Protein 4QIK (pdb70)

GO terms:
  GO:0000956 nuclear-transcribed mRNA catabolic process (P, IDA)
  GO:0004842 ubiquitin-protein transferase activity (F, IDA)
  GO:0003725 double-stranded RNA binding (F, IDA)
  GO:0035613 RNA stem-loop binding (F, IDA)
  GO:0000209 protein polyubiquitination (P, IDA)
  GO:0061630 ubiquitin protein ligase activity (F, EXP)
  GO:0000932 P-body (C, IMP)
  GO:1900151 regulation of nuclear-transcribed mRNA catabolic process, deadenylation-dependent decay (P, IMP)
  GO:1905762 CCR4-NOT complex binding (F, IMP)
  GO:0005515 protein binding (F, IPI)
  GO:0061630 ubiquitin protein ligase activity (F, TAS)
  GO:0005829 cytosol (C, IDA)
  GO:0005886 plasma membrane (C, IDA)
  GO:0003723 RNA binding (F, HDA)

Nearest PDB structures (foldseek):
  4qik-assembly3_A  TM=1.003E+00  e=2.804E-40  Homo sapiens
  4qik-assembly3_B  TM=9.462E-01  e=1.501E-34  Homo sapiens
  4z31-assembly1_A  TM=9.286E-01  e=2.139E-30  Homo sapiens
  4txa-assembly1_A  TM=8.721E-01  e=2.218E-31  Mus musculus
  4z31-assembly1_B  TM=8.973E-01  e=9.989E-30  Homo sapiens

Foldseek 3Di:
DVCLVVLVVLLLVLLVLLVQLLPQQPLFLDPPDPVRSGHPDDPLNVLSVQLNPQDCVDLVSLLSVLSLLSLLLVLLVLLLVLLDDPVCLVVLLQVLLVVQLAGQPFQVLLLLLVQLLVVALVWDKAQLLVSLVSSCVPVCVVPVVDDSSRSSRNVVLLVVLVQDPVMHGDNQCSDSVRSVLSSLLSSVVSCLLLHDDALQVSCCGRHVDRPCSVCCVSVVVVDDLCSQLSSLVSSVNSCVVPPCPVPLVVLSVLSNLSSPDDSDPPDDRDRSVSSSSSSVSSSVSVVVSSVVSSVD/DVVVLVVLVVLLVVLLVLLVCCCPVVDDDPVVVLNVQLNPQDCVDLVSLLSVLSLLSLLLVLLVLLLVLLDDVVCLLVLLQVLLVVQLAGQPFQVLLLLVVQLLVQALVPDKAFLQVSLVSRQVVCCVPPVVRDSSHSSRNVVLLVVLVQDDWACDPPDGIMHGDNQQNDSVNSVLSSLLSSVVSCLLLHDDALQVSCCGRNVDRPCSVNCVSVVVVDDLCVQVSSLVSSVNSCVVPPPVLPLPVLSVLSNLSSPDDSDPPDDGDRSVSSSSSSVSSSVSVVSSVVSNVPD

Radius of gyration: 34.4 Å; Cα contacts (8 Å, |Δi|>4): 709; chains: 2; bounding box: 73×73×96 Å

B-factor: mean 26.51, std 13.62, range [6.14, 91.82]

Solvent-accessible surface area: 29597 Å² total

InterPro domains:
  IPR000571 Zinc finger, CCCH-type [PS50103] (413-441)
  IPR000571 Zinc finger, CCCH-type [SM00356] (413-440)
  IPR001841 Zinc finger, RING-type [PF14634] (14-54)
  IPR001841 Zinc finger, RING-type [PS50089] (14-54)
  IPR001841 Zinc finger, RING-type [SM00184] (14-53)
  IPR013083 Zinc finger, RING/FYVE/PHD-type [G3DSA:3.30.40.10] (3-82)
  IPR017907 Zinc finger, RING-type, conserved site [PS00518] (33-42)
  IPR036855 Zinc finger, CCCH-type superfamily [SSF90229] (411-444)
  IPR041523 Roquin II [PF18386] (271-326)
  IPR048575 Roquin 1/2-like, ROQ domain [PF21206] (182-268)
  IPR052249 Roquin domain-containing protein [PTHR13139] (1-1129)

Structure (mmCIF, N/CA/C/O backbone):
data_4QIK
#
_entry.id   4QIK
#
_cell.length_a   90.800
_cell.length_b   93.100
_cell.length_c   100.200
_cell.angle_alpha   90.00
_cell.angle_beta   90.00
_cell.angle_gamma   90.00
#
_symmetry.space_group_name_H-M   'P 21 21 21'
#
loop_
_entity.id
_entity.type
_entity.pdbx_description
1 polymer Roquin-1
2 polymer "5'-R(*AP*C*AP*UP*GP*UP*UP*UP*UP*CP*UP*GP*UP*GP*AP*AP*AP*AP*CP*GP*GP*AP*G)-3'"
3 non-polymer 'CHLORIDE ION'
4 non-polymer GLYCEROL
5 water water
#
loop_
_atom_site.group_PDB
_atom_site.id
_atom_site.type_symbol
_atom_site.label_atom_id
_atom_site.label_alt_id
_atom_site.label_comp_id
_atom_site.label_asym_id
_atom_site.label_entity_id
_atom_site.label_seq_id
_atom_site.pdbx_PDB_ins_code
_atom_site.Cartn_x
_atom_site.Cartn_y
_atom_site.Cartn_z
_atom_site.occupancy
_atom_site.B_iso_or_equiv
_atom_site.auth_seq_id
_atom_site.auth_comp_id
_atom_site.auth_asym_id
_atom_site.auth_atom_id
_atom_site.pdbx_PDB_model_num
ATOM 1 N N . GLY A 1 4 ? -10.793 -23.985 20.900 1.00 48.03 89 GLY A N 1
ATOM 2 C CA . GLY A 1 4 ? -9.804 -23.914 21.963 1.00 49.01 89 GLY A CA 1
ATOM 3 C C . GLY A 1 4 ? -10.130 -24.938 23.030 1.00 52.90 89 GLY A C 1
ATOM 4 O O . GLY A 1 4 ? -10.802 -25.931 22.754 1.00 61.76 89 GLY A O 1
ATOM 5 N N . VAL A 1 5 ? -9.648 -24.726 24.248 1.00 45.55 90 VAL A N 1
ATOM 6 C CA . VAL A 1 5 ? -10.154 -25.522 25.365 1.00 48.96 90 VAL A CA 1
ATOM 7 C C . VAL A 1 5 ? -10.645 -24.597 26.474 1.00 36.91 90 VAL A C 1
ATOM 8 O O . VAL A 1 5 ? -11.040 -25.054 27.548 1.00 44.14 90 VAL A O 1
ATOM 12 N N . GLU A 1 6 ? -10.591 -23.293 26.211 1.00 42.05 91 GLU A N 1
ATOM 13 C CA . GLU A 1 6 ? -11.139 -22.289 27.131 1.00 35.78 91 GLU A CA 1
ATOM 14 C C . GLU A 1 6 ? -12.583 -21.989 26.783 1.00 29.00 91 GLU A C 1
ATOM 15 O O . GLU A 1 6 ? -13.213 -21.142 27.419 1.00 31.47 91 GLU A O 1
ATOM 21 N N . ASP A 1 7 ? -13.102 -22.673 25.767 1.00 26.23 92 ASP A N 1
ATOM 22 C CA . ASP A 1 7 ? -14.432 -22.374 25.253 1.00 34.13 92 ASP A CA 1
ATOM 23 C C . ASP A 1 7 ? -15.481 -22.555 26.341 1.00 34.95 92 ASP A C 1
ATOM 24 O O . ASP A 1 7 ? -16.288 -21.659 26.599 1.00 28.04 92 ASP A O 1
ATOM 29 N N . THR A 1 8 ? -15.429 -23.700 27.012 1.00 25.48 93 THR A N 1
ATOM 30 C CA . THR A 1 8 ? -16.328 -23.957 28.132 1.00 28.01 93 THR A CA 1
ATOM 31 C C . THR A 1 8 ? -16.258 -22.920 29.269 1.00 31.76 93 THR A C 1
ATOM 32 O O . THR A 1 8 ? -17.296 -22.472 29.763 1.00 26.05 93 THR A O 1
ATOM 36 N N . LYS A 1 9 ? -15.047 -22.543 29.679 1.00 33.49 94 LYS A N 1
ATOM 37 C CA . LYS A 1 9 ? -14.834 -21.506 30.702 1.00 23.53 94 LYS A CA 1
ATOM 38 C C . LYS A 1 9 ? -15.457 -20.150 30.323 1.00 28.80 94 LYS A C 1
ATOM 39 O O . LYS A 1 9 ? -16.018 -19.432 31.170 1.00 29.17 94 LYS A O 1
ATOM 45 N N . HIS A 1 10 ? -15.330 -19.796 29.053 1.00 23.45 95 HIS A N 1
ATOM 46 C CA . HIS A 1 10 ? -15.925 -18.569 28.521 1.00 27.14 95 HIS A CA 1
ATOM 47 C C . HIS A 1 10 ? -17.429 -18.685 28.593 1.00 24.72 95 HIS A C 1
ATOM 48 O O . HIS A 1 10 ? -18.113 -17.744 29.027 1.00 23.48 95 HIS A O 1
ATOM 55 N N . TYR A 1 11 ? -17.937 -19.842 28.176 1.00 19.40 96 TYR A N 1
ATOM 56 C CA . TYR A 1 11 ? -19.358 -20.157 28.282 1.00 22.92 96 TYR A CA 1
ATOM 57 C C . TYR A 1 11 ? -19.866 -19.946 29.706 1.00 21.60 96 TYR A C 1
ATOM 58 O O . TYR A 1 11 ? -20.905 -19.296 29.918 1.00 20.64 96 TYR A O 1
ATOM 67 N N . GLU A 1 12 ? -19.147 -20.499 30.679 1.00 18.34 97 GLU A N 1
ATOM 68 C CA . GLU A 1 12 ? -19.566 -20.441 32.082 1.00 21.21 97 GLU A CA 1
ATOM 69 C C . GLU A 1 12 ? -19.624 -18.999 32.611 1.00 25.92 97 GLU A C 1
ATOM 70 O O . GLU A 1 12 ? -20.555 -18.615 33.328 1.00 19.18 97 GLU A O 1
ATOM 76 N N . GLU A 1 13 ? -18.638 -18.191 32.246 1.00 22.16 98 GLU A N 1
ATOM 77 C CA . GLU A 1 13 ? -18.682 -16.775 32.601 1.00 25.77 98 GLU A CA 1
ATOM 78 C C . GLU A 1 13 ? -19.820 -16.017 31.893 1.00 19.67 98 GLU A C 1
ATOM 79 O O . GLU A 1 13 ? -20.476 -15.140 32.481 1.00 16.56 98 GLU A O 1
ATOM 85 N N . ALA A 1 14 ? -20.060 -16.361 30.643 1.00 18.62 99 ALA A N 1
ATOM 86 C CA . ALA A 1 14 ? -21.105 -15.709 29.868 1.00 20.25 99 ALA A CA 1
ATOM 87 C C . ALA A 1 14 ? -22.490 -16.049 30.443 1.00 21.91 99 ALA A C 1
ATOM 88 O O . ALA A 1 14 ? -23.380 -15.197 30.553 1.00 18.16 99 ALA A O 1
ATOM 90 N N . LYS A 1 15 ? -22.654 -17.314 30.795 1.00 19.55 100 LYS A N 1
ATOM 91 C CA . LYS A 1 15 ? -23.870 -17.833 31.407 1.00 19.31 100 LYS A CA 1
ATOM 92 C C . LYS A 1 15 ? -24.135 -17.175 32.749 1.00 19.82 100 LYS A C 1
ATOM 93 O O . LYS A 1 15 ? -25.280 -16.878 33.094 1.00 20.25 100 LYS A O 1
ATOM 99 N N . LYS A 1 16 ? -23.072 -16.949 33.512 1.00 17.04 101 LYS A N 1
ATOM 100 C CA . LYS A 1 16 ? -23.174 -16.289 34.815 1.00 17.20 101 LYS A CA 1
ATOM 101 C C . LYS A 1 16 ? -23.625 -14.830 34.666 1.00 19.74 101 LYS A C 1
ATOM 102 O O . LYS A 1 16 ? -24.427 -14.352 35.458 1.00 17.53 101 LYS A O 1
ATOM 108 N N . CYS A 1 17 ? -23.095 -14.125 33.663 1.00 16.61 102 CYS A N 1
ATOM 109 C CA . CYS A 1 17 ? -23.552 -12.762 33.376 1.00 17.39 102 CYS A CA 1
ATOM 110 C C . CYS A 1 17 ? -25.029 -12.729 33.064 1.00 16.40 102 CYS A C 1
ATOM 111 O O . CYS A 1 17 ? -25.763 -11.876 33.565 1.00 15.40 102 CYS A O 1
ATOM 114 N N . VAL A 1 18 ? -25.463 -13.637 32.205 1.00 17.21 103 VAL A N 1
ATOM 115 C CA . VAL A 1 18 ? -26.855 -13.659 31.795 1.00 15.73 103 VAL A CA 1
ATOM 116 C C . VAL A 1 18 ? -27.749 -14.010 32.990 1.00 17.39 103 VAL A C 1
ATOM 117 O O . VAL A 1 18 ? -28.802 -13.412 33.159 1.00 17.85 103 VAL A O 1
ATOM 121 N N . GLU A 1 19 ? -27.310 -14.936 33.830 1.00 14.84 104 GLU A N 1
ATOM 122 C CA . GLU A 1 19 ? -28.047 -15.256 35.057 1.00 20.06 104 GLU A CA 1
ATOM 123 C C . GLU A 1 19 ? -28.278 -14.042 35.943 1.00 16.99 104 GLU A C 1
ATOM 124 O O . GLU A 1 19 ? -29.379 -13.833 36.449 1.00 18.02 104 GLU A O 1
ATOM 130 N N . GLU A 1 20 ? -27.239 -13.242 36.138 1.00 17.53 105 GLU A N 1
ATOM 131 C CA . GLU A 1 20 ? -27.362 -12.042 36.963 1.00 21.27 105 GLU A CA 1
ATOM 132 C C . GLU A 1 20 ? -28.301 -11.000 36.334 1.00 19.78 105 GLU A C 1
ATOM 133 O O . GLU A 1 20 ? -29.150 -10.391 37.025 1.00 14.89 105 GLU A O 1
ATOM 139 N N . LEU A 1 21 ? -28.194 -10.829 35.019 1.00 14.46 106 LEU A N 1
ATOM 140 C CA . LEU A 1 21 ? -29.098 -9.916 34.319 1.00 14.83 106 LEU A CA 1
ATOM 141 C C . LEU A 1 21 ? -30.547 -10.358 34.428 1.00 16.93 106 LEU A C 1
ATOM 142 O O . LEU A 1 21 ? -31.449 -9.522 34.614 1.00 14.77 106 LEU A O 1
ATOM 147 N N . ALA A 1 22 ? -30.774 -11.662 34.299 1.00 14.64 107 ALA A N 1
ATOM 148 C CA . ALA A 1 22 ? -32.128 -12.211 34.411 1.00 15.93 107 ALA A CA 1
ATOM 149 C C . ALA A 1 22 ? -32.779 -11.846 35.743 1.00 14.69 107 ALA A C 1
ATOM 150 O O . ALA A 1 22 ? -34.004 -11.767 35.830 1.00 16.47 107 ALA A O 1
ATOM 152 N N . LEU A 1 23 ? -31.971 -11.652 36.781 1.00 15.01 108 LEU A N 1
ATOM 153 C CA . LEU A 1 23 ? -32.525 -11.337 38.107 1.00 15.15 108 LEU A CA 1
ATOM 154 C C . LEU A 1 23 ? -33.230 -10.008 38.058 1.00 18.16 108 LEU A C 1
ATOM 155 O O . LEU A 1 23 ? -34.184 -9.801 38.794 1.00 14.23 108 LEU A O 1
ATOM 160 N N . TYR A 1 24 ? -32.761 -9.081 37.213 1.00 15.09 109 TYR A N 1
ATOM 161 C CA . TYR A 1 24 ? -33.480 -7.787 37.108 1.00 15.22 109 TYR A CA 1
ATOM 162 C C . TYR A 1 24 ? -34.898 -7.856 36.521 1.00 14.28 109 TYR A C 1
ATOM 163 O O . TYR A 1 24 ? -35.655 -6.897 36.644 1.00 23.35 109 TYR A O 1
ATOM 172 N N . LEU A 1 25 ? -35.262 -8.964 35.887 1.00 14.73 110 LEU A N 1
ATOM 173 C CA . LEU A 1 25 ? -36.609 -9.148 35.359 1.00 16.96 110 LEU A CA 1
ATOM 174 C C . LEU A 1 25 ? -37.608 -9.658 36.404 1.00 20.91 110 LEU A C 1
ATOM 175 O O . LEU A 1 25 ? -38.820 -9.571 36.183 1.00 17.62 110 LEU A O 1
ATOM 180 N N . LYS A 1 26 ? -37.101 -10.215 37.505 1.00 17.22 111 LYS A N 1
ATOM 181 C CA . LYS A 1 26 ? -37.964 -10.685 38.613 1.00 17.70 111 LYS A CA 1
ATOM 182 C C . LYS A 1 26 ? -38.723 -9.518 39.229 1.00 19.37 111 LYS A C 1
ATOM 183 O O . LYS A 1 26 ? -38.173 -8.414 39.354 1.00 22.09 111 LYS A O 1
ATOM 189 N N . PRO A 1 27 ? -39.976 -9.768 39.648 1.00 24.73 112 PRO A N 1
ATOM 190 C CA . PRO A 1 27 ? -40.947 -8.697 39.902 1.00 27.24 112 PRO A CA 1
ATOM 191 C C . PRO A 1 27 ? -40.469 -7.540 40.777 1.00 22.86 112 PRO A C 1
ATOM 192 O O . PRO A 1 27 ? -40.948 -6.451 40.510 1.00 29.08 112 PRO A O 1
ATOM 196 N N . LEU A 1 28 ? -39.569 -7.745 41.756 1.00 23.63 113 LEU A N 1
ATOM 197 C CA . LEU A 1 28 ? -39.149 -6.661 42.667 1.00 21.10 113 LEU A CA 1
ATOM 198 C C . LEU A 1 28 ? -37.673 -6.248 42.565 1.00 20.20 113 LEU A C 1
ATOM 199 O O . LEU A 1 28 ? -37.259 -5.249 43.142 1.00 21.60 113 LEU A O 1
ATOM 204 N N . SER A 1 29 ? -36.875 -7.009 41.821 1.00 16.87 114 SER A N 1
ATOM 205 C CA . SER A 1 29 ? -35.435 -6.797 41.843 1.00 16.72 114 SER A CA 1
ATOM 206 C C . SER A 1 29 ? -35.042 -5.406 41.373 1.00 18.70 114 SER A C 1
ATOM 207 O O . SER A 1 29 ? -33.987 -4.894 41.752 1.00 20.43 114 SER A O 1
ATOM 210 N N . SER A 1 30 ? -35.879 -4.809 40.529 1.00 15.52 115 SER A N 1
ATOM 211 C CA . SER A 1 30 ? -35.536 -3.528 39.922 1.00 15.97 115 SER A CA 1
ATOM 212 C C . SER A 1 30 ? -36.505 -2.445 40.391 1.00 16.20 115 SER A C 1
ATOM 213 O O . SER A 1 30 ? -36.711 -1.425 39.708 1.00 17.77 115 SER A O 1
ATOM 216 N N . ALA A 1 31 ? -37.099 -2.669 41.556 1.00 15.55 116 ALA A N 1
ATOM 217 C CA . ALA A 1 31 ? -38.104 -1.742 42.089 1.00 16.42 116 ALA A CA 1
ATOM 218 C C . ALA A 1 31 ? -37.537 -0.342 42.208 1.00 17.06 116 ALA A C 1
ATOM 219 O O . ALA A 1 31 ? -36.391 -0.173 42.631 1.00 15.84 116 ALA A O 1
ATOM 221 N N . ARG A 1 32 ? -38.346 0.657 41.856 1.00 15.26 117 ARG A N 1
ATOM 222 C CA . ARG A 1 32 ? -37.950 2.057 42.064 1.00 21.31 117 ARG A CA 1
ATOM 223 C C . ARG A 1 32 ? -37.640 2.375 43.533 1.00 22.98 117 ARG A C 1
ATOM 224 O O . ARG A 1 32 ? -36.598 2.963 43.854 1.00 23.49 117 ARG A O 1
ATOM 232 N N . GLY A 1 33 ? -38.530 1.958 44.435 1.00 26.19 118 GLY A N 1
ATOM 233 C CA . GLY A 1 33 ? -38.282 2.114 45.863 1.00 22.09 118 GLY A CA 1
ATOM 234 C C . GLY A 1 33 ? -39.104 1.119 46.672 1.00 25.96 118 GLY A C 1
ATOM 235 O O . GLY A 1 33 ? -40.266 0.860 46.338 1.00 27.04 118 GLY A O 1
ATOM 236 N N . VAL A 1 34 ? -38.528 0.575 47.741 1.00 21.91 119 VAL A N 1
ATOM 237 C CA . VAL A 1 34 ? -39.247 -0.428 48.536 1.00 23.65 119 VAL A CA 1
ATOM 238 C C . VAL A 1 34 ? -40.007 0.157 49.726 1.00 27.24 119 VAL A C 1
ATOM 239 O O . VAL A 1 34 ? -40.630 -0.582 50.489 1.00 36.08 119 VAL A O 1
ATOM 243 N N . GLY A 1 35 ? -39.943 1.472 49.898 1.00 28.64 120 GLY A N 1
ATOM 244 C CA . GLY A 1 35 ? -40.670 2.143 50.968 1.00 38.90 120 GLY A CA 1
ATOM 245 C C . GLY A 1 35 ? -42.157 1.809 51.048 1.00 32.42 120 GLY A C 1
ATOM 246 O O . GLY A 1 35 ? -42.694 1.610 52.145 1.00 34.43 120 GLY A O 1
ATOM 247 N N . LEU A 1 36 ? -42.805 1.735 49.881 1.00 29.49 121 LEU A N 1
ATOM 248 C CA . LEU A 1 36 ? -44.258 1.612 49.751 1.00 29.05 121 LEU A CA 1
ATOM 249 C C . LEU A 1 36 ? -44.604 0.700 48.578 1.00 29.88 121 LEU A C 1
ATOM 250 O O . LEU A 1 36 ? -43.946 0.762 47.526 1.00 27.85 121 LEU A O 1
ATOM 255 N N . ASN A 1 37 ? -45.634 -0.129 48.734 1.00 26.79 122 ASN A N 1
ATOM 256 C CA . ASN A 1 37 ? -46.102 -0.972 47.625 1.00 22.49 122 ASN A CA 1
ATOM 257 C C . ASN A 1 37 ? -46.327 -0.170 46.332 1.00 24.03 122 ASN A C 1
ATOM 258 O O . ASN A 1 37 ? -45.992 -0.622 45.233 1.00 23.56 122 ASN A O 1
ATOM 263 N N . SER A 1 38 ? -46.848 1.050 46.460 1.00 28.95 123 SER A N 1
ATOM 264 C CA . SER A 1 38 ? -47.185 1.842 45.266 1.00 32.87 123 SER A CA 1
ATOM 265 C C . SER A 1 38 ? -45.962 2.310 44.468 1.00 28.67 123 SER A C 1
ATOM 266 O O . SER A 1 38 ? -46.104 2.888 43.390 1.00 33.31 123 SER A O 1
ATOM 269 N N . THR A 1 39 ? -44.758 2.072 44.981 1.00 29.18 124 THR A N 1
ATOM 270 C CA . THR A 1 39 ? -43.550 2.500 44.256 1.00 26.33 124 THR A CA 1
ATOM 271 C C . THR A 1 39 ? -42.624 1.328 43.930 1.00 24.14 124 THR A C 1
ATOM 272 O O . THR A 1 39 ? -41.435 1.508 43.673 1.00 23.85 124 THR A O 1
ATOM 276 N N . THR A 1 40 ? -43.181 0.132 43.914 1.00 21.22 125 THR A N 1
ATOM 277 C CA . THR A 1 40 ? -42.386 -1.062 43.681 1.00 18.21 125 THR A CA 1
ATOM 278 C C . THR A 1 40 ? -42.364 -1.407 42.188 1.00 25.66 125 THR A C 1
ATOM 279 O O . THR A 1 40 ? -41.877 -2.479 41.800 1.00 21.27 125 THR A O 1
ATOM 283 N N . GLN A 1 41 ? -42.864 -0.497 41.342 1.00 18.99 126 GLN A N 1
ATOM 284 C CA . GLN A 1 41 ? -42.721 -0.689 39.896 1.00 24.84 126 GLN A CA 1
ATOM 285 C C . GLN A 1 41 ? -41.246 -0.739 39.462 1.00 17.96 126 GLN A C 1
ATOM 286 O O . GLN A 1 41 ? -40.392 -0.048 40.029 1.00 15.65 126 GLN A O 1
ATOM 292 N N . SER A 1 42 ? -40.976 -1.537 38.433 1.00 17.96 127 SER A N 1
ATOM 293 C CA . SER A 1 42 ? -39.609 -1.731 37.928 1.00 18.33 127 SER A CA 1
ATOM 294 C C . SER A 1 42 ? -39.083 -0.444 37.329 1.00 17.33 127 SER A C 1
ATOM 295 O O . SER A 1 42 ? -39.830 0.283 36.657 1.00 15.32 127 SER A O 1
ATOM 298 N N . VAL A 1 43 ? -37.806 -0.161 37.556 1.00 14.69 128 VAL A N 1
ATOM 299 C CA . VAL A 1 43 ? -37.174 0.971 36.893 1.00 18.11 128 VAL A CA 1
ATOM 300 C C . VAL A 1 43 ? -36.873 0.702 35.414 1.00 18.23 128 VAL A C 1
ATOM 301 O O . VAL A 1 43 ? -36.537 1.613 34.669 1.00 15.04 128 VAL A O 1
ATOM 305 N N . LEU A 1 44 ? -36.979 -0.548 34.995 1.00 14.30 129 LEU A N 1
ATOM 306 C CA . LEU A 1 44 ? -36.665 -0.907 33.623 1.00 11.22 129 LEU A CA 1
ATOM 307 C C . LEU A 1 44 ? -37.885 -0.671 32.754 1.00 16.27 129 LEU A C 1
ATOM 308 O O . LEU A 1 44 ? -38.965 -1.224 33.010 1.00 14.92 129 LEU A O 1
ATOM 313 N N . SER A 1 45 ? -37.697 0.144 31.723 1.00 15.42 130 SER A N 1
ATOM 314 C CA . SER A 1 45 ? -38.755 0.509 30.799 1.00 13.59 130 SER A CA 1
ATOM 315 C C . SER A 1 45 ? -39.184 -0.717 30.007 1.00 17.08 130 SER A C 1
ATOM 316 O O . SER A 1 45 ? -38.497 -1.745 30.001 1.00 11.61 130 SER A O 1
ATOM 319 N N . ARG A 1 46 ? -40.308 -0.627 29.303 1.00 14.54 131 ARG A N 1
ATOM 320 C CA . ARG A 1 46 ? -40.698 -1.765 28.486 1.00 15.29 131 ARG A CA 1
ATOM 321 C C . ARG A 1 46 ? -39.674 -2.198 27.423 1.00 13.80 131 ARG A C 1
ATOM 322 O O . ARG A 1 46 ? -39.505 -3.402 27.240 1.00 18.74 131 ARG A O 1
ATOM 330 N N . PRO A 1 47 ? -39.018 -1.235 26.713 1.00 15.69 132 PRO A N 1
ATOM 331 C CA . PRO A 1 47 ? -37.953 -1.643 25.783 1.00 18.66 132 PRO A CA 1
ATOM 332 C C . PRO A 1 47 ? -36.800 -2.371 26.483 1.00 19.32 132 PRO A C 1
ATOM 333 O O . PRO A 1 47 ? -36.351 -3.392 25.973 1.00 15.48 132 PRO A O 1
ATOM 345 N N . GLN A 1 49 ? -36.823 -4.159 29.296 1.00 12.17 134 GLN A N 1
ATOM 346 C CA . GLN A 1 49 ? -37.284 -5.489 29.677 1.00 13.37 134 GLN A CA 1
ATOM 347 C C . GLN A 1 49 ? -37.417 -6.432 28.484 1.00 17.47 134 GLN A C 1
ATOM 348 O O . GLN A 1 49 ? -36.988 -7.594 28.546 1.00 15.19 134 GLN A O 1
ATOM 354 N N . ARG A 1 50 ? -38.019 -5.957 27.395 1.00 14.19 135 ARG A N 1
ATOM 355 C CA . ARG A 1 50 ? -38.028 -6.745 26.162 1.00 14.08 135 ARG A CA 1
ATOM 356 C C . ARG A 1 50 ? -36.639 -7.192 25.732 1.00 15.56 135 ARG A C 1
ATOM 357 O O . ARG A 1 50 ? -36.435 -8.373 25.428 1.00 17.84 135 ARG A O 1
ATOM 365 N N . LYS A 1 51 ? -35.689 -6.259 25.689 1.00 16.44 136 LYS A N 1
ATOM 366 C CA . LYS A 1 51 ? -34.341 -6.580 25.204 1.00 14.46 136 LYS A CA 1
ATOM 367 C C . LYS A 1 51 ? -33.604 -7.527 26.158 1.00 14.83 136 LYS A C 1
ATOM 368 O O . LYS A 1 51 ? -32.779 -8.322 25.732 1.00 16.41 136 LYS A O 1
ATOM 374 N N . LEU A 1 52 ? -33.899 -7.436 27.450 1.00 15.06 137 LEU A N 1
ATOM 375 C CA . LEU A 1 52 ? -33.295 -8.359 28.426 1.00 15.71 137 LEU A CA 1
ATOM 376 C C . LEU A 1 52 ? -33.831 -9.767 28.260 1.00 18.44 137 LEU A C 1
ATOM 377 O O . LEU A 1 52 ? -33.088 -10.750 28.310 1.00 17.20 137 LEU A O 1
ATOM 382 N N . VAL A 1 53 ? -35.139 -9.876 28.065 1.00 15.69 138 VAL A N 1
ATOM 383 C CA . VAL A 1 53 ? -35.768 -11.177 27.846 1.00 17.20 138 VAL A CA 1
ATOM 384 C C . VAL A 1 53 ? -35.193 -11.845 26.599 1.00 20.89 138 VAL A C 1
ATOM 385 O O . VAL A 1 53 ? -34.880 -13.033 26.589 1.00 15.97 138 VAL A O 1
ATOM 389 N N . THR A 1 54 ? -35.038 -11.062 25.546 1.00 17.62 139 THR A N 1
ATOM 390 C CA . THR A 1 54 ? -34.413 -11.542 24.319 1.00 22.03 139 THR A CA 1
ATOM 391 C C . THR A 1 54 ? -32.996 -12.118 24.530 1.00 20.50 139 THR A C 1
ATOM 392 O O . THR A 1 54 ? -32.678 -13.194 24.018 1.00 21.72 139 THR A O 1
ATOM 396 N N . LEU A 1 55 ? -32.167 -11.422 25.301 1.00 16.29 140 LEU A N 1
ATOM 397 C CA . LEU A 1 55 ? -30.816 -11.893 25.629 1.00 15.55 140 LEU A CA 1
ATOM 398 C C . LEU A 1 55 ? -30.880 -13.152 26.500 1.00 18.45 140 LEU A C 1
ATOM 399 O O . LEU A 1 55 ? -30.173 -14.132 26.263 1.00 19.93 140 LEU A O 1
ATOM 404 N N . VAL A 1 56 ? -31.714 -13.123 27.531 1.00 16.81 141 VAL A N 1
ATOM 405 C CA . VAL A 1 56 ? -31.847 -14.261 28.420 1.00 20.18 141 VAL A CA 1
ATOM 406 C C . VAL A 1 56 ? -32.253 -15.541 27.673 1.00 22.26 141 VAL A C 1
ATOM 407 O O . VAL A 1 56 ? -31.811 -16.636 28.025 1.00 22.93 141 VAL A O 1
ATOM 411 N N . HIS A 1 57 ? -33.038 -15.388 26.605 1.00 20.00 142 HIS A N 1
ATOM 412 C CA A HIS A 1 57 ? -33.562 -16.516 25.827 0.48 23.97 142 HIS A CA 1
ATOM 413 C CA B HIS A 1 57 ? -33.543 -16.548 25.889 0.52 23.96 142 HIS A CA 1
ATOM 414 C C . HIS A 1 57 ? -32.498 -17.177 24.943 0.74 24.74 142 HIS A C 1
ATOM 415 O O . HIS A 1 57 ? -32.671 -18.312 24.487 1.00 24.47 142 HIS A O 1
ATOM 428 N N . CYS A 1 58 ? -31.397 -16.467 24.687 1.00 19.61 143 CYS A N 1
ATOM 429 C CA . CYS A 1 58 ? -30.345 -16.984 23.775 1.00 21.96 143 CYS A CA 1
ATOM 430 C C . CYS A 1 58 ? -29.661 -18.268 24.271 1.00 21.74 143 CYS A C 1
ATOM 431 O O . CYS A 1 58 ? -29.150 -18.326 25.400 1.00 20.42 143 CYS A O 1
ATOM 434 N N . GLN A 1 59 ? -29.668 -19.301 23.418 1.00 24.53 144 GLN A N 1
ATOM 435 C CA . GLN A 1 59 ? -28.988 -20.572 23.708 1.00 22.61 144 GLN A CA 1
ATOM 436 C C . GLN A 1 59 ? -27.492 -20.475 23.467 1.00 18.73 144 GLN A C 1
ATOM 437 O O . GLN A 1 59 ? -27.033 -20.645 22.330 1.00 22.23 144 GLN A O 1
ATOM 443 N N . LEU A 1 60 ? -26.714 -20.244 24.520 1.00 15.91 145 LEU A N 1
ATOM 444 C CA . LEU A 1 60 ? -25.279 -20.002 24.314 1.00 15.27 145 LEU A CA 1
ATOM 445 C C . LEU A 1 60 ? -24.483 -21.278 23.969 1.00 19.74 145 LEU A C 1
ATOM 446 O O . LEU A 1 60 ? -23.317 -21.199 23.550 1.00 18.82 145 LEU A O 1
ATOM 451 N N . VAL A 1 61 ? -25.120 -22.436 24.115 1.00 21.57 146 VAL A N 1
ATOM 452 C CA . VAL A 1 61 ? -24.507 -23.718 23.704 1.00 19.73 146 VAL A CA 1
ATOM 453 C C . VAL A 1 61 ? -24.615 -24.022 22.187 1.00 24.48 146 VAL A C 1
ATOM 454 O O . VAL A 1 61 ? -24.175 -25.088 21.725 1.00 26.67 146 VAL A O 1
ATOM 458 N N . GLU A 1 62 ? -25.225 -23.114 21.427 1.00 24.58 147 GLU A N 1
ATOM 459 C CA . GLU A 1 62 ? -25.388 -23.249 19.973 1.00 26.18 147 GLU A CA 1
ATOM 460 C C . GLU A 1 62 ? -24.850 -22.011 19.270 1.00 28.24 147 GLU A C 1
ATOM 461 O O . GLU A 1 62 ? -25.020 -20.891 19.771 1.00 24.35 147 GLU A O 1
ATOM 467 N N . GLU A 1 63 ? -24.234 -22.198 18.103 1.00 23.82 148 GLU A N 1
ATOM 468 C CA . GLU A 1 63 ? -23.608 -21.079 17.403 1.00 29.87 148 GLU A CA 1
ATOM 469 C C . GLU A 1 63 ? -24.630 -19.997 17.098 1.00 30.90 148 GLU A C 1
ATOM 470 O O . GLU A 1 63 ? -24.372 -18.809 17.319 1.00 26.61 148 GLU A O 1
ATOM 476 N N . GLU A 1 64 ? -25.796 -20.417 16.620 1.00 29.58 149 GLU A N 1
ATOM 477 C CA . GLU A 1 64 ? -26.864 -19.482 16.301 1.00 32.46 149 GLU A CA 1
ATOM 478 C C . GLU A 1 64 ? -27.318 -18.686 17.523 1.00 32.50 149 GLU A C 1
ATOM 479 O O . GLU A 1 64 ? -27.639 -17.505 17.407 1.00 29.23 149 GLU A O 1
ATOM 485 N N . GLY A 1 65 ? -27.346 -19.338 18.682 1.00 25.29 150 GLY A N 1
ATOM 486 C CA . GLY A 1 65 ? -27.697 -18.688 19.928 1.00 20.09 150 GLY A CA 1
ATOM 487 C C . GLY A 1 65 ? -26.655 -17.667 20.347 1.00 25.45 150 GLY A C 1
ATOM 488 O O . GLY A 1 65 ? -26.980 -16.600 20.882 1.00 20.80 150 GLY A O 1
ATOM 489 N N . ARG A 1 66 ? -25.391 -17.971 20.079 1.00 23.30 151 ARG A N 1
ATOM 490 C CA . ARG A 1 66 ? -24.310 -17.049 20.399 1.00 20.50 151 ARG A CA 1
ATOM 491 C C . ARG A 1 66 ? -24.304 -15.804 19.507 1.00 23.45 151 ARG A C 1
ATOM 492 O O . ARG A 1 66 ? -24.016 -14.695 19.969 1.00 20.24 151 ARG A O 1
ATOM 500 N N . ILE A 1 67 ? -24.640 -15.989 18.241 1.00 23.72 152 ILE A N 1
ATOM 501 C CA . ILE A 1 67 ? -24.799 -14.872 17.307 1.00 26.66 152 ILE A CA 1
ATOM 502 C C . ILE A 1 67 ? -25.963 -13.964 17.733 1.00 21.66 152 ILE A C 1
ATOM 503 O O . ILE A 1 67 ? -25.850 -12.724 17.742 1.00 21.47 152 ILE A O 1
ATOM 508 N N . ARG A 1 68 ? -27.070 -14.579 18.125 1.00 23.12 153 ARG A N 1
ATOM 509 C CA . ARG A 1 68 ? -28.212 -13.825 18.622 1.00 26.00 153 ARG A CA 1
ATOM 510 C C . ARG A 1 68 ? -27.917 -13.083 19.920 1.00 20.71 153 ARG A C 1
ATOM 511 O O . ARG A 1 68 ? -28.443 -11.986 20.134 1.00 20.16 153 ARG A O 1
ATOM 519 N N . ALA A 1 69 ? -27.091 -13.674 20.780 1.00 16.52 154 ALA A N 1
ATOM 520 C CA . ALA A 1 69 ? -26.770 -13.049 22.053 1.00 19.12 154 ALA A CA 1
ATOM 521 C C . ALA A 1 69 ? -25.956 -11.769 21.834 1.00 18.78 154 ALA A C 1
ATOM 522 O O . ALA A 1 69 ? -26.119 -10.778 22.560 1.00 15.52 154 ALA A O 1
ATOM 532 N N . ARG A 1 71 ? -26.040 -9.792 19.106 1.00 18.94 156 ARG A N 1
ATOM 533 C CA . ARG A 1 71 ? -26.992 -8.797 18.614 1.00 21.98 156 ARG A CA 1
ATOM 534 C C . ARG A 1 71 ? -27.845 -8.257 19.758 1.00 19.77 156 ARG A C 1
ATOM 535 O O . ARG A 1 71 ? -28.114 -7.045 19.843 1.00 15.76 156 ARG A O 1
ATOM 543 N N . ALA A 1 72 ? -28.264 -9.146 20.648 1.00 15.21 157 ALA A N 1
ATOM 544 C CA . ALA A 1 72 ? -29.093 -8.737 21.776 1.00 16.59 157 ALA A CA 1
ATOM 545 C C . ALA A 1 72 ? -28.314 -7.902 22.778 1.00 15.14 157 ALA A C 1
ATOM 546 O O . ALA A 1 72 ? -28.860 -6.952 23.349 1.00 15.86 157 ALA A O 1
ATOM 548 N N . ALA A 1 73 ? -27.050 -8.245 22.997 1.00 13.43 158 ALA A N 1
ATOM 549 C CA . ALA A 1 73 ? -26.181 -7.445 23.873 1.00 14.94 158 ALA A CA 1
ATOM 550 C C . ALA A 1 73 ? -26.016 -6.036 23.308 1.00 16.72 158 ALA A C 1
ATOM 551 O O . ALA A 1 73 ? -26.060 -5.035 24.047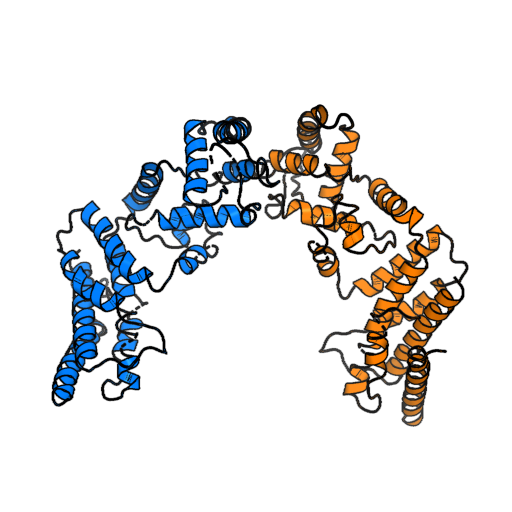 1.00 14.10 158 ALA A O 1
ATOM 553 N N . ARG A 1 74 ? -25.800 -5.958 22.003 1.00 14.83 159 ARG A N 1
ATOM 554 C CA . ARG A 1 74 ? -25.662 -4.629 21.367 1.00 14.26 159 ARG A CA 1
ATOM 555 C C . ARG A 1 74 ? -26.943 -3.815 21.524 1.00 13.91 159 ARG A C 1
ATOM 556 O O . ARG A 1 74 ? -26.891 -2.647 21.895 1.00 15.55 159 ARG A O 1
ATOM 564 N N . SER A 1 75 ? -28.093 -4.433 21.253 1.00 15.13 160 SER A N 1
ATOM 565 C CA . SER A 1 75 ? -29.374 -3.755 21.313 1.00 16.57 160 SER A CA 1
ATOM 566 C C . SER A 1 75 ? -29.661 -3.255 22.741 1.00 20.03 160 SER A C 1
ATOM 567 O O . SER A 1 75 ? -30.157 -2.154 22.936 1.00 14.42 160 SER A O 1
ATOM 570 N N . LEU A 1 76 ? -29.337 -4.081 23.730 1.00 17.24 161 LEU A N 1
ATOM 571 C CA A LEU A 1 76 ? -29.508 -3.727 25.134 0.51 14.60 161 LEU A CA 1
ATOM 572 C CA B LEU A 1 76 ? -29.520 -3.729 25.131 0.49 14.60 161 LEU A CA 1
ATOM 573 C C . LEU A 1 76 ? -28.629 -2.563 25.541 1.00 14.41 161 LEU A C 1
ATOM 574 O O . LEU A 1 76 ? -29.072 -1.646 26.243 1.00 15.84 161 LEU A O 1
ATOM 583 N N . GLY A 1 77 ? -27.371 -2.609 25.131 1.00 11.54 162 GLY A N 1
ATOM 584 C CA . GLY A 1 77 ? -26.454 -1.527 25.442 1.00 15.24 162 GLY A CA 1
ATOM 585 C C . GLY A 1 77 ? -26.863 -0.211 24.807 1.00 14.49 162 GLY A C 1
ATOM 586 O O . GLY A 1 77 ? -26.661 0.848 25.411 1.00 14.55 162 GLY A O 1
ATOM 587 N N . GLU A 1 78 ? -27.400 -0.252 23.585 1.00 13.99 163 GLU A N 1
ATOM 588 C CA . GLU A 1 78 ? -27.771 0.994 22.908 1.00 15.91 163 GLU A CA 1
ATOM 589 C C . GLU A 1 78 ? -28.972 1.664 23.603 1.00 19.90 163 GLU A C 1
ATOM 590 O O . GLU A 1 78 ? -29.005 2.896 23.805 1.00 16.65 163 GLU A O 1
ATOM 596 N N . ARG A 1 79 ? -29.943 0.846 23.990 1.00 10.30 164 ARG A N 1
ATOM 597 C CA . ARG A 1 79 ? -31.095 1.325 24.762 1.00 12.95 164 ARG A CA 1
ATOM 598 C C . ARG A 1 79 ? -30.671 1.851 26.139 1.00 14.68 164 ARG A C 1
ATOM 599 O O . ARG A 1 79 ? -31.222 2.855 26.645 1.00 12.21 164 ARG A O 1
ATOM 607 N N . THR A 1 80 ? -29.686 1.185 26.746 1.00 12.40 165 THR A N 1
ATOM 608 C CA . THR A 1 80 ? -29.144 1.628 28.028 1.00 15.85 165 THR A CA 1
ATOM 609 C C . THR A 1 80 ? -28.598 3.057 27.971 1.00 15.57 165 THR A C 1
ATOM 610 O O . THR A 1 80 ? -28.861 3.849 28.872 1.00 13.15 165 THR A O 1
ATOM 614 N N . VAL A 1 81 ? -27.890 3.416 26.902 1.00 12.97 166 VAL A N 1
ATOM 615 C CA . VAL A 1 81 ? -27.369 4.799 26.833 1.00 12.59 166 VAL A CA 1
ATOM 616 C C . VAL A 1 81 ? -28.549 5.792 26.839 1.00 10.80 166 VAL A C 1
ATOM 617 O O . VAL A 1 81 ? -28.541 6.829 27.542 1.00 12.02 166 VAL A O 1
ATOM 621 N N . THR A 1 82 ? -29.569 5.469 26.058 1.00 12.87 167 THR A N 1
ATOM 622 C CA . THR A 1 82 ? -30.762 6.322 25.978 1.00 16.08 167 THR A CA 1
ATOM 623 C C . THR A 1 82 ? -31.424 6.459 27.357 1.00 20.18 167 THR A C 1
ATOM 624 O O . THR A 1 82 ? -31.822 7.550 27.773 1.00 13.08 167 THR A O 1
ATOM 628 N N . GLU A 1 83 ? -31.530 5.350 28.081 1.00 11.54 168 GLU A N 1
ATOM 629 C CA . GLU A 1 83 ? -32.155 5.379 29.405 1.00 12.69 168 GLU A CA 1
ATOM 630 C C . GLU A 1 83 ? -31.346 6.191 30.388 1.00 10.90 168 GLU A C 1
ATOM 631 O O . GLU A 1 83 ? -31.934 6.936 31.183 1.00 13.43 168 GLU A O 1
ATOM 637 N N . LEU A 1 84 ? -30.018 6.059 30.338 1.00 9.89 169 LEU A N 1
ATOM 638 C CA . LEU A 1 84 ? -29.119 6.877 31.162 1.00 12.98 169 LEU A CA 1
ATOM 639 C C . LEU A 1 84 ? -29.288 8.379 30.886 1.00 16.88 169 LEU A C 1
ATOM 640 O O . LEU A 1 84 ? -29.412 9.181 31.815 1.00 14.12 169 LEU A O 1
ATOM 645 N N . ILE A 1 85 ? -29.254 8.751 29.611 1.00 14.14 170 ILE A N 1
ATOM 646 C CA . ILE A 1 85 ? -29.492 10.151 29.231 1.00 14.04 170 ILE A CA 1
ATOM 647 C C . ILE A 1 85 ? -30.852 10.630 29.745 1.00 14.57 170 ILE A C 1
ATOM 648 O O . ILE A 1 85 ? -30.932 11.678 30.403 1.00 15.75 170 ILE A O 1
ATOM 653 N N . LEU A 1 86 ? -31.908 9.838 29.514 1.00 13.21 171 LEU A N 1
ATOM 654 C CA . LEU A 1 86 ? -33.248 10.215 29.952 1.00 17.61 171 LEU A CA 1
ATOM 655 C C . LEU A 1 86 ? -33.421 10.367 31.457 1.00 19.34 171 LEU A C 1
ATOM 656 O O . LEU A 1 86 ? -34.160 11.252 31.904 1.00 19.34 171 LEU A O 1
ATOM 661 N N . GLN A 1 87 ? -32.767 9.520 32.242 1.00 17.92 172 GLN A N 1
ATOM 662 C CA . GLN A 1 87 ? -32.915 9.617 33.698 1.00 23.39 172 GLN A CA 1
ATOM 663 C C . GLN A 1 87 ? -32.174 10.844 34.241 1.00 24.21 172 GLN A C 1
ATOM 664 O O . GLN A 1 87 ? -32.638 11.532 35.169 1.00 24.48 172 GLN A O 1
ATOM 670 N N . HIS A 1 88 ? -31.009 11.101 33.662 1.00 19.96 173 HIS A N 1
ATOM 671 C CA . HIS A 1 88 ? -30.200 12.249 34.027 1.00 21.26 173 HIS A CA 1
ATOM 672 C C . HIS A 1 88 ? -30.826 13.585 33.589 1.00 25.87 173 HIS A C 1
ATOM 673 O O . HIS A 1 88 ? -30.635 14.612 34.242 1.00 22.23 173 HIS A O 1
ATOM 680 N N . GLN A 1 89 ? -31.559 13.558 32.486 1.00 17.14 174 GLN A N 1
ATOM 681 C CA . GLN A 1 89 ? -32.121 14.764 31.873 1.00 19.52 174 GLN A CA 1
ATOM 682 C C . GLN A 1 89 ? -33.141 15.539 32.715 1.00 26.06 174 GLN A C 1
ATOM 683 O O . GLN A 1 89 ? -34.108 14.981 33.226 1.00 22.96 174 GLN A O 1
ATOM 689 N N . ASN A 1 90 ? -32.923 16.840 32.824 1.00 23.73 175 ASN A N 1
ATOM 690 C CA . ASN A 1 90 ? -33.822 17.693 33.596 1.00 23.44 175 ASN A CA 1
ATOM 691 C C . ASN A 1 90 ? -34.883 18.268 32.682 1.00 25.37 175 ASN A C 1
ATOM 692 O O . ASN A 1 90 ? -34.588 19.140 31.857 1.00 22.95 175 ASN A O 1
ATOM 697 N N . PRO A 1 91 ? -36.132 17.795 32.827 1.00 24.72 176 PRO A N 1
ATOM 698 C CA . PRO A 1 91 ? -37.219 18.204 31.942 1.00 23.12 176 PRO A CA 1
ATOM 699 C C . PRO A 1 91 ? -37.488 19.700 32.015 1.00 26.59 176 PRO A C 1
ATOM 700 O O . PRO A 1 91 ? -37.970 20.253 31.029 1.00 23.43 176 PRO A O 1
ATOM 704 N N . GLN A 1 92 ? -37.192 20.340 33.144 1.00 25.83 177 GLN A N 1
ATOM 705 C CA . GLN A 1 92 ? -37.503 21.763 33.275 1.00 33.05 177 GLN A CA 1
ATOM 706 C C . GLN A 1 92 ? -36.492 22.628 32.533 1.00 24.68 177 GLN A C 1
ATOM 707 O O . GLN A 1 92 ? -36.769 23.779 32.212 1.00 29.50 177 GLN A O 1
ATOM 713 N N . GLN A 1 93 ? -35.310 22.083 32.279 1.00 24.52 178 GLN A N 1
ATOM 714 C CA . GLN A 1 93 ? -34.286 22.835 31.568 1.00 21.75 178 GLN A CA 1
ATOM 715 C C . GLN A 1 93 ? -34.157 22.420 30.109 1.00 21.40 178 GLN A C 1
ATOM 716 O O . GLN A 1 93 ? -33.330 22.957 29.387 1.00 17.27 178 GLN A O 1
ATOM 722 N N . LEU A 1 94 ? -34.965 21.465 29.686 1.00 18.14 179 LEU A N 1
ATOM 723 C CA . LEU A 1 94 ? -34.829 20.884 28.347 1.00 20.70 179 LEU A CA 1
ATOM 724 C C . LEU A 1 94 ? -34.956 21.905 27.209 1.00 19.25 179 LEU A C 1
ATOM 725 O O . LEU A 1 94 ? -34.065 22.023 26.376 1.00 16.82 179 LEU A O 1
ATOM 730 N N . SER A 1 95 ? -36.048 22.653 27.160 1.00 19.58 180 SER A N 1
ATOM 731 C CA . SER A 1 95 ? -36.162 23.661 26.109 1.00 22.92 180 SER A CA 1
ATOM 732 C C . SER A 1 95 ? -35.064 24.728 26.160 1.00 19.67 180 SER A C 1
ATOM 733 O O . SER A 1 95 ? -34.579 25.145 25.106 1.00 17.87 180 SER A O 1
ATOM 736 N N . SER A 1 96 ? -34.609 25.127 27.354 1.00 20.28 181 SER A N 1
ATOM 737 C CA . SER A 1 96 ? -33.510 26.094 27.459 1.00 18.41 181 SER A CA 1
ATOM 738 C C . SER A 1 96 ? -32.186 25.535 26.971 1.00 19.89 181 SER A C 1
ATOM 739 O O . SER A 1 96 ? -31.427 26.248 26.355 1.00 16.00 181 SER A O 1
ATOM 742 N N . ASN A 1 97 ? -31.912 24.265 27.252 1.00 13.47 182 ASN A N 1
ATOM 743 C CA . ASN A 1 97 ? -30.683 23.646 26.787 1.00 16.94 182 ASN A CA 1
ATOM 744 C C . ASN A 1 97 ? -30.721 23.469 25.283 1.00 11.52 182 ASN A C 1
ATOM 745 O O . ASN A 1 97 ? -29.692 23.598 24.600 1.00 11.44 182 ASN A O 1
ATOM 750 N N . LEU A 1 98 ? -31.906 23.200 24.765 1.00 12.03 183 LEU A N 1
ATOM 751 C CA . LEU A 1 98 ? -32.054 23.012 23.311 1.00 12.97 183 LEU A CA 1
ATOM 752 C C . LEU A 1 98 ? -31.763 24.320 22.547 1.00 12.19 183 LEU A C 1
ATOM 753 O O . LEU A 1 98 ? -30.945 24.351 21.615 1.00 9.30 183 LEU A O 1
ATOM 758 N N . TRP A 1 99 ? -32.443 25.395 22.926 1.00 10.14 184 TRP A N 1
ATOM 759 C CA . TRP A 1 99 ? -32.253 26.655 22.201 1.00 13.27 184 TRP A CA 1
ATOM 760 C C . TRP A 1 99 ? -30.887 27.251 22.439 1.00 11.16 184 TRP A C 1
ATOM 761 O O . TRP A 1 99 ? -30.310 27.867 21.544 1.00 12.01 184 TRP A O 1
ATOM 772 N N . ALA A 1 100 ? -30.326 27.044 23.626 1.00 11.89 185 ALA A N 1
ATOM 773 C CA . ALA A 1 100 ? -28.947 27.463 23.849 1.00 13.48 185 ALA A CA 1
ATOM 774 C C . ALA A 1 100 ? -27.963 26.751 22.925 1.00 12.01 185 ALA A C 1
ATOM 775 O O . ALA A 1 100 ? -27.052 27.367 22.376 1.00 10.42 185 ALA A O 1
ATOM 777 N N . ALA A 1 101 ? -28.164 25.462 22.701 1.00 11.77 186 ALA A N 1
ATOM 778 C CA . ALA A 1 101 ? -27.309 24.722 21.784 1.00 11.23 186 ALA A CA 1
ATOM 779 C C . ALA A 1 101 ? -27.445 25.223 20.351 1.00 11.32 186 ALA A C 1
ATOM 780 O O . ALA A 1 101 ? -26.442 25.335 19.625 1.00 11.39 186 ALA A O 1
ATOM 782 N N . VAL A 1 102 ? -28.679 25.526 19.939 1.00 9.05 187 VAL A N 1
ATOM 783 C CA . VAL A 1 102 ? -28.924 26.078 18.609 1.00 10.03 187 VAL A CA 1
ATOM 784 C C . VAL A 1 102 ? -28.244 27.459 18.443 1.00 9.30 187 VAL A C 1
ATOM 785 O O . VAL A 1 102 ? -27.519 27.707 17.478 1.00 9.34 187 VAL A O 1
ATOM 789 N N . ARG A 1 103 ? -28.497 28.346 19.382 1.00 9.36 188 ARG A N 1
ATOM 790 C CA . ARG A 1 103 ? -27.963 29.707 19.318 1.00 9.26 188 ARG A CA 1
ATOM 791 C C . ARG A 1 103 ? -26.438 29.746 19.427 1.00 13.90 188 ARG A C 1
ATOM 792 O O . ARG A 1 103 ? -25.797 30.606 18.806 1.00 13.94 188 ARG A O 1
ATOM 800 N N . ALA A 1 104 ? -25.856 28.816 20.186 1.00 9.65 189 ALA A N 1
ATOM 801 C CA . ALA A 1 104 ? -24.378 28.759 20.278 1.00 12.04 189 ALA A CA 1
ATOM 802 C C . ALA A 1 104 ? -23.699 28.464 18.956 1.00 12.85 189 ALA A C 1
ATOM 803 O O . ALA A 1 104 ? -22.518 28.753 18.792 1.00 19.16 189 ALA A O 1
ATOM 805 N N . ARG A 1 105 ? -24.437 27.898 18.007 1.00 14.57 190 ARG A N 1
ATOM 806 C CA . ARG A 1 105 ? -23.913 27.678 16.669 1.00 14.79 190 ARG A CA 1
ATOM 807 C C . ARG A 1 105 ? -24.282 28.798 15.675 1.00 13.92 190 ARG A C 1
ATOM 808 O O . ARG A 1 105 ? -24.117 28.637 14.464 1.00 19.89 190 ARG A O 1
ATOM 816 N N . GLY A 1 106 ? -24.744 29.923 16.194 1.00 13.08 191 GLY A N 1
ATOM 817 C CA . GLY A 1 106 ? -25.083 31.055 15.357 1.00 17.64 191 GLY A CA 1
ATOM 818 C C . GLY A 1 106 ? -26.355 30.790 14.558 1.00 20.95 191 GLY A C 1
ATOM 819 O O . GLY A 1 106 ? -26.613 31.467 13.557 1.00 15.87 191 GLY A O 1
ATOM 820 N N . CYS A 1 107 ? -27.160 29.828 15.014 1.00 13.35 192 CYS A N 1
ATOM 821 C CA . CYS A 1 107 ? -28.427 29.503 14.364 1.00 13.47 192 CYS A CA 1
ATOM 822 C C . CYS A 1 107 ? -29.571 29.961 15.272 1.00 11.94 192 CYS A C 1
ATOM 823 O O . CYS A 1 107 ? -29.344 30.360 16.408 1.00 12.05 192 CYS A O 1
ATOM 826 N N . GLN A 1 108 ? -30.810 29.935 14.778 1.00 10.88 193 GLN A N 1
ATOM 827 C CA . GLN A 1 108 ? -31.917 30.342 15.628 1.00 10.12 193 GLN A CA 1
ATOM 828 C C . GLN A 1 108 ? -33.199 29.737 15.097 1.00 9.38 193 GLN A C 1
ATOM 829 O O . GLN A 1 108 ? -33.348 29.554 13.887 1.00 12.74 193 GLN A O 1
ATOM 835 N N . PHE A 1 109 ? -34.086 29.400 16.014 1.00 8.80 194 PHE A N 1
ATOM 836 C CA . PHE A 1 109 ? -35.450 28.990 15.666 1.00 9.34 194 PHE A CA 1
ATOM 837 C C . PHE A 1 109 ? -36.340 30.070 16.249 1.00 11.19 194 PHE A C 1
ATOM 838 O O . PHE A 1 109 ? -36.418 30.253 17.459 1.00 12.25 194 PHE A O 1
ATOM 846 N N . LEU A 1 110 ? -37.025 30.802 15.371 1.00 11.72 195 LEU A N 1
ATOM 847 C CA . LEU A 1 110 ? -37.729 31.998 15.796 1.00 12.45 195 LEU A CA 1
ATOM 848 C C . LEU A 1 110 ? -39.049 31.681 16.485 1.00 16.07 195 LEU A C 1
ATOM 849 O O . LEU A 1 110 ? -39.633 32.559 17.098 1.00 22.20 195 LEU A O 1
ATOM 854 N N . GLY A 1 111 ? -39.524 30.446 16.364 1.00 14.15 196 GLY A N 1
ATOM 855 C CA . GLY A 1 111 ? -40.842 30.055 16.869 1.00 13.26 196 GLY A CA 1
ATOM 856 C C . GLY A 1 111 ? -41.608 29.398 15.724 1.00 10.56 196 GLY A C 1
ATOM 857 O O . GLY A 1 111 ? -41.257 29.617 14.579 1.00 11.70 196 GLY A O 1
ATOM 858 N N . PRO A 1 112 ? -42.627 28.563 16.018 1.00 11.21 197 PRO A N 1
ATOM 859 C CA . PRO A 1 112 ? -43.258 27.788 14.934 1.00 10.96 197 PRO A CA 1
ATOM 860 C C . PRO A 1 112 ? -43.837 28.642 13.793 1.00 12.14 197 PRO A C 1
ATOM 861 O O . PRO A 1 112 ? -43.599 28.342 12.629 1.00 10.85 197 PRO A O 1
ATOM 865 N N . ALA A 1 113 ? -44.598 29.677 14.104 1.00 10.83 198 ALA A N 1
ATOM 866 C CA . ALA A 1 113 ? -45.216 30.458 13.027 1.00 10.69 198 ALA A CA 1
ATOM 867 C C . ALA A 1 113 ? -44.159 31.330 12.314 1.00 11.46 198 ALA A C 1
ATOM 868 O O . ALA A 1 113 ? -44.161 31.460 11.094 1.00 9.37 198 ALA A O 1
ATOM 878 N N . GLN A 1 115 ? -40.887 30.876 12.138 1.00 8.30 200 GLN A N 1
ATOM 879 C CA . GLN A 1 115 ? -39.904 30.070 11.401 1.00 10.09 200 GLN A CA 1
ATOM 880 C C . GLN A 1 115 ? -40.517 29.549 10.091 1.00 10.59 200 GLN A C 1
ATOM 881 O O . GLN A 1 115 ? -39.866 29.544 9.047 1.00 8.79 200 GLN A O 1
ATOM 887 N N . GLU A 1 116 ? -41.785 29.145 10.141 1.00 9.07 201 GLU A N 1
ATOM 888 C CA . GLU A 1 116 ? -42.420 28.628 8.935 1.00 11.18 201 GLU A CA 1
ATOM 889 C C . GLU A 1 116 ? -42.438 29.740 7.887 1.00 10.97 201 GLU A C 1
ATOM 890 O O . GLU A 1 116 ? -42.110 29.551 6.712 1.00 11.16 201 GLU A O 1
ATOM 896 N N . GLU A 1 117 ? -42.828 30.917 8.322 1.00 8.72 202 GLU A N 1
ATOM 897 C CA . GLU A 1 117 ? -42.875 32.053 7.410 1.00 13.02 202 GLU A CA 1
ATOM 898 C C . GLU A 1 117 ? -41.513 32.450 6.852 1.00 11.85 202 GLU A C 1
ATOM 899 O O . GLU A 1 117 ? -41.374 32.692 5.645 1.00 10.50 202 GLU A O 1
ATOM 905 N N . ALA A 1 118 ? -40.504 32.473 7.710 1.00 11.62 203 ALA A N 1
ATOM 906 C CA . ALA A 1 118 ? -39.137 32.780 7.261 1.00 12.96 203 ALA A CA 1
ATOM 907 C C . ALA A 1 118 ? -38.726 31.793 6.165 1.00 11.61 203 ALA A C 1
ATOM 908 O O . ALA A 1 118 ? -38.210 32.185 5.108 1.00 10.22 203 ALA A O 1
ATOM 910 N N . LEU A 1 119 ? -38.977 30.510 6.395 1.00 8.28 204 LEU A N 1
ATOM 911 C CA . LEU A 1 119 ? -38.583 29.507 5.408 1.00 12.00 204 LEU A CA 1
ATOM 912 C C . LEU A 1 119 ? -39.371 29.648 4.091 1.00 13.30 204 LEU A C 1
ATOM 913 O O . LEU A 1 119 ? -38.833 29.429 3.011 1.00 10.03 204 LEU A O 1
ATOM 918 N N . LYS A 1 120 ? -40.670 29.931 4.175 1.00 8.77 205 LYS A N 1
ATOM 919 C CA . LYS A 1 120 ? -41.445 30.099 2.947 1.00 9.51 205 LYS A CA 1
ATOM 920 C C . LYS A 1 120 ? -41.001 31.336 2.159 1.00 10.32 205 LYS A C 1
ATOM 921 O O . LYS A 1 120 ? -41.105 31.372 0.944 1.00 11.57 205 LYS A O 1
ATOM 927 N N . LEU A 1 121 ? -40.457 32.321 2.855 1.00 9.38 206 LEU A N 1
ATOM 928 C CA . LEU A 1 121 ? -39.946 33.524 2.193 1.00 10.20 206 LEU A CA 1
ATOM 929 C C . LEU A 1 121 ? -38.616 33.251 1.537 1.00 13.99 206 LEU A C 1
ATOM 930 O O . LEU A 1 121 ? -38.318 33.772 0.443 1.00 10.82 206 LEU A O 1
ATOM 935 N N . VAL A 1 122 ? -37.799 32.438 2.196 1.00 10.50 207 VAL A N 1
ATOM 936 C CA . VAL A 1 122 ? -36.541 32.020 1.574 1.00 12.95 207 VAL A CA 1
ATOM 937 C C . VAL A 1 122 ? -36.849 31.287 0.265 1.00 13.26 207 VAL A C 1
ATOM 938 O O . VAL A 1 122 ? -36.176 31.489 -0.746 1.00 15.25 207 VAL A O 1
ATOM 942 N N . LEU A 1 123 ? -37.881 30.450 0.281 1.00 12.38 208 LEU A N 1
ATOM 943 C CA . LEU A 1 123 ? -38.293 29.744 -0.924 1.00 15.51 208 LEU A CA 1
ATOM 944 C C . LEU A 1 123 ? -38.851 30.690 -1.987 1.00 16.83 208 LEU A C 1
ATOM 945 O O . LEU A 1 123 ? -38.618 30.497 -3.180 1.00 14.65 208 LEU A O 1
ATOM 950 N N . LEU A 1 124 ? -39.629 31.686 -1.581 1.00 17.77 209 LEU A N 1
ATOM 951 C CA A LEU A 1 124 ? -40.128 32.663 -2.541 0.69 16.46 209 LEU A CA 1
ATOM 952 C CA B LEU A 1 124 ? -40.118 32.680 -2.532 0.31 16.48 209 LEU A CA 1
ATOM 953 C C . LEU A 1 124 ? -38.957 33.312 -3.310 1.00 15.43 209 LEU A C 1
ATOM 954 O O . LEU A 1 124 ? -39.052 33.523 -4.520 1.00 17.22 209 LEU A O 1
ATOM 963 N N . ALA A 1 125 ? -37.856 33.599 -2.608 1.00 12.45 210 ALA A N 1
ATOM 964 C CA . ALA A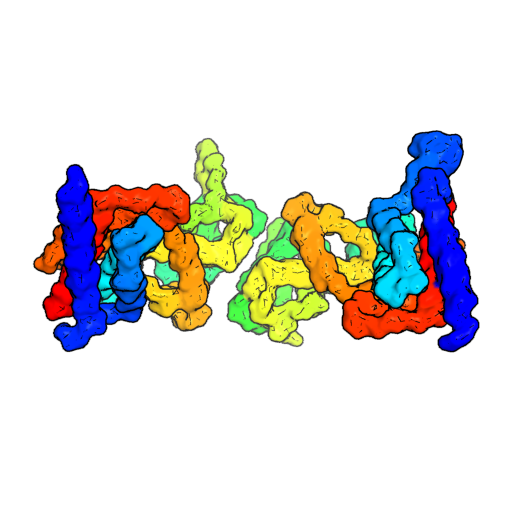 1 125 ? -36.662 34.175 -3.224 1.00 16.66 210 ALA A CA 1
ATOM 965 C C . ALA A 1 125 ? -35.854 33.194 -4.069 1.00 19.21 210 ALA A C 1
ATOM 966 O O . ALA A 1 125 ? -35.241 33.595 -5.080 1.00 18.03 210 ALA A O 1
ATOM 968 N N . LEU A 1 126 ? -35.792 31.941 -3.619 1.00 15.21 211 LEU A N 1
ATOM 969 C CA . LEU A 1 126 ? -34.789 30.986 -4.134 1.00 18.03 211 LEU A CA 1
ATOM 970 C C . LEU A 1 126 ? -35.298 29.728 -4.836 1.00 17.05 211 LEU A C 1
ATOM 971 O O . LEU A 1 126 ? -34.501 28.974 -5.390 1.00 18.30 211 LEU A O 1
ATOM 976 N N . GLU A 1 127 ? -36.600 29.471 -4.810 1.00 16.46 212 GLU A N 1
ATOM 977 C CA . GLU A 1 127 ? -37.115 28.204 -5.346 1.00 19.56 212 GLU A CA 1
ATOM 978 C C . GLU A 1 127 ? -36.966 28.088 -6.878 1.00 23.28 212 GLU A C 1
ATOM 979 O O . GLU A 1 127 ? -37.022 26.988 -7.435 1.00 20.37 212 GLU A O 1
ATOM 985 N N . ASP A 1 128 ? -36.749 29.222 -7.540 1.00 21.59 213 ASP A N 1
ATOM 986 C CA . ASP A 1 128 ? -36.519 29.224 -8.987 1.00 26.15 213 ASP A CA 1
ATOM 987 C C . ASP A 1 128 ? -35.042 28.993 -9.389 1.00 27.88 213 ASP A C 1
ATOM 988 O O . ASP A 1 128 ? -34.711 29.067 -10.563 1.00 26.95 213 ASP A O 1
ATOM 993 N N . GLY A 1 129 ? -34.161 28.740 -8.419 1.00 21.77 214 GLY A N 1
ATOM 994 C CA . GLY A 1 129 ? -32.749 28.514 -8.702 1.00 22.14 214 GLY A CA 1
ATOM 995 C C . GLY A 1 129 ? -31.867 29.752 -8.650 1.00 25.92 214 GLY A C 1
ATOM 996 O O . GLY A 1 129 ? -30.658 29.673 -8.893 1.00 24.41 214 GLY A O 1
ATOM 997 N N . SER A 1 130 ? -32.453 30.904 -8.328 1.00 21.82 215 SER A N 1
ATOM 998 C CA . SER A 1 130 ? -31.676 32.130 -8.207 1.00 21.88 215 SER A CA 1
ATOM 999 C C . SER A 1 130 ? -30.533 31.967 -7.224 1.00 28.12 215 SER A C 1
ATOM 1000 O O . SER A 1 130 ? -30.654 31.253 -6.213 1.00 23.12 215 SER A O 1
ATOM 1003 N N . ALA A 1 131 ? -29.416 32.623 -7.518 1.00 23.35 216 ALA A N 1
ATOM 1004 C CA . ALA A 1 131 ? -28.309 32.642 -6.574 1.00 27.05 216 ALA A CA 1
ATOM 1005 C C . ALA A 1 131 ? -28.162 34.062 -6.058 1.00 34.77 216 ALA A C 1
ATOM 1006 O O . ALA A 1 131 ? -27.874 34.981 -6.828 1.00 27.61 216 ALA A O 1
ATOM 1008 N N . LEU A 1 132 ? -28.376 34.243 -4.754 1.00 24.38 217 LEU A N 1
ATOM 1009 C CA . LEU A 1 132 ? -28.421 35.556 -4.165 1.00 20.78 217 LEU A CA 1
ATOM 1010 C C . LEU A 1 132 ? -27.377 35.696 -3.090 1.00 24.89 217 LEU A C 1
ATOM 1011 O O . LEU A 1 132 ? -27.075 34.746 -2.399 1.00 23.76 217 LEU A O 1
ATOM 1016 N N . SER A 1 133 ? -26.834 36.890 -2.925 1.00 25.26 218 SER A N 1
ATOM 1017 C CA . SER A 1 133 ? -25.944 37.102 -1.803 1.00 28.65 218 SER A CA 1
ATOM 1018 C C . SER A 1 133 ? -26.728 36.925 -0.498 1.00 31.70 218 SER A C 1
ATOM 1019 O O . SER A 1 133 ? -27.954 37.036 -0.461 1.00 24.27 218 SER A O 1
ATOM 1022 N N . ARG A 1 134 ? -26.007 36.631 0.567 1.00 26.06 219 ARG A N 1
ATOM 1023 C CA . ARG A 1 134 ? -26.619 36.445 1.856 1.00 29.59 219 ARG A CA 1
ATOM 1024 C C . ARG A 1 134 ? -27.331 37.715 2.320 1.00 25.44 219 ARG A C 1
ATOM 1025 O O . ARG A 1 134 ? -28.485 37.664 2.768 1.00 20.55 219 ARG A O 1
ATOM 1033 N N . LYS A 1 135 ? -26.662 38.861 2.208 1.00 22.91 220 LYS A N 1
ATOM 1034 C CA . LYS A 1 135 ? -27.274 40.128 2.602 1.00 24.50 220 LYS A CA 1
ATOM 1035 C C . LYS A 1 135 ? -28.602 40.398 1.876 1.00 21.43 220 LYS A C 1
ATOM 1036 O O . LYS A 1 135 ? -29.564 40.914 2.480 1.00 19.51 220 LYS A O 1
ATOM 1042 N N . VAL A 1 136 ? -28.633 40.081 0.587 1.00 17.07 221 VAL A N 1
ATOM 1043 C CA . VAL A 1 136 ? -29.794 40.322 -0.272 1.00 19.74 221 VAL A CA 1
ATOM 1044 C C . VAL A 1 136 ? -30.939 39.370 0.089 1.00 19.87 221 VAL A C 1
ATOM 1045 O O . VAL A 1 136 ? -32.109 39.774 0.149 1.00 16.73 221 VAL A O 1
ATOM 1049 N N . LEU A 1 137 ? -30.599 38.107 0.329 1.00 19.86 222 LEU A N 1
ATOM 1050 C CA . LEU A 1 137 ? -31.609 37.133 0.748 1.00 14.52 222 LEU A CA 1
ATOM 1051 C C . LEU A 1 137 ? -32.213 37.522 2.099 1.00 14.45 222 LEU A C 1
ATOM 1052 O O . LEU A 1 137 ? -33.436 37.472 2.283 1.00 14.12 222 LEU A O 1
ATOM 1057 N N . VAL A 1 138 ? -31.359 37.858 3.065 1.00 12.63 223 VAL A N 1
ATOM 1058 C CA . VAL A 1 138 ? -31.810 38.259 4.391 1.00 15.19 223 VAL A CA 1
ATOM 1059 C C . VAL A 1 138 ? -32.696 39.513 4.297 1.00 19.35 223 VAL A C 1
ATOM 1060 O O . VAL A 1 138 ? -33.745 39.580 4.913 1.00 17.84 223 VAL A O 1
ATOM 1064 N N . LEU A 1 139 ? -32.277 40.494 3.502 1.00 16.59 224 LEU A N 1
ATOM 1065 C CA . LEU A 1 139 ? -33.071 41.707 3.322 1.00 17.56 224 LEU A CA 1
ATOM 1066 C C . LEU A 1 139 ? -34.465 41.400 2.762 1.00 17.14 224 LEU A C 1
ATOM 1067 O O . LEU A 1 139 ? -35.462 41.942 3.252 1.00 17.37 224 LEU A O 1
ATOM 1072 N N . PHE A 1 140 ? -34.511 40.554 1.733 1.00 14.17 225 PHE A N 1
ATOM 1073 C CA . PHE A 1 140 ? -35.767 40.132 1.108 1.00 15.76 225 PHE A CA 1
ATOM 1074 C C . PHE A 1 140 ? -36.706 39.542 2.156 1.00 16.43 225 PHE A C 1
ATOM 1075 O O . PHE A 1 140 ? -37.917 39.858 2.197 1.00 13.97 225 PHE A O 1
ATOM 1083 N N . VAL A 1 141 ? -36.147 38.674 3.001 1.00 13.64 226 VAL A N 1
ATOM 1084 C CA . VAL A 1 141 ? -36.959 38.005 4.006 1.00 12.12 226 VAL A CA 1
ATOM 1085 C C . VAL A 1 141 ? -37.391 39.008 5.085 1.00 13.82 226 VAL A C 1
ATOM 1086 O O . VAL A 1 141 ? -38.575 39.072 5.461 1.00 13.73 226 VAL A O 1
ATOM 1090 N N . VAL A 1 142 ? -36.441 39.781 5.618 1.00 12.29 227 VAL A N 1
ATOM 1091 C CA . VAL A 1 142 ? -36.793 40.773 6.643 1.00 12.72 227 VAL A CA 1
ATOM 1092 C C . VAL A 1 142 ? -37.891 41.771 6.195 1.00 14.67 227 VAL A C 1
ATOM 1093 O O . VAL A 1 142 ? -38.776 42.110 6.978 1.00 15.29 227 VAL A O 1
ATOM 1097 N N . GLN A 1 143 ? -37.848 42.225 4.951 1.00 13.57 228 GLN A N 1
ATOM 1098 C CA . GLN A 1 143 ? -38.797 43.277 4.535 1.00 17.96 228 GLN A CA 1
ATOM 1099 C C . GLN A 1 143 ? -40.243 42.771 4.515 1.00 14.88 228 GLN A C 1
ATOM 1100 O O . GLN A 1 143 ? -41.217 43.530 4.697 1.00 13.48 228 GLN A O 1
ATOM 1106 N N . ARG A 1 144 ? -40.375 41.473 4.331 1.00 12.82 229 ARG A N 1
ATOM 1107 C CA . ARG A 1 144 ? -41.694 40.849 4.270 1.00 11.66 229 ARG A CA 1
ATOM 1108 C C . ARG A 1 144 ? -42.103 40.289 5.595 1.00 17.39 229 ARG A C 1
ATOM 1109 O O . ARG A 1 144 ? -43.283 40.305 5.933 1.00 15.00 229 ARG A O 1
ATOM 1117 N N . LEU A 1 145 ? -41.125 39.790 6.355 1.00 10.71 230 LEU A N 1
ATOM 1118 C CA . LEU A 1 145 ? -41.414 39.131 7.613 1.00 12.70 230 LEU A CA 1
ATOM 1119 C C . LEU A 1 145 ? -41.588 40.106 8.792 1.00 20.24 230 LEU A C 1
ATOM 1120 O O . LEU A 1 145 ? -42.487 39.938 9.623 1.00 13.84 230 LEU A O 1
ATOM 1125 N N . GLU A 1 146 ? -40.704 41.098 8.887 1.00 18.90 231 GLU A N 1
ATOM 1126 C CA . GLU A 1 146 ? -40.681 41.955 10.072 1.00 16.75 231 GLU A CA 1
ATOM 1127 C C . GLU A 1 146 ? -41.981 42.756 10.321 1.00 19.18 231 GLU A C 1
ATOM 1128 O O . GLU A 1 146 ? -42.380 42.924 11.466 1.00 20.82 231 GLU A O 1
ATOM 1134 N N . PRO A 1 147 ? -42.654 43.239 9.261 1.00 20.09 232 PRO A N 1
ATOM 1135 C CA . PRO A 1 147 ? -43.923 43.899 9.585 1.00 18.68 232 PRO A CA 1
ATOM 1136 C C . PRO A 1 147 ? -44.977 42.948 10.192 1.00 25.45 232 PRO A C 1
ATOM 1137 O O . PRO A 1 147 ? -45.785 43.384 11.033 1.00 21.45 232 PRO A O 1
ATOM 1141 N N . ARG A 1 148 ? -44.953 41.677 9.780 1.00 16.27 233 ARG A N 1
ATOM 1142 C CA . ARG A 1 148 ? -45.899 40.694 10.261 1.00 19.44 233 ARG A CA 1
ATOM 1143 C C . ARG A 1 148 ? -45.545 40.174 11.641 1.00 19.75 233 ARG A C 1
ATOM 1144 O O . ARG A 1 148 ? -46.437 39.779 12.379 1.00 17.99 233 ARG A O 1
ATOM 1152 N N . PHE A 1 149 ? -44.241 40.174 11.963 1.00 14.64 234 PHE A N 1
ATOM 1153 C CA . PHE A 1 149 ? -43.709 39.600 13.205 1.00 15.66 234 PHE A CA 1
ATOM 1154 C C . PHE A 1 149 ? -42.652 40.604 13.726 1.00 21.88 234 PHE A C 1
ATOM 1155 O O . PHE A 1 149 ? -41.463 40.477 13.427 1.00 20.84 234 PHE A O 1
ATOM 1163 N N . PRO A 1 150 ? -43.092 41.641 14.462 1.00 22.14 235 PRO A N 1
ATOM 1164 C CA . PRO A 1 150 ? -42.152 42.714 14.817 1.00 24.57 235 PRO A CA 1
ATOM 1165 C C . PRO A 1 150 ? -40.965 42.227 15.661 1.00 28.16 235 PRO A C 1
ATOM 1166 O O . PRO A 1 150 ? -39.910 42.860 15.633 1.00 33.24 235 PRO A O 1
ATOM 1170 N N . GLN A 1 151 ? -41.129 41.105 16.364 1.00 34.71 236 GLN A N 1
ATOM 1171 C CA . GLN A 1 151 ? -40.025 40.501 17.117 1.00 34.19 236 GLN A CA 1
ATOM 1172 C C . GLN A 1 151 ? -38.858 40.096 16.211 1.00 35.48 236 GLN A C 1
ATOM 1173 O O . GLN A 1 151 ? -37.713 40.032 16.652 1.00 41.44 236 GLN A O 1
ATOM 1179 N N . ALA A 1 152 ? -39.140 39.831 14.940 1.00 38.65 237 ALA A N 1
ATOM 1180 C CA . ALA A 1 152 ? -38.096 39.463 13.982 1.00 32.22 237 ALA A CA 1
ATOM 1181 C C . ALA A 1 152 ? -37.159 40.626 13.755 1.00 34.28 237 ALA A C 1
ATOM 1182 O O . ALA A 1 152 ? -37.567 41.772 13.896 1.00 34.62 237 ALA A O 1
ATOM 1184 N N . SER A 1 153 ? -35.910 40.326 13.390 1.00 33.20 238 SER A N 1
ATOM 1185 C CA . SER A 1 153 ? -34.929 41.351 13.021 1.00 35.93 238 SER A CA 1
ATOM 1186 C C . SER A 1 153 ? -33.970 40.851 11.948 1.00 25.93 238 SER A C 1
ATOM 1187 O O . SER A 1 153 ? -33.906 39.669 11.673 1.00 24.27 238 SER A O 1
ATOM 1190 N N . LYS A 1 154 ? -33.199 41.758 11.353 1.00 22.52 239 LYS A N 1
ATOM 1191 C CA . LYS A 1 154 ? -32.149 41.351 10.431 1.00 26.96 239 LYS A CA 1
ATOM 1192 C C . LYS A 1 154 ? -31.160 40.342 11.041 1.00 25.93 239 LYS A C 1
ATOM 1193 O O . LYS A 1 154 ? -30.715 39.405 10.380 1.00 23.16 239 LYS A O 1
ATOM 1199 N N . THR A 1 155 ? -30.797 40.567 12.292 1.00 21.40 240 THR A N 1
ATOM 1200 C CA . THR A 1 155 ? -29.888 39.652 12.964 1.00 24.64 240 THR A CA 1
ATOM 1201 C C . THR A 1 155 ? -30.494 38.246 13.092 1.00 18.67 240 THR A C 1
ATOM 1202 O O . THR A 1 155 ? -29.858 37.268 12.758 1.00 16.87 240 THR A O 1
ATOM 1206 N N . SER A 1 156 ? -31.707 38.154 13.613 1.00 20.28 241 SER A N 1
ATOM 1207 C CA . SER A 1 156 ? -32.317 36.834 13.802 1.00 20.85 241 SER A CA 1
ATOM 1208 C C . SER A 1 156 ? -32.628 36.073 12.489 1.00 16.65 241 SER A C 1
ATOM 1209 O O . SER A 1 156 ? -32.500 34.852 12.437 1.00 15.28 241 SER A O 1
ATOM 1212 N N . ILE A 1 157 ? -33.045 36.774 11.427 1.00 16.73 242 ILE A N 1
ATOM 1213 C CA . ILE A 1 157 ? -33.203 36.147 10.111 1.00 17.35 242 ILE A CA 1
ATOM 1214 C C . ILE A 1 157 ? -31.893 35.639 9.560 1.00 15.73 242 ILE A C 1
ATOM 1215 O O . ILE A 1 157 ? -31.840 34.579 8.947 1.00 13.39 242 ILE A O 1
ATOM 1220 N N . GLY A 1 158 ? -30.821 36.400 9.763 1.00 18.43 243 GLY A N 1
ATOM 1221 C CA . GLY A 1 158 ? -29.510 35.903 9.399 1.00 18.06 243 GLY A CA 1
ATOM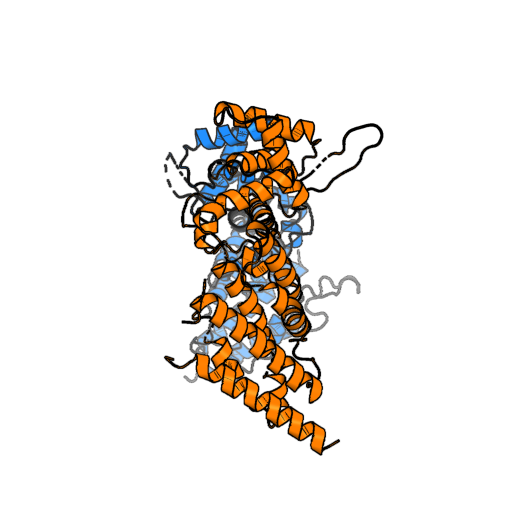 1222 C C . GLY A 1 158 ? -29.217 34.566 10.082 1.00 15.87 243 GLY A C 1
ATOM 1223 O O . GLY A 1 158 ? -28.615 33.703 9.482 1.00 13.27 243 GLY A O 1
ATOM 1224 N N . HIS A 1 159 ? -29.646 34.400 11.334 1.00 13.00 244 HIS A N 1
ATOM 1225 C CA . HIS A 1 159 ? -29.429 33.138 12.047 1.00 15.06 244 HIS A CA 1
ATOM 1226 C C . HIS A 1 159 ? -30.261 31.983 11.475 1.00 12.94 244 HIS A C 1
ATOM 1227 O O . HIS A 1 159 ? -29.840 30.841 11.481 1.00 10.16 244 HIS A O 1
ATOM 1234 N N . VAL A 1 160 ? -31.447 32.286 10.938 1.00 11.79 245 VAL A N 1
ATOM 1235 C CA . VAL A 1 160 ? -32.265 31.242 10.321 1.00 12.06 245 VAL A CA 1
ATOM 1236 C C . VAL A 1 160 ? -31.583 30.803 9.030 1.00 12.20 245 VAL A C 1
ATOM 1237 O O . VAL A 1 160 ? -31.522 29.605 8.686 1.00 11.17 245 VAL A O 1
ATOM 1241 N N . VAL A 1 161 ? -31.044 31.780 8.315 1.00 13.57 246 VAL A N 1
ATOM 1242 C CA . VAL A 1 161 ? -30.324 31.472 7.087 1.00 12.74 246 VAL A CA 1
ATOM 1243 C C . VAL A 1 161 ? -29.078 30.632 7.435 1.00 12.14 246 VAL A C 1
ATOM 1244 O O . VAL A 1 161 ? -28.788 29.670 6.751 1.00 14.25 246 VAL A O 1
ATOM 1248 N N . GLN A 1 162 ? -28.377 30.984 8.507 1.00 17.56 247 GLN A N 1
ATOM 1249 C CA . GLN A 1 162 ? -27.203 30.167 8.928 1.00 15.66 247 GLN A CA 1
ATOM 1250 C C . GLN A 1 162 ? -27.574 28.720 9.280 1.00 15.24 247 GLN A C 1
ATOM 1251 O O . GLN A 1 162 ? -26.802 27.784 9.068 1.00 14.13 247 GLN A O 1
ATOM 1257 N N . LEU A 1 163 ? -28.772 28.522 9.826 1.00 15.17 248 LEU A N 1
ATOM 1258 C CA . LEU A 1 163 ? -29.236 27.191 10.141 1.00 11.91 248 LEU A CA 1
ATOM 1259 C C . LEU A 1 163 ? -29.449 26.396 8.858 1.00 13.60 248 LEU A C 1
ATOM 1260 O O . LEU A 1 163 ? -29.077 25.221 8.783 1.00 13.46 248 LEU A O 1
ATOM 1265 N N . LEU A 1 164 ? -30.055 27.004 7.827 1.00 10.16 249 LEU A N 1
ATOM 1266 C CA . LEU A 1 164 ? -30.186 26.290 6.552 1.00 11.22 249 LEU A CA 1
ATOM 1267 C C . LEU A 1 164 ? -28.802 26.015 5.951 1.00 12.48 249 LEU A C 1
ATOM 1268 O O . LEU A 1 164 ? -28.589 24.960 5.345 1.00 15.00 249 LEU A O 1
ATOM 1273 N N . TYR A 1 165 ? -27.895 26.964 6.121 1.00 14.79 250 TYR A N 1
ATOM 1274 C CA . TYR A 1 165 ? -26.507 26.789 5.641 1.00 17.81 250 TYR A CA 1
ATOM 1275 C C . TYR A 1 165 ? -25.829 25.600 6.340 1.00 20.03 250 TYR A C 1
ATOM 1276 O O . TYR A 1 165 ? -25.295 24.679 5.692 1.00 21.54 250 TYR A O 1
ATOM 1285 N N . ARG A 1 166 ? -25.897 25.600 7.664 1.00 17.55 251 ARG A N 1
ATOM 1286 C CA . ARG A 1 166 ? -25.292 24.516 8.445 1.00 22.03 251 ARG A CA 1
ATOM 1287 C C . ARG A 1 166 ? -26.001 23.202 8.149 1.00 23.47 251 ARG A C 1
ATOM 1288 O O . ARG A 1 166 ? -25.419 22.138 8.273 1.00 23.41 251 ARG A O 1
ATOM 1296 N N . ALA A 1 167 ? -27.258 23.275 7.726 1.00 19.86 252 ALA A N 1
ATOM 1297 C CA . ALA A 1 167 ? -28.001 22.089 7.324 1.00 17.06 252 ALA A CA 1
ATOM 1298 C C . ALA A 1 167 ? -27.647 21.585 5.912 1.00 22.45 252 ALA A C 1
ATOM 1299 O O . ALA A 1 167 ? -28.238 20.613 5.445 1.00 20.80 252 ALA A O 1
ATOM 1301 N N . SER A 1 168 ? -26.715 22.274 5.248 1.00 20.31 253 SER A N 1
ATOM 1302 C CA A SER A 1 168 ? -26.261 21.906 3.896 0.38 21.47 253 SER A CA 1
ATOM 1303 C CA B SER A 1 168 ? -26.256 21.923 3.901 0.62 21.48 253 SER A CA 1
ATOM 1304 C C . SER A 1 168 ? -27.357 22.010 2.835 1.00 18.67 253 SER A C 1
ATOM 1305 O O . SER A 1 168 ? -27.398 21.215 1.892 1.00 18.66 253 SER A O 1
ATOM 1310 N N . CYS A 1 169 ? -28.249 23.003 2.987 1.00 14.93 254 CYS A N 1
ATOM 1311 C CA . CYS A 1 169 ? -29.322 23.219 2.014 1.00 15.11 254 CYS A CA 1
ATOM 1312 C C . CYS A 1 169 ? -28.869 24.010 0.772 1.00 17.80 254 CYS A C 1
ATOM 1313 O O . CYS A 1 169 ? -29.555 24.006 -0.259 1.00 18.91 254 CYS A O 1
ATOM 1316 N N . PHE A 1 170 ? -27.755 24.725 0.889 1.00 16.42 255 PHE A N 1
ATOM 1317 C CA . PHE A 1 170 ? -27.314 25.583 -0.214 1.00 20.88 255 PHE A CA 1
ATOM 1318 C C . PHE A 1 170 ? -26.178 24.999 -1.035 1.00 27.66 255 PHE A C 1
ATOM 1319 O O . PHE A 1 170 ? -25.387 24.206 -0.541 1.00 19.03 255 PHE A O 1
ATOM 1327 N N . LYS A 1 171 ? -26.148 25.438 -2.285 1.00 18.21 256 LYS A N 1
ATOM 1328 C CA . LYS A 1 171 ? -25.026 25.361 -3.248 1.00 32.13 256 LYS A CA 1
ATOM 1329 C C . LYS A 1 171 ? -25.083 24.162 -4.169 1.00 39.43 256 LYS A C 1
ATOM 1330 O O . LYS A 1 171 ? -25.882 24.155 -5.106 1.00 41.39 256 LYS A O 1
ATOM 1336 N N . SER A 1 180 ? -20.341 33.598 -0.606 1.00 55.43 265 SER A N 1
ATOM 1337 C CA . SER A 1 180 ? -20.966 34.865 -0.976 1.00 53.12 265 SER A CA 1
ATOM 1338 C C . SER A 1 180 ? -22.394 34.648 -1.515 1.00 40.50 265 SER A C 1
ATOM 1339 O O . SER A 1 180 ? -23.347 35.184 -0.945 1.00 44.49 265 SER A O 1
ATOM 1342 N N . LEU A 1 181 ? -22.536 33.865 -2.589 1.00 37.30 266 LEU A N 1
ATOM 1343 C CA . LEU A 1 181 ? -23.854 33.584 -3.174 1.00 34.24 266 LEU A CA 1
ATOM 1344 C C . LEU A 1 181 ? -24.551 32.341 -2.604 1.00 37.27 266 LEU A C 1
ATOM 1345 O O . LEU A 1 181 ? -23.958 31.260 -2.499 1.00 34.47 266 LEU A O 1
ATOM 1358 N N . GLN A 1 183 ? -27.538 29.612 -3.182 1.00 22.44 268 GLN A N 1
ATOM 1359 C CA . GLN A 1 183 ? -28.488 28.990 -4.082 1.00 20.20 268 GLN A CA 1
ATOM 1360 C C . GLN A 1 183 ? -28.990 27.736 -3.399 1.00 24.50 268 GLN A C 1
ATOM 1361 O O . GLN A 1 183 ? -28.183 26.961 -2.872 1.00 20.71 268 GLN A O 1
ATOM 1367 N N . LEU A 1 184 ? -30.301 27.516 -3.396 1.00 16.88 269 LEU A N 1
ATOM 1368 C CA . LEU A 1 184 ? -30.822 26.271 -2.828 1.00 17.44 269 LEU A CA 1
ATOM 1369 C C . LEU A 1 184 ? -30.430 25.090 -3.714 1.00 25.54 269 LEU A C 1
ATOM 1370 O O . LEU A 1 184 ? -30.602 25.170 -4.938 1.00 22.95 269 LEU A O 1
ATOM 1375 N N . LYS A 1 185 ? -29.918 24.001 -3.121 1.00 18.78 270 LYS A N 1
ATOM 1376 C CA . LYS A 1 185 ? -29.807 22.743 -3.869 1.00 24.89 270 LYS A CA 1
ATOM 1377 C C . LYS A 1 185 ? -31.135 22.395 -4.486 1.00 23.80 270 LYS A C 1
ATOM 1378 O O . LYS A 1 185 ? -32.184 22.728 -3.938 1.00 20.95 270 LYS A O 1
ATOM 1384 N N . GLU A 1 186 ? -31.102 21.712 -5.631 1.00 23.17 271 GLU A N 1
ATOM 1385 C CA . GLU A 1 186 ? -32.325 21.396 -6.357 1.00 25.37 271 GLU A CA 1
ATOM 1386 C C . GLU A 1 186 ? -33.294 20.582 -5.520 1.00 24.04 271 GLU A C 1
ATOM 1387 O O . GLU A 1 186 ? -34.510 20.787 -5.582 1.00 22.32 271 GLU A O 1
ATOM 1393 N N . GLU A 1 187 ? -32.744 19.679 -4.710 1.00 19.77 272 GLU A N 1
ATOM 1394 C CA . GLU A 1 187 ? -33.548 18.816 -3.856 1.00 19.03 272 GLU A CA 1
ATOM 1395 C C . GLU A 1 187 ? -34.309 19.553 -2.751 1.00 17.26 272 GLU A C 1
ATOM 1396 O O . GLU A 1 187 ? -35.230 18.985 -2.177 1.00 21.81 272 GLU A O 1
ATOM 1402 N N . PHE A 1 188 ? -33.915 20.787 -2.439 1.00 17.65 273 PHE A N 1
ATOM 1403 C CA . PHE A 1 188 ? -34.555 21.526 -1.331 1.00 16.04 273 PHE A CA 1
ATOM 1404 C C . PHE A 1 188 ? -35.338 22.756 -1.814 1.00 18.69 273 PHE A C 1
ATOM 1405 O O . PHE A 1 188 ? -35.536 23.714 -1.047 1.00 15.32 273 PHE A O 1
ATOM 1413 N N . ARG A 1 189 ? -35.780 22.727 -3.071 1.00 14.44 274 ARG A N 1
ATOM 1414 C CA . ARG A 1 189 ? -36.529 23.862 -3.637 1.00 17.63 274 ARG A CA 1
ATOM 1415 C C . ARG A 1 189 ? -38.048 23.732 -3.493 1.00 20.40 274 ARG A C 1
ATOM 1416 O O . ARG A 1 189 ? -38.801 24.349 -4.252 1.00 21.95 274 ARG A O 1
ATOM 1424 N N . THR A 1 190 ? -38.487 22.937 -2.518 1.00 13.84 275 THR A N 1
ATOM 1425 C CA . THR A 1 190 ? -39.868 22.834 -2.110 1.00 17.63 275 THR A CA 1
ATOM 1426 C C . THR A 1 190 ? -39.899 22.952 -0.592 1.00 17.32 275 THR A C 1
ATOM 1427 O O . THR A 1 190 ? -38.914 22.612 0.100 1.00 12.49 275 THR A O 1
ATOM 1431 N N . TYR A 1 191 ? -41.005 23.474 -0.081 1.00 13.44 276 TYR A N 1
ATOM 1432 C CA . TYR A 1 191 ? -41.146 23.650 1.368 1.00 14.64 276 TYR A CA 1
ATOM 1433 C C . TYR A 1 191 ? -41.022 22.328 2.152 1.00 15.80 276 TYR A C 1
ATOM 1434 O O . TYR A 1 191 ? -40.293 22.260 3.138 1.00 12.72 276 TYR A O 1
ATOM 1443 N N . GLU A 1 192 ? -41.697 21.271 1.702 1.00 14.99 277 GLU A N 1
ATOM 1444 C CA . GLU A 1 192 ? -41.654 20.020 2.458 1.00 18.02 277 GLU A CA 1
ATOM 1445 C C . GLU A 1 192 ? -40.220 19.516 2.627 1.00 17.07 277 GLU A C 1
ATOM 1446 O O . GLU A 1 192 ? -39.813 19.093 3.720 1.00 16.32 277 GLU A O 1
ATOM 1452 N N . ALA A 1 193 ? -39.465 19.546 1.536 1.00 14.15 278 ALA A N 1
ATOM 1453 C CA . ALA A 1 193 ? -38.073 19.105 1.540 1.00 16.24 278 ALA A CA 1
ATOM 1454 C C . ALA A 1 193 ? -37.157 20.006 2.370 1.00 15.31 278 ALA A C 1
ATOM 1455 O O . ALA A 1 193 ? -36.351 19.513 3.175 1.00 13.50 278 ALA A O 1
ATOM 1457 N N . LEU A 1 194 ? -37.285 21.321 2.179 1.00 13.62 279 LEU A N 1
ATOM 1458 C CA . LEU A 1 194 ? -36.501 22.287 2.938 1.00 12.99 279 LEU A CA 1
ATOM 1459 C C . LEU A 1 194 ? -36.797 22.181 4.428 1.00 12.99 279 LEU A C 1
ATOM 1460 O O . LEU A 1 194 ? -35.867 22.202 5.248 1.00 11.01 279 LEU A O 1
ATOM 1465 N N . ARG A 1 195 ? -38.082 22.128 4.780 1.00 12.36 280 ARG A N 1
ATOM 1466 C CA . ARG A 1 195 ? -38.471 22.101 6.208 1.00 12.39 280 ARG A CA 1
ATOM 1467 C C . ARG A 1 195 ? -37.967 20.819 6.868 1.00 13.08 280 ARG A C 1
ATOM 1468 O O . ARG A 1 195 ? -37.560 20.808 8.046 1.00 9.70 280 ARG A O 1
ATOM 1476 N N . ARG A 1 196 ? -38.028 19.719 6.125 1.00 14.41 281 ARG A N 1
ATOM 1477 C CA . ARG A 1 196 ? -37.552 18.443 6.677 1.00 16.08 281 ARG A CA 1
ATOM 1478 C C . ARG A 1 196 ? -36.065 18.529 7.043 1.00 12.13 281 ARG A C 1
ATOM 1479 O O . ARG A 1 196 ? -35.610 18.067 8.134 1.00 12.02 281 ARG A O 1
ATOM 1487 N N . GLU A 1 197 ? -35.298 19.130 6.146 1.00 11.87 282 GLU A N 1
ATOM 1488 C CA . GLU A 1 197 ? -33.852 19.179 6.322 1.00 15.76 282 GLU A CA 1
ATOM 1489 C C . GLU A 1 197 ? -33.524 20.131 7.487 1.00 15.17 282 GLU A C 1
ATOM 1490 O O . GLU A 1 197 ? -32.622 19.882 8.293 1.00 12.55 282 GLU A O 1
ATOM 1496 N N . HIS A 1 198 ? -34.286 21.219 7.571 1.00 10.48 283 HIS A N 1
ATOM 1497 C CA . HIS A 1 198 ? -34.184 22.171 8.663 1.00 11.39 283 HIS A CA 1
ATOM 1498 C C . HIS A 1 198 ? -34.468 21.471 9.998 1.00 9.59 283 HIS A C 1
ATOM 1499 O O . HIS A 1 198 ? -33.735 21.630 10.977 1.00 9.24 283 HIS A O 1
ATOM 1506 N N . ASP A 1 199 ? -35.569 20.737 10.048 1.00 8.90 284 ASP A N 1
ATOM 1507 C CA . ASP A 1 199 ? -35.981 20.066 11.286 1.00 8.41 284 ASP A CA 1
ATOM 1508 C C . ASP A 1 199 ? -34.934 19.033 11.719 1.00 9.82 284 ASP A C 1
ATOM 1509 O O . ASP A 1 199 ? -34.586 18.911 12.895 1.00 8.84 284 ASP A O 1
ATOM 1514 N N . SER A 1 200 ? -34.417 18.313 10.745 1.00 10.76 285 SER A N 1
ATOM 1515 C CA . SER A 1 200 ? -33.408 17.302 10.990 1.00 11.17 285 SER A CA 1
ATOM 1516 C C . SER A 1 200 ? -32.136 17.919 11.545 1.00 12.08 285 SER A C 1
ATOM 1517 O O . SER A 1 200 ? -31.476 17.328 12.405 1.00 12.01 285 SER A O 1
ATOM 1520 N N . GLN A 1 201 ? -31.765 19.096 11.054 1.00 11.64 286 GLN A N 1
ATOM 1521 C CA . GLN A 1 201 ? -30.586 19.772 11.580 1.00 11.67 286 GLN A CA 1
ATOM 1522 C C . GLN A 1 201 ? -30.750 20.157 13.059 1.00 10.27 286 GLN A C 1
ATOM 1523 O O . GLN A 1 201 ? -29.820 20.036 13.860 1.00 9.03 286 GLN A O 1
ATOM 1529 N N . ILE A 1 202 ? -31.927 20.635 13.427 1.00 7.93 287 ILE A N 1
ATOM 1530 C CA . ILE A 1 202 ? -32.172 20.946 14.836 1.00 8.54 287 ILE A CA 1
ATOM 1531 C C . ILE A 1 202 ? -32.106 19.690 15.708 1.00 7.85 287 ILE A C 1
ATOM 1532 O O . ILE A 1 202 ? -31.541 19.706 16.803 1.00 7.90 287 ILE A O 1
ATOM 1537 N N . VAL A 1 203 ? -32.704 18.608 15.236 1.00 8.81 288 VAL A N 1
ATOM 1538 C CA . VAL A 1 203 ? -32.627 17.351 15.972 1.00 10.33 288 VAL A CA 1
ATOM 1539 C C . VAL A 1 203 ? -31.169 16.922 16.185 1.00 10.32 288 VAL A C 1
ATOM 1540 O O . VAL A 1 203 ? -30.791 16.481 17.272 1.00 10.40 288 VAL A O 1
ATOM 1544 N N . GLN A 1 204 ? -30.345 17.064 15.149 1.00 9.57 289 GLN A N 1
ATOM 1545 C CA . GLN A 1 204 ? -28.916 16.724 15.251 1.00 11.23 289 GLN A CA 1
ATOM 1546 C C . GLN A 1 204 ? -28.174 17.605 16.231 1.00 10.09 289 GLN A C 1
ATOM 1547 O O . GLN A 1 204 ? -27.333 17.126 17.008 1.00 10.81 289 GLN A O 1
ATOM 1553 N N . ILE A 1 205 ? -28.489 18.895 16.227 1.00 8.50 290 ILE A N 1
ATOM 1554 C CA . ILE A 1 205 ? -27.920 19.806 17.234 1.00 7.44 290 ILE A CA 1
ATOM 1555 C C . ILE A 1 205 ? -28.298 19.341 18.641 1.00 11.23 290 ILE A C 1
ATOM 1556 O O . ILE A 1 205 ? -27.445 19.319 19.541 1.00 9.56 290 ILE A O 1
ATOM 1561 N N . ALA A 1 206 ? -29.574 18.989 18.837 1.00 9.24 291 ALA A N 1
ATOM 1562 C CA . ALA A 1 206 ? -30.048 18.570 20.152 1.00 12.87 291 ALA A CA 1
ATOM 1563 C C . ALA A 1 206 ? -29.304 17.294 20.586 1.00 11.24 291 ALA A C 1
ATOM 1564 O O . ALA A 1 206 ? -28.900 17.162 21.730 1.00 11.18 291 ALA A O 1
ATOM 1574 N N . GLU A 1 208 ? -26.332 16.173 19.618 1.00 11.79 293 GLU A N 1
ATOM 1575 C CA . GLU A 1 208 ? -24.947 16.496 19.911 1.00 13.82 293 GLU A CA 1
ATOM 1576 C C . GLU A 1 208 ? -24.782 17.256 21.237 1.00 13.07 293 GLU A C 1
ATOM 1577 O O . GLU A 1 208 ? -23.695 17.243 21.828 1.00 14.59 293 GLU A O 1
ATOM 1583 N N . ALA A 1 209 ? -25.829 17.954 21.672 1.00 9.41 294 ALA A N 1
ATOM 1584 C CA . ALA A 1 209 ? -25.877 18.570 23.006 1.00 12.48 294 ALA A CA 1
ATOM 1585 C C . ALA A 1 209 ? -26.253 17.553 24.108 1.00 13.53 294 ALA A C 1
ATOM 1586 O O . ALA A 1 209 ? -26.450 17.913 25.263 1.00 16.17 294 ALA A O 1
ATOM 1588 N N . GLY A 1 210 ? -26.348 16.291 23.758 1.00 12.00 295 GLY A N 1
ATOM 1589 C CA . GLY A 1 210 ? -26.700 15.282 24.749 1.00 15.47 295 GLY A CA 1
ATOM 1590 C C . GLY A 1 210 ? -28.150 15.277 25.187 1.00 16.37 295 GLY A C 1
ATOM 1591 O O . GLY A 1 210 ? -28.469 14.819 26.293 1.00 17.36 295 GLY A O 1
ATOM 1592 N N . LEU A 1 211 ? -29.044 15.793 24.338 1.00 12.47 296 LEU A N 1
ATOM 1593 C CA . LEU A 1 211 ? -30.460 15.815 24.679 1.00 10.92 296 LEU A CA 1
ATOM 1594 C C . LEU A 1 211 ? -31.215 14.696 23.970 1.00 14.34 296 LEU A C 1
ATOM 1595 O O . LEU A 1 211 ? -30.880 14.313 22.851 1.00 14.64 296 LEU A O 1
ATOM 1600 N N . ARG A 1 212 ? -32.215 14.164 24.651 1.00 13.11 297 ARG A N 1
ATOM 1601 C CA . ARG A 1 212 ? -33.094 13.150 24.073 1.00 16.00 297 ARG A CA 1
ATOM 1602 C C . ARG A 1 212 ? -34.546 13.589 24.221 1.00 16.29 297 ARG A C 1
ATOM 1603 O O . ARG A 1 212 ? -35.105 13.657 25.348 1.00 14.92 297 ARG A O 1
ATOM 1611 N N . ILE A 1 213 ? -35.132 13.935 23.075 1.00 14.82 298 ILE A N 1
ATOM 1612 C CA . ILE A 1 213 ? -36.468 14.531 23.002 1.00 14.55 298 ILE A CA 1
ATOM 1613 C C . ILE A 1 213 ? -37.376 13.632 22.170 1.00 15.45 298 ILE A C 1
ATOM 1614 O O . ILE A 1 213 ? -37.004 13.198 21.070 1.00 13.10 298 ILE A O 1
ATOM 1619 N N . ALA A 1 214 ? -38.550 13.315 22.708 1.00 17.71 299 ALA A N 1
ATOM 1620 C CA . ALA A 1 214 ? -39.474 12.404 22.018 1.00 17.01 299 ALA A CA 1
ATOM 1621 C C . ALA A 1 214 ? -40.265 13.119 20.918 1.00 13.60 299 ALA A C 1
ATOM 1622 O O . ALA A 1 214 ? -40.427 14.338 20.970 1.00 14.10 299 ALA A O 1
ATOM 1624 N N . PRO A 1 215 ? -40.741 12.367 19.902 1.00 15.99 300 PRO A N 1
ATOM 1625 C CA . PRO A 1 215 ? -41.528 12.950 18.805 1.00 14.11 300 PRO A CA 1
ATOM 1626 C C . PRO A 1 215 ? -42.663 13.858 19.256 1.00 15.92 300 PRO A C 1
ATOM 1627 O O . PRO A 1 215 ? -42.846 14.875 18.588 1.00 16.60 300 PRO A O 1
ATOM 1631 N N . ASP A 1 216 ? -43.390 13.528 20.336 1.00 16.59 301 ASP A N 1
ATOM 1632 C CA . ASP A 1 216 ? -44.466 14.403 20.814 1.00 18.33 301 ASP A CA 1
ATOM 1633 C C . ASP A 1 216 ? -43.938 15.768 21.261 1.00 17.64 301 ASP A C 1
ATOM 1634 O O . ASP A 1 216 ? -44.470 16.811 20.880 1.00 14.89 301 ASP A O 1
ATOM 1639 N N . GLN A 1 217 ? -42.890 15.767 22.070 1.00 17.36 302 GLN A N 1
ATOM 1640 C CA . GLN A 1 217 ? -42.302 17.036 22.466 1.00 16.15 302 GLN A CA 1
ATOM 1641 C C . GLN A 1 217 ? -41.640 17.803 21.301 1.00 13.30 302 GLN A C 1
ATOM 1642 O O . GLN A 1 217 ? -41.658 19.042 21.277 1.00 12.47 302 GLN A O 1
ATOM 1648 N N . TRP A 1 218 ? -41.045 17.090 20.354 1.00 13.72 303 TRP A N 1
ATOM 1649 C CA . TRP A 1 218 ? -40.483 17.752 19.162 1.00 12.32 303 TRP A CA 1
ATOM 1650 C C . TRP A 1 218 ? -41.592 18.466 18.385 1.00 14.92 303 TRP A C 1
ATOM 1651 O O . TRP A 1 218 ? -41.434 19.604 17.907 1.00 12.68 303 TRP A O 1
ATOM 1662 N N . SER A 1 219 ? -42.733 17.797 18.249 1.00 11.43 304 SER A N 1
ATOM 1663 C CA . SER A 1 219 ? -43.858 18.402 17.561 1.00 11.68 304 SER A CA 1
ATOM 1664 C C . SER A 1 219 ? -44.306 19.688 18.268 1.00 11.16 304 SER A C 1
ATOM 1665 O O . SER A 1 219 ? -44.568 20.687 17.623 1.00 14.82 304 SER A O 1
ATOM 1668 N N . SER A 1 220 ? -44.353 19.684 19.598 1.00 13.54 305 SER A N 1
ATOM 1669 C CA A SER A 1 220 ? -44.653 20.900 20.347 0.50 16.16 305 SER A CA 1
ATOM 1670 C CA B SER A 1 220 ? -44.650 20.903 20.364 0.50 16.17 305 SER A CA 1
ATOM 1671 C C . SER A 1 220 ? -43.619 22.010 20.159 1.00 17.07 305 SER A C 1
ATOM 1672 O O . SER A 1 220 ? -43.977 23.162 19.914 1.00 15.04 305 SER A O 1
ATOM 1677 N N . LEU A 1 221 ? -42.347 21.659 20.290 1.00 13.08 306 LEU A N 1
ATOM 1678 C CA . LEU A 1 221 ? -41.268 22.637 20.144 1.00 14.89 306 LEU A CA 1
ATOM 1679 C C . LEU A 1 221 ? -41.204 23.269 18.765 1.00 12.44 306 LEU A C 1
ATOM 1680 O O . LEU A 1 221 ? -41.062 24.488 18.650 1.00 12.42 306 LEU A O 1
ATOM 1685 N N . LEU A 1 222 ? -41.293 22.453 17.719 1.00 9.70 307 LEU A N 1
ATOM 1686 C CA . LEU A 1 222 ? -41.072 22.952 16.363 1.00 9.69 307 LEU A CA 1
ATOM 1687 C C . LEU A 1 222 ? -42.338 23.398 15.616 1.00 12.02 307 LEU A C 1
ATOM 1688 O O . LEU A 1 222 ? -42.243 24.160 14.671 1.00 11.09 307 LEU A O 1
ATOM 1693 N N . TYR A 1 223 ? -43.504 22.957 16.078 1.00 11.47 308 TYR A N 1
ATOM 1694 C CA . TYR A 1 223 ? -44.752 23.192 15.370 1.00 12.52 308 TYR A CA 1
ATOM 1695 C C . TYR A 1 223 ? -45.830 23.773 16.278 1.00 15.16 308 TYR A C 1
ATOM 1696 O O . TYR A 1 223 ? -46.775 24.366 15.787 1.00 13.23 308 TYR A O 1
ATOM 1705 N N . GLY A 1 224 ? -45.658 23.634 17.586 1.00 12.46 309 GLY A N 1
ATOM 1706 C CA . GLY A 1 224 ? -46.619 24.196 18.526 1.00 19.10 309 GLY A CA 1
ATOM 1707 C C . GLY A 1 224 ? -47.934 23.433 18.577 1.00 22.74 309 GLY A C 1
ATOM 1708 O O . GLY A 1 224 ? -48.951 23.985 19.001 1.00 19.71 309 GLY A O 1
ATOM 1709 N N . ASP A 1 225 ? -47.916 22.181 18.121 1.00 17.53 310 ASP A N 1
ATOM 1710 C CA . ASP A 1 225 ? -49.106 21.314 18.149 1.00 21.47 310 ASP A CA 1
ATOM 1711 C C . ASP A 1 225 ? -48.673 19.851 18.231 1.00 21.93 310 ASP A C 1
ATOM 1712 O O . ASP A 1 225 ? -47.477 19.549 18.346 1.00 18.93 310 ASP A O 1
ATOM 1717 N N . GLN A 1 226 ? -49.633 18.937 18.143 1.00 22.62 311 GLN A N 1
ATOM 1718 C CA . GLN A 1 226 ? -49.308 17.517 18.256 1.00 19.63 311 GLN A CA 1
ATOM 1719 C C . GLN A 1 226 ? -49.514 16.772 16.950 1.00 24.19 311 GLN A C 1
ATOM 1720 O O . GLN A 1 226 ? -49.618 15.543 16.927 1.00 31.74 311 GLN A O 1
ATOM 1726 N N . SER A 1 227 ? -49.573 17.510 15.861 1.00 21.80 312 SER A N 1
ATOM 1727 C CA . SER A 1 227 ? -49.971 16.919 14.595 1.00 21.34 312 SER A CA 1
ATOM 1728 C C . SER A 1 227 ? -48.780 16.679 13.695 1.00 21.03 312 SER A C 1
ATOM 1729 O O . SER A 1 227 ? -48.926 16.324 12.533 1.00 22.93 312 SER A O 1
ATOM 1732 N N . HIS A 1 228 ? -47.581 16.855 14.245 1.00 21.34 313 HIS A N 1
ATOM 1733 C CA . HIS A 1 228 ? -46.368 16.603 13.491 1.00 12.68 313 HIS A CA 1
ATOM 1734 C C . HIS A 1 228 ? -45.507 15.525 14.178 1.00 15.06 313 HIS A C 1
ATOM 1735 O O . HIS A 1 228 ? -44.324 15.411 13.894 1.00 15.81 313 HIS A O 1
ATOM 1742 N N . LYS A 1 229 ? -46.116 14.701 15.035 1.00 15.84 314 LYS A N 1
ATOM 1743 C CA . LYS A 1 229 ? -45.377 13.630 15.691 1.00 19.17 314 LYS A CA 1
ATOM 1744 C C . LYS A 1 229 ? -44.775 12.613 14.720 1.00 18.35 314 LYS A C 1
ATOM 1745 O O . LYS A 1 229 ? -43.619 12.238 14.848 1.00 16.59 314 LYS A O 1
ATOM 1751 N N . SER A 1 230 ? -45.563 12.146 13.758 1.00 16.66 315 SER A N 1
ATOM 1752 C CA . SER A 1 230 ? -45.061 11.114 12.866 1.00 17.81 315 SER A CA 1
ATOM 1753 C C . SER A 1 230 ? -43.943 11.669 11.996 1.00 16.43 315 SER A C 1
ATOM 1754 O O . SER A 1 230 ? -43.007 10.964 11.633 1.00 16.17 315 SER A O 1
ATOM 1757 N N . HIS A 1 231 ? -44.077 12.939 11.632 1.00 14.35 316 HIS A N 1
ATOM 1758 C CA . HIS A 1 231 ? -43.046 13.638 10.874 1.00 17.87 3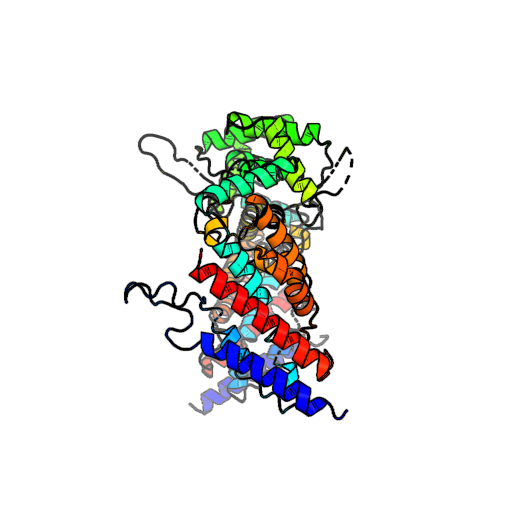16 HIS A CA 1
ATOM 1759 C C . HIS A 1 231 ? -41.742 13.674 11.678 1.00 11.69 316 HIS A C 1
ATOM 1760 O O . HIS A 1 231 ? -40.680 13.398 11.137 1.00 13.91 316 HIS A O 1
ATOM 1775 N N . GLN A 1 233 ? -40.880 11.699 14.268 1.00 13.68 318 GLN A N 1
ATOM 1776 C CA . GLN A 1 233 ? -40.452 10.304 14.365 1.00 14.34 318 GLN A CA 1
ATOM 1777 C C . GLN A 1 233 ? -39.674 9.821 13.130 1.00 15.83 318 GLN A C 1
ATOM 1778 O O . GLN A 1 233 ? -38.602 9.194 13.244 1.00 14.62 318 GLN A O 1
ATOM 1784 N N . SER A 1 234 ? -40.206 10.141 11.949 1.00 14.39 319 SER A N 1
ATOM 1785 C CA . SER A 1 234 ? -39.533 9.896 10.664 1.00 16.13 319 SER A CA 1
ATOM 1786 C C . SER A 1 234 ? -38.124 10.490 10.609 1.00 17.25 319 SER A C 1
ATOM 1787 O O . SER A 1 234 ? -37.149 9.822 10.238 1.00 17.83 319 SER A O 1
ATOM 1790 N N . ILE A 1 235 ? -38.013 11.759 10.969 1.00 15.95 320 ILE A N 1
ATOM 1791 C CA . ILE A 1 235 ? -36.720 12.434 11.001 1.00 14.59 320 ILE A CA 1
ATOM 1792 C C . ILE A 1 235 ? -35.712 11.761 11.933 1.00 16.27 320 ILE A C 1
ATOM 1793 O O . ILE A 1 235 ? -34.552 11.555 11.563 1.00 18.16 320 ILE A O 1
ATOM 1798 N N . ILE A 1 236 ? -36.157 11.443 13.145 1.00 13.76 321 ILE A N 1
ATOM 1799 C CA . ILE A 1 236 ? -35.304 10.799 14.122 1.00 13.47 321 ILE A CA 1
ATOM 1800 C C . ILE A 1 236 ? -34.801 9.455 13.574 1.00 17.52 321 ILE A C 1
ATOM 1801 O O . ILE A 1 236 ? -33.605 9.194 13.570 1.00 17.79 321 ILE A O 1
ATOM 1806 N N . ASP A 1 237 ? -35.712 8.656 13.033 1.00 19.36 322 ASP A N 1
ATOM 1807 C CA . ASP A 1 237 ? -35.360 7.334 12.496 1.00 17.73 322 ASP A CA 1
ATOM 1808 C C . ASP A 1 237 ? -34.408 7.368 11.301 1.00 21.80 322 ASP A C 1
ATOM 1809 O O . ASP A 1 237 ? -33.577 6.481 11.163 1.00 23.32 322 ASP A O 1
ATOM 1814 N N . LYS A 1 238 ? -34.496 8.394 10.460 1.00 18.61 323 LYS A N 1
ATOM 1815 C CA . LYS A 1 238 ? -33.570 8.514 9.344 1.00 21.19 323 LYS A CA 1
ATOM 1816 C C . LYS A 1 238 ? -32.176 8.925 9.770 1.00 25.62 323 LYS A C 1
ATOM 1817 O O . LYS A 1 238 ? -31.249 8.866 8.981 1.00 25.47 323 LYS A O 1
ATOM 1823 N N . LEU A 1 239 ? -32.036 9.363 11.015 1.00 21.42 324 LEU A N 1
ATOM 1824 C CA . LEU A 1 239 ? -30.729 9.714 11.553 1.00 21.15 324 LEU A CA 1
ATOM 1825 C C . LEU A 1 239 ? -30.059 8.489 12.186 1.00 24.43 324 LEU A C 1
ATOM 1826 O O . LEU A 1 239 ? -28.867 8.502 12.456 1.00 27.03 324 LEU A O 1
ATOM 1831 N N . GLN A 1 240 ? -30.832 7.437 12.422 1.00 22.03 325 GLN A N 1
ATOM 1832 C CA . GLN A 1 240 ? -30.321 6.221 13.077 1.00 26.17 325 GLN A CA 1
ATOM 1833 C C . GLN A 1 240 ? -29.436 5.417 12.118 1.00 34.30 325 GLN A C 1
ATOM 1834 O O . GLN A 1 240 ? -29.867 5.043 11.028 1.00 31.71 325 GLN A O 1
ATOM 1840 N N . THR A 1 241 ? -28.181 5.198 12.511 1.00 28.34 326 THR A N 1
ATOM 1841 C CA . THR A 1 241 ? -27.232 4.421 11.706 1.00 30.71 326 THR A CA 1
ATOM 1842 C C . THR A 1 241 ? -26.454 3.472 12.614 1.00 28.39 326 THR A C 1
ATOM 1843 O O . THR A 1 241 ? -26.644 3.494 13.838 1.00 24.66 326 THR A O 1
ATOM 1847 N N . PRO A 1 242 ? -25.619 2.596 12.023 1.00 30.97 327 PRO A N 1
ATOM 1848 C CA . PRO A 1 242 ? -24.742 1.772 12.863 1.00 28.89 327 PRO A CA 1
ATOM 1849 C C . PRO A 1 242 ? -23.802 2.581 13.761 1.00 25.34 327 PRO A C 1
ATOM 1850 O O . PRO A 1 242 ? -23.466 2.090 14.842 1.00 27.32 327 PRO A O 1
ATOM 1854 N N . ALA A 1 243 ? -23.419 3.792 13.350 1.00 23.99 328 ALA A N 1
ATOM 1855 C CA . ALA A 1 243 ? -22.580 4.672 14.165 1.00 22.34 328 ALA A CA 1
ATOM 1856 C C . ALA A 1 243 ? -23.336 5.379 15.302 1.00 19.08 328 ALA A C 1
ATOM 1857 O O . ALA A 1 243 ? -22.721 6.027 16.168 1.00 17.92 328 ALA A O 1
ATOM 1859 N N . SER A 1 244 ? -24.662 5.261 15.303 1.00 18.77 329 SER A N 1
ATOM 1860 C CA . SER A 1 244 ? -25.490 5.981 16.284 1.00 24.73 329 SER A CA 1
ATOM 1861 C C . SER A 1 244 ? -25.169 5.626 17.729 1.00 21.32 329 SER A C 1
ATOM 1862 O O . SER A 1 244 ? -25.136 6.497 18.579 1.00 17.97 329 SER A O 1
ATOM 1865 N N . PHE A 1 245 ? -24.977 4.335 18.001 1.00 17.92 330 PHE A N 1
ATOM 1866 C CA . PHE A 1 245 ? -24.697 3.869 19.367 1.00 17.73 330 PHE A CA 1
ATOM 1867 C C . PHE A 1 245 ? -23.390 4.512 19.877 1.00 16.90 330 PHE A C 1
ATOM 1868 O O . PHE A 1 245 ? -23.387 5.126 20.941 1.00 17.86 330 PHE A O 1
ATOM 1876 N N . ALA A 1 246 ? -22.298 4.423 19.113 1.00 13.93 331 ALA A N 1
ATOM 1877 C CA . ALA A 1 246 ? -21.030 5.005 19.547 1.00 18.14 331 ALA A CA 1
ATOM 1878 C C . ALA A 1 246 ? -21.138 6.516 19.765 1.00 16.40 331 ALA A C 1
ATOM 1879 O O . ALA A 1 246 ? -20.654 7.032 20.770 1.00 17.30 331 ALA A O 1
ATOM 1881 N N . GLN A 1 247 ? -21.797 7.222 18.851 1.00 15.03 332 GLN A N 1
ATOM 1882 C CA . GLN A 1 247 ? -21.926 8.665 19.055 1.00 15.58 332 GLN A CA 1
ATOM 1883 C C . GLN A 1 247 ? -22.790 8.965 20.273 1.00 14.90 332 GLN A C 1
ATOM 1884 O O . GLN A 1 247 ? -22.518 9.914 20.982 1.00 15.34 332 GLN A O 1
ATOM 1890 N N . SER A 1 248 ? -23.845 8.172 20.509 1.00 13.19 333 SER A N 1
ATOM 1891 C CA . SER A 1 248 ? -24.679 8.418 21.682 1.00 14.23 333 SER A CA 1
ATOM 1892 C C . SER A 1 248 ? -23.883 8.305 22.990 1.00 11.20 333 SER A C 1
ATOM 1893 O O . SER A 1 248 ? -24.181 9.017 23.952 1.00 11.30 333 SER A O 1
ATOM 1896 N N . VAL A 1 249 ? -22.870 7.440 23.033 1.00 11.21 334 VAL A N 1
ATOM 1897 C CA . VAL A 1 249 ? -21.998 7.379 24.213 1.00 14.56 334 VAL A CA 1
ATOM 1898 C C . VAL A 1 249 ? -21.299 8.711 24.436 1.00 15.59 334 VAL A C 1
ATOM 1899 O O . VAL A 1 249 ? -21.097 9.133 25.563 1.00 14.48 334 VAL A O 1
ATOM 1903 N N . GLN A 1 250 ? -20.920 9.389 23.350 1.00 13.29 335 GLN A N 1
ATOM 1904 C CA . GLN A 1 250 ? -20.169 10.633 23.511 1.00 15.63 335 GLN A CA 1
ATOM 1905 C C . GLN A 1 250 ? -21.138 11.731 23.928 1.00 12.26 335 GLN A C 1
ATOM 1906 O O . GLN A 1 250 ? -20.775 12.668 24.654 1.00 13.46 335 GLN A O 1
ATOM 1912 N N . GLU A 1 251 ? -22.372 11.623 23.449 1.00 10.37 336 GLU A N 1
ATOM 1913 C CA . GLU A 1 251 ? -23.404 12.566 23.818 1.00 10.87 336 GLU A CA 1
ATOM 1914 C C . GLU A 1 251 ? -23.843 12.461 25.277 1.00 12.44 336 GLU A C 1
ATOM 1915 O O . GLU A 1 251 ? -24.124 13.480 25.913 1.00 13.26 336 GLU A O 1
ATOM 1921 N N . LEU A 1 252 ? -23.848 11.247 25.835 1.00 12.70 337 LEU A N 1
ATOM 1922 C CA . LEU A 1 252 ? -24.117 11.091 27.272 1.00 12.00 337 LEU A CA 1
ATOM 1923 C C . LEU A 1 252 ? -23.067 11.838 28.087 1.00 11.19 337 LEU A C 1
ATOM 1924 O O . LEU A 1 252 ? -23.364 12.482 29.090 1.00 15.02 337 LEU A O 1
ATOM 1929 N N . THR A 1 253 ? -21.828 11.767 27.626 1.00 13.59 338 THR A N 1
ATOM 1930 C CA . THR A 1 253 ? -20.742 12.491 28.260 1.00 14.78 338 THR A CA 1
ATOM 1931 C C . THR A 1 253 ? -21.025 13.978 28.368 1.00 16.50 338 THR A C 1
ATOM 1932 O O . THR A 1 253 ? -20.815 14.571 29.427 1.00 15.45 338 THR A O 1
ATOM 1936 N N . ILE A 1 254 ? -21.521 14.572 27.284 1.00 15.98 339 ILE A N 1
ATOM 1937 C CA . ILE A 1 254 ? -21.941 15.975 27.302 1.00 12.89 339 ILE A CA 1
ATOM 1938 C C . ILE A 1 254 ? -23.036 16.247 28.288 1.00 15.79 339 ILE A C 1
ATOM 1939 O O . ILE A 1 254 ? -23.033 17.278 28.992 1.00 19.99 339 ILE A O 1
ATOM 1944 N N . ALA A 1 255 ? -24.028 15.373 28.300 1.00 13.35 340 ALA A N 1
ATOM 1945 C CA . ALA A 1 255 ? -25.133 15.563 29.222 1.00 17.28 340 ALA A CA 1
ATOM 1946 C C . ALA A 1 255 ? -24.606 15.545 30.662 1.00 25.03 340 ALA A C 1
ATOM 1947 O O . ALA A 1 255 ? -24.952 16.419 31.474 1.00 26.33 340 ALA A O 1
ATOM 1949 N N . LEU A 1 256 ? -23.731 14.587 30.967 1.00 19.16 341 LEU A N 1
ATOM 1950 C CA . LEU A 1 256 ? -23.200 14.479 32.344 1.00 24.28 341 LEU A CA 1
ATOM 1951 C C . LEU A 1 256 ? -22.349 15.665 32.782 1.00 31.91 341 LEU A C 1
ATOM 1952 O O . LEU A 1 256 ? -22.279 15.983 33.978 1.00 30.72 341 LEU A O 1
ATOM 1957 N N . GLN A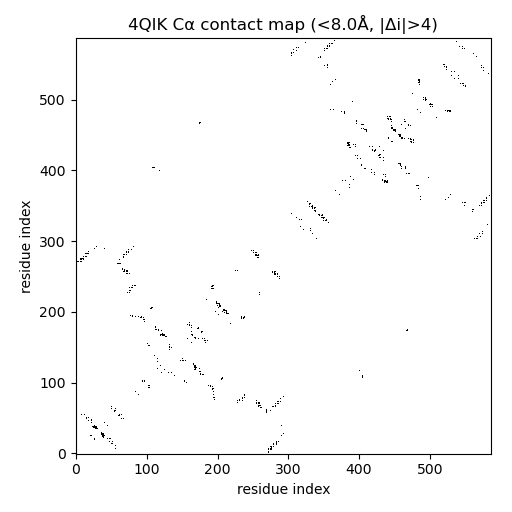 1 257 ? -21.697 16.327 31.830 1.00 25.88 342 GLN A N 1
ATOM 1958 C CA . GLN A 1 257 ? -20.741 17.369 32.182 1.00 32.42 342 GLN A CA 1
ATOM 1959 C C . GLN A 1 257 ? -21.501 18.646 32.429 1.00 40.36 342 GLN A C 1
ATOM 1960 O O . GLN A 1 257 ? -20.945 19.635 32.899 1.00 42.64 342 GLN A O 1
ATOM 1966 N N . ARG A 1 258 ? -22.795 18.599 32.129 1.00 40.07 343 ARG A N 1
ATOM 1967 C CA . ARG A 1 258 ? -23.689 19.731 32.294 1.00 41.08 343 ARG A CA 1
ATOM 1968 C C . ARG A 1 258 ? -23.988 19.855 33.778 1.00 46.65 343 ARG A C 1
ATOM 1969 O O . ARG A 1 258 ? -24.419 20.907 34.247 1.00 54.22 343 ARG A O 1
ATOM 1977 N N . THR A 1 259 ? -23.730 18.780 34.523 1.00 47.70 344 THR A N 1
ATOM 1978 C CA . THR A 1 259 ? -24.004 18.747 35.961 1.00 41.70 344 THR A CA 1
ATOM 1979 C C . THR A 1 259 ? -22.937 18.058 36.825 1.00 41.47 344 THR A C 1
ATOM 1980 O O . THR A 1 259 ? -23.136 17.884 38.029 1.00 40.86 344 THR A O 1
ATOM 1984 N N . GLY A 1 260 ? -21.831 17.627 36.220 1.00 38.23 345 GLY A N 1
ATOM 1985 C CA . GLY A 1 260 ? -20.702 17.108 36.982 1.00 40.26 345 GLY A CA 1
ATOM 1986 C C . GLY A 1 260 ? -20.568 15.610 37.240 1.00 40.58 345 GLY A C 1
ATOM 1987 O O . GLY A 1 260 ? -19.532 15.161 37.749 1.00 40.75 345 GLY A O 1
ATOM 1988 N N . ASP A 1 261 ? -21.600 14.837 36.920 1.00 33.47 346 ASP A N 1
ATOM 1989 C CA . ASP A 1 261 ? -21.538 13.362 37.043 1.00 34.76 346 ASP A CA 1
ATOM 1990 C C . ASP A 1 261 ? -21.137 12.806 38.410 1.00 32.74 346 ASP A C 1
ATOM 1991 O O . ASP A 1 261 ? -20.118 12.109 38.527 1.00 31.49 346 ASP A O 1
ATOM 1996 N N . PRO A 1 262 ? -21.959 13.069 39.443 1.00 39.81 347 PRO A N 1
ATOM 1997 C CA . PRO A 1 262 ? -21.654 12.542 40.781 1.00 39.42 347 PRO A CA 1
ATOM 1998 C C . PRO A 1 262 ? -21.709 11.014 40.858 1.00 37.15 347 PRO A C 1
ATOM 1999 O O . PRO A 1 262 ? -21.011 10.422 41.673 1.00 36.38 347 PRO A O 1
ATOM 2003 N N . ALA A 1 263 ? -22.517 10.375 40.022 1.00 35.57 348 ALA A N 1
ATOM 2004 C CA . ALA A 1 263 ? -22.610 8.923 40.074 1.00 30.73 348 ALA A CA 1
ATOM 2005 C C . ALA A 1 263 ? -21.503 8.234 39.296 1.00 32.16 348 ALA A C 1
ATOM 2006 O O . ALA A 1 263 ? -21.469 7.003 39.237 1.00 30.93 348 ALA A O 1
ATOM 2008 N N . ASN A 1 264 ? -20.602 9.019 38.703 1.00 24.63 349 ASN A N 1
ATOM 2009 C CA . ASN A 1 264 ? -19.547 8.474 37.871 1.00 25.89 349 ASN A CA 1
ATOM 2010 C C . ASN A 1 264 ? -20.083 7.500 36.814 1.00 22.90 349 ASN A C 1
ATOM 2011 O O . ASN A 1 264 ? -19.560 6.397 36.661 1.00 24.41 349 ASN A O 1
ATOM 2016 N N . LEU A 1 265 ? -21.125 7.909 36.091 1.00 23.65 350 LEU A N 1
ATOM 2017 C CA . LEU A 1 265 ? -21.625 7.134 34.949 1.00 19.11 350 LEU A CA 1
ATOM 2018 C C . LEU A 1 265 ? -20.586 7.018 33.842 1.00 20.50 350 LEU A C 1
ATOM 2019 O O . LEU A 1 265 ? -20.601 6.069 33.044 1.00 19.12 350 LEU A O 1
ATOM 2024 N N . ASN A 1 266 ? -19.671 7.983 33.798 1.00 19.55 351 ASN A N 1
ATOM 2025 C CA . ASN A 1 266 ? -18.602 7.946 32.823 1.00 23.59 351 ASN A CA 1
ATOM 2026 C C . ASN A 1 266 ? -17.718 6.693 32.911 1.00 21.73 351 ASN A C 1
ATOM 2027 O O . ASN A 1 266 ? -17.055 6.323 31.950 1.00 17.83 351 ASN A O 1
ATOM 2032 N N . ARG A 1 267 ? -17.737 6.021 34.051 1.00 23.69 352 ARG A N 1
ATOM 2033 C CA . ARG A 1 267 ? -17.016 4.761 34.180 1.00 23.21 352 ARG A CA 1
ATOM 2034 C C . ARG A 1 267 ? -17.526 3.699 33.197 1.00 21.19 352 ARG A C 1
ATOM 2035 O O . ARG A 1 267 ? -16.787 2.758 32.841 1.00 23.70 352 ARG A O 1
ATOM 2043 N N . LEU A 1 268 ? -18.779 3.832 32.760 1.00 19.83 353 LEU A N 1
ATOM 2044 C CA . LEU A 1 268 ? -19.391 2.828 31.885 1.00 19.57 353 LEU A CA 1
ATOM 2045 C C . LEU A 1 268 ? -18.885 2.926 30.436 1.00 22.38 353 LEU A C 1
ATOM 2046 O O . LEU A 1 268 ? -19.134 2.033 29.624 1.00 18.63 353 LEU A O 1
ATOM 2051 N N . ARG A 1 269 ? -18.189 4.020 30.124 1.00 22.40 354 ARG A N 1
ATOM 2052 C CA . ARG A 1 269 ? -17.780 4.335 28.751 1.00 20.81 354 ARG A CA 1
ATOM 2053 C C . ARG A 1 269 ? -17.111 3.198 27.972 1.00 17.60 354 ARG A C 1
ATOM 2054 O O . ARG A 1 269 ? -17.577 2.876 26.890 1.00 19.97 354 ARG A O 1
ATOM 2062 N N . PRO A 1 270 ? -16.042 2.583 28.520 1.00 21.37 355 PRO A N 1
ATOM 2063 C CA . PRO A 1 270 ? -15.363 1.495 27.805 1.00 26.32 355 PRO A CA 1
ATOM 2064 C C . PRO A 1 270 ? -16.290 0.304 27.530 1.00 20.04 355 PRO A C 1
ATOM 2065 O O . PRO A 1 270 ? -16.176 -0.327 26.484 1.00 22.33 355 PRO A O 1
ATOM 2069 N N . HIS A 1 271 ? -17.182 0.011 28.468 1.00 20.39 356 HIS A N 1
ATOM 2070 C CA . HIS A 1 271 ? -18.089 -1.107 28.294 1.00 19.92 356 HIS A CA 1
ATOM 2071 C C . HIS A 1 271 ? -19.095 -0.786 27.206 1.00 19.41 356 HIS A C 1
ATOM 2072 O O . HIS A 1 271 ? -19.358 -1.591 26.326 1.00 16.98 356 HIS A O 1
ATOM 2079 N N . LEU A 1 272 ? -19.636 0.422 27.256 1.00 15.52 357 LEU A N 1
ATOM 2080 C CA . LEU A 1 272 ? -20.559 0.847 26.223 1.00 18.77 357 LEU A CA 1
ATOM 2081 C C . LEU A 1 272 ? -19.896 0.900 24.846 1.00 17.48 357 LEU A C 1
ATOM 2082 O O . LEU A 1 272 ? -20.519 0.572 23.840 1.00 13.12 357 LEU A O 1
ATOM 2087 N N . GLU A 1 273 ? -18.640 1.337 24.803 1.00 17.60 358 GLU A N 1
ATOM 2088 C CA . GLU A 1 273 ? -17.951 1.459 23.528 1.00 19.46 358 GLU A CA 1
ATOM 2089 C C . GLU A 1 273 ? -17.644 0.088 22.940 1.00 19.38 358 GLU A C 1
ATOM 2090 O O . GLU A 1 273 ? -17.719 -0.097 21.719 1.00 17.23 358 GLU A O 1
ATOM 2096 N N . LEU A 1 274 ? -17.361 -0.876 23.811 1.00 18.55 359 LEU A N 1
ATOM 2097 C CA . LEU A 1 274 ? -17.187 -2.256 23.364 1.00 21.16 359 LEU A CA 1
ATOM 2098 C C . LEU A 1 274 ? -18.480 -2.759 22.725 1.00 16.56 359 LEU A C 1
ATOM 2099 O O . LEU A 1 274 ? -18.458 -3.366 21.662 1.00 18.24 359 LEU A O 1
ATOM 2104 N N . LEU A 1 275 ? -19.611 -2.523 23.386 1.00 17.01 360 LEU A N 1
ATOM 2105 C CA . LEU A 1 275 ? -20.884 -2.991 22.867 1.00 15.13 360 LEU A CA 1
ATOM 2106 C C . LEU A 1 275 ? -21.199 -2.345 21.528 1.00 16.63 360 LEU A C 1
ATOM 2107 O O . LEU A 1 275 ? -21.741 -2.989 20.626 1.00 17.25 360 LEU A O 1
ATOM 2112 N N . ALA A 1 276 ? -20.902 -1.055 21.415 1.00 17.79 361 ALA A N 1
ATOM 2113 C CA . ALA A 1 276 ? -21.200 -0.322 20.182 1.00 15.64 361 ALA A CA 1
ATOM 2114 C C . ALA A 1 276 ? -20.372 -0.866 19.014 1.00 20.12 361 ALA A C 1
ATOM 2115 O O . ALA A 1 276 ? -20.751 -0.748 17.852 1.00 24.61 361 ALA A O 1
ATOM 2117 N N . ASN A 1 277 ? -19.231 -1.448 19.329 1.00 20.26 362 ASN A N 1
ATOM 2118 C CA . ASN A 1 277 ? -18.347 -1.975 18.296 1.00 25.34 362 ASN A CA 1
ATOM 2119 C C . ASN A 1 277 ? -18.820 -3.344 17.780 1.00 33.23 362 ASN A C 1
ATOM 2120 O O . ASN A 1 277 ? -18.300 -3.867 16.785 1.00 27.85 362 ASN A O 1
ATOM 2125 N N . ILE A 1 278 ? -19.828 -3.919 18.442 1.00 19.82 363 ILE A N 1
ATOM 2126 C CA . ILE A 1 278 ? -20.382 -5.198 17.990 1.00 24.99 363 ILE A CA 1
ATOM 2127 C C . ILE A 1 278 ? -21.007 -5.039 16.619 1.00 26.87 363 ILE A C 1
ATOM 2128 O O . ILE A 1 278 ? -21.751 -4.102 16.359 1.00 23.75 363 ILE A O 1
ATOM 2133 N N . ASP A 1 279 ? -20.689 -5.966 15.725 1.00 28.50 364 ASP A N 1
ATOM 2134 C CA . ASP A 1 279 ? -21.251 -5.930 14.389 1.00 27.69 364 ASP A CA 1
ATOM 2135 C C . ASP A 1 279 ? -22.606 -6.616 14.429 1.00 38.11 364 ASP A C 1
ATOM 2136 O O . ASP A 1 279 ? -22.695 -7.817 14.693 1.00 44.98 364 ASP A O 1
ATOM 2141 N N . PRO A 1 280 ? -23.669 -5.852 14.162 1.00 39.61 365 PRO A N 1
ATOM 2142 C CA . PRO A 1 280 ? -25.053 -6.314 14.282 1.00 44.11 365 PRO A CA 1
ATOM 2143 C C . PRO A 1 280 ? -25.608 -6.980 13.013 1.00 51.98 365 PRO A C 1
ATOM 2144 O O . PRO A 1 280 ? -26.651 -7.635 13.085 1.00 58.84 365 PRO A O 1
ATOM 2148 N N . SER A 1 281 ? -24.926 -6.822 11.879 1.00 55.04 366 SER A N 1
ATOM 2149 C CA . SER A 1 281 ? -25.377 -7.405 10.611 1.00 50.47 366 SER A CA 1
ATOM 2150 C C . SER A 1 281 ? -25.427 -8.933 10.669 1.00 58.40 366 SER A C 1
ATOM 2151 O O . SER A 1 281 ? -24.705 -9.548 11.456 1.00 57.69 366 SER A O 1
ATOM 2154 N N . PRO A 1 282 ? -26.288 -9.554 9.839 1.00 65.56 367 PRO A N 1
ATOM 2155 C CA . PRO A 1 282 ? -26.390 -11.022 9.803 1.00 60.24 367 PRO A CA 1
ATOM 2156 C C . PRO A 1 282 ? -25.197 -11.671 9.098 1.00 56.57 367 PRO A C 1
ATOM 2157 O O . PRO A 1 282 ? -24.919 -12.848 9.309 1.00 58.78 367 PRO A O 1
ATOM 2161 N N . ASP A 1 283 ? -24.496 -10.908 8.268 1.00 58.97 368 ASP A N 1
ATOM 2162 C CA . ASP A 1 283 ? -23.313 -11.424 7.587 1.00 65.40 368 ASP A CA 1
ATOM 2163 C C . ASP A 1 283 ? -22.076 -11.364 8.493 1.00 61.50 368 ASP A C 1
ATOM 2164 O O . ASP A 1 283 ? -20.958 -11.645 8.059 1.00 59.15 368 ASP A O 1
ATOM 2169 N N . ALA A 1 284 ? -22.289 -10.998 9.754 1.00 63.02 369 ALA A N 1
ATOM 2170 C CA . ALA A 1 284 ? -21.218 -10.960 10.742 1.00 54.92 369 ALA A CA 1
ATOM 2171 C C . ALA A 1 284 ? -20.803 -12.370 11.135 1.00 49.04 369 ALA A C 1
ATOM 2172 O O . ALA A 1 284 ? -21.653 -13.222 11.382 1.00 52.13 369 ALA A O 1
ATOM 2174 N N . PRO A 1 285 ? -19.487 -12.616 11.201 1.00 50.02 370 PRO A N 1
ATOM 2175 C CA . PRO A 1 285 ? -18.991 -13.913 11.673 1.00 46.48 370 PRO A CA 1
ATOM 2176 C C . PRO A 1 285 ? -19.410 -14.140 13.120 1.00 47.29 370 PRO A C 1
ATOM 2177 O O . PRO A 1 285 ? -19.475 -13.171 13.887 1.00 44.91 370 PRO A O 1
ATOM 2181 N N . PRO A 1 286 ? -19.703 -15.398 13.490 1.00 46.20 371 PRO A N 1
ATOM 2182 C CA . PRO A 1 286 ? -20.065 -15.696 14.879 1.00 36.76 371 PRO A CA 1
ATOM 2183 C C . PRO A 1 286 ? -18.976 -15.209 15.813 1.00 34.08 371 PRO A C 1
ATOM 2184 O O . PRO A 1 286 ? -17.817 -15.123 15.420 1.00 34.98 371 PRO A O 1
ATOM 2188 N N . PRO A 1 287 ? -19.343 -14.853 17.042 1.00 27.89 372 PRO A N 1
ATOM 2189 C CA . PRO A 1 287 ? -18.332 -14.370 17.974 1.00 25.16 372 PRO A CA 1
ATOM 2190 C C . PRO A 1 287 ? -17.420 -15.505 18.414 1.00 30.04 372 PRO A C 1
ATOM 2191 O O . PRO A 1 287 ? -17.862 -16.644 18.478 1.00 28.61 372 PRO A O 1
ATOM 2195 N N . THR A 1 288 ? -16.166 -15.209 18.706 1.00 28.41 373 THR A N 1
ATOM 2196 C CA . THR A 1 288 ? -15.363 -16.164 19.446 1.00 31.93 373 THR A CA 1
ATOM 2197 C C . THR A 1 288 ? -15.913 -16.248 20.861 1.00 33.95 373 THR A C 1
ATOM 2198 O O . THR A 1 288 ? -16.759 -15.435 21.260 1.00 24.73 373 THR A O 1
ATOM 2202 N N . TRP A 1 289 ? -15.440 -17.240 21.608 1.00 26.24 374 TRP A N 1
ATOM 2203 C CA . TRP A 1 289 ? -15.828 -17.421 22.993 1.00 28.21 374 TRP A CA 1
ATOM 2204 C C . TRP A 1 289 ? -15.358 -16.252 23.840 1.00 30.39 374 TRP A C 1
ATOM 2205 O O . TRP A 1 289 ? -16.055 -15.801 24.754 1.00 25.78 374 TRP A O 1
ATOM 2216 N N . GLU A 1 290 ? -14.171 -15.751 23.527 1.00 25.57 375 GLU A N 1
ATOM 2217 C CA . GLU A 1 290 ? -13.671 -14.568 24.187 1.00 27.51 375 GLU A CA 1
ATOM 2218 C C . GLU A 1 290 ? -14.570 -13.342 23.935 1.00 25.35 375 GLU A C 1
ATOM 2219 O O . GLU A 1 290 ? -14.816 -12.551 24.848 1.00 25.03 375 GLU A O 1
ATOM 2225 N N . GLN A 1 291 ? -15.039 -13.188 22.705 1.00 25.59 376 GLN A N 1
ATOM 2226 C CA . GLN A 1 291 ? -15.853 -12.033 22.371 1.00 26.79 376 GLN A CA 1
ATOM 2227 C C . GLN A 1 291 ? -17.202 -12.143 23.063 1.00 28.48 376 GLN A C 1
ATOM 2228 O O . GLN A 1 291 ? -17.741 -11.144 23.532 1.00 22.14 376 GLN A O 1
ATOM 2234 N N . LEU A 1 292 ? -17.722 -13.371 23.135 1.00 23.27 377 LEU A N 1
ATOM 2235 C CA . LEU A 1 292 ? -18.974 -13.653 23.818 1.00 21.88 377 LEU A CA 1
ATOM 2236 C C . LEU A 1 292 ? -18.912 -13.288 25.291 1.00 18.26 377 LEU A C 1
ATOM 2237 O O . LEU A 1 292 ? -19.827 -12.627 25.810 1.00 18.08 377 LEU A O 1
ATOM 2242 N N . GLU A 1 293 ? -17.846 -13.703 25.971 1.00 19.69 378 GLU A N 1
ATOM 2243 C CA . GLU A 1 293 ? -17.672 -13.370 27.387 1.00 19.20 378 GLU A CA 1
ATOM 2244 C C . GLU A 1 293 ? -17.552 -11.869 27.597 1.00 20.19 378 GLU A C 1
ATOM 2245 O O . GLU A 1 293 ? -18.235 -11.292 28.442 1.00 16.90 378 GLU A O 1
ATOM 2251 N N . ASN A 1 294 ? -16.660 -11.244 26.837 1.00 25.41 379 ASN A N 1
ATOM 2252 C CA . ASN A 1 294 ? -16.422 -9.806 26.981 1.00 21.86 379 ASN A CA 1
ATOM 2253 C C . ASN A 1 294 ? -17.685 -8.979 26.739 1.00 16.94 379 ASN A C 1
ATOM 2254 O O . ASN A 1 294 ? -17.945 -7.987 27.449 1.00 16.91 379 ASN A O 1
ATOM 2259 N N . GLY A 1 295 ? -18.465 -9.406 25.761 1.00 15.30 380 GLY A N 1
ATOM 2260 C CA . GLY A 1 295 ? -19.680 -8.703 25.383 1.00 17.51 380 GLY A CA 1
ATOM 2261 C C . GLY A 1 295 ? -20.730 -8.803 26.476 1.00 22.30 380 GLY A C 1
ATOM 2262 O O . GLY A 1 295 ? -21.412 -7.826 26.806 1.00 15.41 380 GLY A O 1
ATOM 2263 N N . LEU A 1 296 ? -20.862 -9.997 27.047 1.00 16.52 381 LEU A N 1
ATOM 2264 C CA . LEU A 1 296 ? -21.835 -10.218 28.103 1.00 15.53 381 LEU A CA 1
ATOM 2265 C C . LEU A 1 296 ? -21.436 -9.608 29.440 1.00 14.02 381 LEU A C 1
ATOM 2266 O O . LEU A 1 296 ? -22.301 -9.147 30.198 1.00 13.84 381 LEU A O 1
ATOM 2271 N N . VAL A 1 297 ? -20.142 -9.597 29.758 1.00 14.43 382 VAL A N 1
ATOM 2272 C CA . VAL A 1 297 ? -19.670 -8.855 30.921 1.00 14.36 382 VAL A CA 1
ATOM 2273 C C . VAL A 1 297 ? -19.982 -7.356 30.792 1.00 17.45 382 VAL A C 1
ATOM 2274 O O . VAL A 1 297 ? -20.413 -6.702 31.749 1.00 13.07 382 VAL A O 1
ATOM 2278 N N . ALA A 1 298 ? -19.760 -6.840 29.596 1.00 12.85 383 ALA A N 1
ATOM 2279 C CA . ALA A 1 298 ? -19.976 -5.429 29.326 1.00 16.65 383 ALA A CA 1
ATOM 2280 C C . ALA A 1 298 ? -21.447 -5.108 29.507 1.00 14.59 383 ALA A C 1
ATOM 2281 O O . ALA A 1 298 ? -21.778 -4.117 30.144 1.00 15.23 383 ALA A O 1
ATOM 2283 N N . VAL A 1 299 ? -22.341 -5.946 28.964 1.00 12.19 384 VAL A N 1
ATOM 2284 C CA . VAL A 1 299 ? -23.759 -5.611 29.063 1.00 12.66 384 VAL A CA 1
ATOM 2285 C C . VAL A 1 299 ? -24.303 -5.804 30.485 1.00 15.97 384 VAL A C 1
ATOM 2286 O O . VAL A 1 299 ? -25.091 -4.997 30.945 1.00 12.44 384 VAL A O 1
ATOM 2290 N N . ARG A 1 300 ? -23.809 -6.802 31.224 1.00 11.58 385 ARG A N 1
ATOM 2291 C CA . ARG A 1 300 ? -24.143 -6.894 32.631 1.00 14.80 385 ARG A CA 1
ATOM 2292 C C . ARG A 1 300 ? -23.694 -5.627 33.393 1.00 15.32 385 ARG A C 1
ATOM 2293 O O . ARG A 1 300 ? -24.439 -5.085 34.214 1.00 16.00 385 ARG A O 1
ATOM 2301 N N . THR A 1 301 ? -22.491 -5.146 33.110 1.00 13.18 386 THR A N 1
ATOM 2302 C CA . THR A 1 301 ? -21.967 -3.999 33.847 1.00 16.62 386 THR A CA 1
ATOM 2303 C C . THR A 1 301 ? -22.837 -2.743 33.626 1.00 14.17 386 THR A C 1
ATOM 2304 O O . THR A 1 301 ? -23.082 -1.959 34.558 1.00 13.54 386 THR A O 1
ATOM 2308 N N . VAL A 1 302 ? -23.298 -2.566 32.396 1.00 13.85 387 VAL A N 1
ATOM 2309 C CA . VAL A 1 302 ? -24.039 -1.331 32.062 1.00 13.75 387 VAL A CA 1
ATOM 2310 C C . VAL A 1 302 ? -25.473 -1.382 32.525 1.00 13.09 387 VAL A C 1
ATOM 2311 O O . VAL A 1 302 ? -26.008 -0.367 32.987 1.00 16.42 387 VAL A O 1
ATOM 2315 N N . VAL A 1 303 ? -26.119 -2.544 32.427 1.00 10.47 388 VAL A N 1
ATOM 2316 C CA . VAL A 1 303 ? -27.480 -2.669 32.959 1.00 14.22 388 VAL A CA 1
ATOM 2317 C C . VAL A 1 303 ? -27.473 -2.530 34.477 1.00 15.65 388 VAL A C 1
ATOM 2318 O O . VAL A 1 303 ? -28.315 -1.832 35.070 1.00 14.75 388 VAL A O 1
ATOM 2322 N N . HIS A 1 304 ? -26.485 -3.156 35.110 1.00 17.45 389 HIS A N 1
ATOM 2323 C CA . HIS A 1 304 ? -26.297 -2.983 36.547 1.00 20.73 389 HIS A CA 1
ATOM 2324 C C . HIS A 1 304 ? -26.139 -1.486 36.853 1.00 18.41 389 HIS A C 1
ATOM 2325 O O . HIS A 1 304 ? -26.751 -0.961 37.787 1.00 16.83 389 HIS A O 1
ATOM 2332 N N . GLY A 1 305 ? -25.348 -0.801 36.031 1.00 17.88 390 GLY A N 1
ATOM 2333 C CA . GLY A 1 305 ? -25.137 0.633 36.181 1.00 15.47 390 GLY A CA 1
ATOM 2334 C C . GLY A 1 305 ? -26.409 1.458 36.080 1.00 11.48 390 GLY A C 1
ATOM 2335 O O . GLY A 1 305 ? -26.636 2.345 36.890 1.00 16.15 390 GLY A O 1
ATOM 2336 N N . LEU A 1 306 ? -27.237 1.173 35.079 1.00 13.35 391 LEU A N 1
ATOM 2337 C CA . LEU A 1 306 ? -28.498 1.859 34.883 1.00 12.66 391 LEU A CA 1
ATOM 2338 C C . LEU A 1 306 ? -29.440 1.621 36.063 1.00 22.65 391 LEU A C 1
ATOM 2339 O O . LEU A 1 306 ? -30.013 2.575 36.617 1.00 13.99 391 LEU A O 1
ATOM 2344 N N . VAL A 1 307 ? -29.601 0.353 36.463 1.00 12.86 392 VAL A N 1
ATOM 2345 C CA . VAL A 1 307 ? -30.557 0.075 37.542 1.00 13.76 392 VAL A CA 1
ATOM 2346 C C . VAL A 1 307 ? -30.139 0.801 38.807 1.00 15.14 392 VAL A C 1
ATOM 2347 O O . VAL A 1 307 ? -30.965 1.419 39.479 1.00 17.44 392 VAL A O 1
ATOM 2351 N N . ASP A 1 308 ? -28.854 0.747 39.116 1.00 14.18 393 ASP A N 1
ATOM 2352 C CA . ASP A 1 308 ? -28.310 1.393 40.301 1.00 19.66 393 ASP A CA 1
ATOM 2353 C C . ASP A 1 308 ? -28.488 2.913 40.241 1.00 27.08 393 ASP A C 1
ATOM 2354 O O . ASP A 1 308 ? -28.783 3.601 41.238 1.00 23.52 393 ASP A O 1
ATOM 2359 N N . TYR A 1 309 ? -28.256 3.453 39.054 1.00 18.32 394 TYR A N 1
ATOM 2360 C CA . TYR A 1 309 ? -28.414 4.888 38.879 1.00 18.83 394 TYR A CA 1
ATOM 2361 C C . TYR A 1 309 ? -29.851 5.319 39.150 1.00 19.09 394 TYR A C 1
ATOM 2362 O O . TYR A 1 309 ? -30.083 6.298 39.854 1.00 24.50 394 TYR A O 1
ATOM 2371 N N . ILE A 1 310 ? -30.824 4.621 38.572 1.00 17.58 395 ILE A N 1
ATOM 2372 C CA . ILE A 1 310 ? -32.204 5.013 38.751 1.00 21.08 395 ILE A CA 1
ATOM 2373 C C . ILE A 1 310 ? -32.651 4.793 40.206 1.00 27.22 395 ILE A C 1
ATOM 2374 O O . ILE A 1 310 ? -33.307 5.644 40.790 1.00 30.35 395 ILE A O 1
ATOM 2379 N N . GLN A 1 311 ? -32.271 3.672 40.808 1.00 23.81 396 GLN A N 1
ATOM 2380 C CA . GLN A 1 311 ? -32.734 3.405 42.168 1.00 28.25 396 GLN A CA 1
ATOM 2381 C C . GLN A 1 311 ? -32.189 4.413 43.182 1.00 34.40 396 GLN A C 1
ATOM 2382 O O . GLN A 1 311 ? -32.781 4.611 44.234 1.00 39.46 396 GLN A O 1
ATOM 2388 N N . ASN A 1 312 ? -31.079 5.066 42.851 1.00 35.59 397 ASN A N 1
ATOM 2389 C CA . ASN A 1 312 ? -30.456 6.035 43.757 1.00 37.12 397 ASN A CA 1
ATOM 2390 C C . ASN A 1 312 ? -30.708 7.514 43.457 1.00 41.02 397 ASN A C 1
ATOM 2391 O O . ASN A 1 312 ? -30.481 8.360 44.315 1.00 50.46 397 ASN A O 1
ATOM 2396 N N . HIS A 1 313 ? -31.155 7.835 42.247 1.00 38.25 398 HIS A N 1
ATOM 2397 C CA . HIS A 1 313 ? -31.192 9.228 41.815 1.00 37.44 398 HIS A CA 1
ATOM 2398 C C . HIS A 1 313 ? -32.565 9.657 41.318 1.00 38.08 398 HIS A C 1
ATOM 2399 O O . HIS A 1 313 ? -33.471 8.837 41.202 1.00 46.86 398 HIS A O 1
ATOM 2406 N N . SER B 1 3 ? -83.008 -19.379 -23.813 1.00 47.26 88 SER B N 1
ATOM 2407 C CA . SER B 1 3 ? -82.807 -20.813 -24.009 1.00 45.20 88 SER B CA 1
ATOM 2408 C C . SER B 1 3 ? -81.339 -21.151 -24.222 1.00 45.32 88 SER B C 1
ATOM 2409 O O . SER B 1 3 ? -80.490 -20.257 -24.360 1.00 47.93 88 SER B O 1
ATOM 2412 N N . GLY B 1 4 ? -81.038 -22.446 -24.249 1.00 44.67 89 GLY B N 1
ATOM 2413 C CA . GLY B 1 4 ? -79.705 -22.893 -24.602 1.00 39.17 89 GLY B CA 1
ATOM 2414 C C . GLY B 1 4 ? -79.371 -22.432 -26.011 1.00 42.59 89 GLY B C 1
ATOM 2415 O O . GLY B 1 4 ? -78.274 -21.954 -26.298 1.00 41.19 89 GLY B O 1
ATOM 2416 N N . VAL B 1 5 ? -80.335 -22.566 -26.905 1.00 38.89 90 VAL B N 1
ATOM 2417 C CA . VAL B 1 5 ? -80.108 -22.202 -28.284 1.00 38.95 90 VAL B CA 1
ATOM 2418 C C . VAL B 1 5 ? -79.772 -20.706 -28.385 1.00 41.52 90 VAL B C 1
ATOM 2419 O O . VAL B 1 5 ? -78.893 -20.309 -29.157 1.00 36.35 90 VAL B O 1
ATOM 2423 N N . GLU B 1 6 ? -80.443 -19.896 -27.570 1.00 34.96 91 GLU B N 1
ATOM 2424 C CA . GLU B 1 6 ? -80.204 -18.460 -27.568 1.00 34.64 91 GLU B CA 1
ATOM 2425 C C . GLU B 1 6 ? -78.808 -18.112 -27.042 1.00 36.68 91 GLU B C 1
ATOM 2426 O O . GLU B 1 6 ? -78.192 -17.159 -27.514 1.00 33.97 91 GLU B O 1
ATOM 2432 N N . ASP B 1 7 ? -78.314 -18.898 -26.088 1.00 32.74 92 ASP B N 1
ATOM 2433 C CA . ASP B 1 7 ? -77.029 -18.639 -25.461 1.00 32.69 92 ASP B CA 1
ATOM 2434 C C . ASP B 1 7 ? -75.882 -18.871 -26.437 1.00 35.98 92 ASP B C 1
ATOM 2435 O O . ASP B 1 7 ? -74.922 -18.090 -26.491 1.00 26.72 92 ASP B O 1
ATOM 2440 N N . THR B 1 8 ? -75.986 -19.946 -27.213 1.00 29.09 93 THR B N 1
ATOM 2441 C CA . THR B 1 8 ? -74.954 -20.292 -28.180 1.00 27.03 93 THR B CA 1
ATOM 2442 C C . THR B 1 8 ? -74.999 -19.299 -29.307 1.00 28.80 93 THR B C 1
ATOM 2443 O O . THR B 1 8 ? -73.950 -18.938 -29.857 1.00 25.32 93 THR B O 1
ATOM 2447 N N . LYS B 1 9 ? -76.203 -18.825 -29.632 1.00 22.44 94 LYS B N 1
ATOM 2448 C CA . LYS B 1 9 ? -76.334 -17.764 -30.610 1.00 25.35 94 LYS B CA 1
ATOM 2449 C C . LYS B 1 9 ? -75.564 -16.526 -30.137 1.00 21.93 94 LYS B C 1
ATOM 2450 O O . LYS B 1 9 ? -74.930 -15.834 -30.941 1.00 25.87 94 LYS B O 1
ATOM 2456 N N . HIS B 1 10 ? -75.634 -16.247 -28.838 1.00 21.82 95 HIS B N 1
ATOM 2457 C CA . HIS B 1 10 ? -74.934 -15.068 -28.276 1.00 22.40 95 HIS B CA 1
ATOM 2458 C C . HIS B 1 10 ? -73.426 -15.269 -28.378 1.00 25.76 95 HIS B C 1
ATOM 2459 O O . HIS B 1 10 ? -72.701 -14.358 -28.792 1.00 20.62 95 HIS B O 1
ATOM 2466 N N . TYR B 1 11 ? -72.959 -16.452 -27.968 1.00 17.48 96 TYR B N 1
ATOM 2467 C CA . TYR B 1 11 ? -71.556 -16.830 -28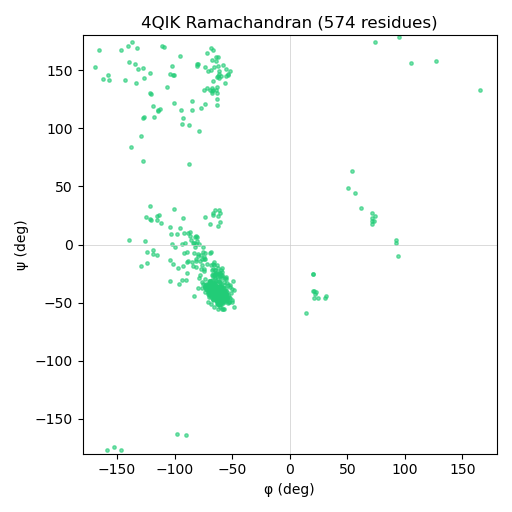.120 1.00 18.80 96 TYR B CA 1
ATOM 2468 C C . TYR B 1 11 ? -71.078 -16.600 -29.556 1.00 20.63 96 TYR B C 1
ATOM 2469 O O . TYR B 1 11 ? -70.014 -16.003 -29.791 1.00 16.43 96 TYR B O 1
ATOM 2478 N N . GLU B 1 12 ? -71.867 -17.063 -30.518 1.00 15.79 97 GLU B N 1
ATOM 2479 C CA . GLU B 1 12 ? -71.458 -17.024 -31.902 1.00 18.02 97 GLU B CA 1
ATOM 2480 C C . GLU B 1 12 ? -71.374 -15.597 -32.431 1.00 20.33 97 GLU B C 1
ATOM 2481 O O . GLU B 1 12 ? -70.515 -15.281 -33.258 1.00 20.09 97 GLU B O 1
ATOM 2487 N N . GLU B 1 13 ? -72.298 -14.751 -31.995 1.00 19.12 98 GLU B N 1
ATOM 2488 C CA . GLU B 1 13 ? -72.276 -13.359 -32.410 1.00 22.94 98 GLU B CA 1
ATOM 2489 C C . GLU B 1 13 ? -71.084 -12.632 -31.772 1.00 15.78 98 GLU B C 1
ATOM 2490 O O . GLU B 1 13 ? -70.427 -11.815 -32.423 1.00 15.60 98 GLU B O 1
ATOM 2496 N N . ALA B 1 14 ? -70.831 -12.938 -30.510 1.00 14.48 99 ALA B N 1
ATOM 2497 C CA . ALA B 1 14 ? -69.713 -12.330 -29.784 1.00 17.65 99 ALA B CA 1
ATOM 2498 C C . ALA B 1 14 ? -68.398 -12.725 -30.431 1.00 19.31 99 ALA B C 1
ATOM 2499 O O . ALA B 1 14 ? -67.502 -11.895 -30.631 1.00 15.74 99 ALA B O 1
ATOM 2501 N N . LYS B 1 15 ? -68.292 -14.003 -30.779 1.00 14.56 100 LYS B N 1
ATOM 2502 C CA . LYS B 1 15 ? -67.135 -14.520 -31.495 1.00 18.33 100 LYS B CA 1
ATOM 2503 C C . LYS B 1 15 ? -66.868 -13.820 -32.832 1.00 17.59 100 LYS B C 1
ATOM 2504 O O . LYS B 1 15 ? -65.712 -13.501 -33.174 1.00 16.41 100 LYS B O 1
ATOM 2510 N N . LYS B 1 16 ? -67.920 -13.645 -33.614 1.00 14.99 101 LYS B N 1
ATOM 2511 C CA . LYS B 1 16 ? -67.823 -12.926 -34.871 1.00 18.88 101 LYS B CA 1
ATOM 2512 C C . LYS B 1 16 ? -67.303 -11.492 -34.681 1.00 15.95 101 LYS B C 1
ATOM 2513 O O . LYS B 1 16 ? -66.449 -11.014 -35.442 1.00 15.05 101 LYS B O 1
ATOM 2519 N N . CYS B 1 17 ? -67.811 -10.808 -33.667 1.00 14.29 102 CYS B N 1
ATOM 2520 C CA . CYS B 1 17 ? -67.341 -9.446 -33.365 1.00 16.02 102 CYS B CA 1
ATOM 2521 C C . CYS B 1 17 ? -65.834 -9.388 -33.141 1.00 15.36 102 CYS B C 1
ATOM 2522 O O . CYS B 1 17 ? -65.158 -8.505 -33.671 1.00 14.72 102 CYS B O 1
ATOM 2525 N N . VAL B 1 18 ? -65.313 -10.338 -32.381 1.00 13.89 103 VAL B N 1
ATOM 2526 C CA . VAL B 1 18 ? -63.886 -10.371 -32.095 1.00 13.13 103 VAL B CA 1
ATOM 2527 C C . VAL B 1 18 ? -63.101 -10.669 -33.382 1.00 21.14 103 VAL B C 1
ATOM 2528 O O . VAL B 1 18 ? -62.097 -10.024 -33.648 1.00 15.44 103 VAL B O 1
ATOM 2532 N N . GLU B 1 19 ? -63.583 -11.619 -34.189 1.00 18.26 104 GLU B N 1
ATOM 2533 C CA . GLU B 1 19 ? -62.972 -11.880 -35.498 1.00 17.51 104 GLU B CA 1
ATOM 2534 C C . GLU B 1 19 ? -62.893 -10.625 -36.354 1.00 15.90 104 GLU B C 1
ATOM 2535 O O . GLU B 1 19 ? -61.849 -10.331 -36.947 1.00 16.68 104 GLU B O 1
ATOM 2541 N N . GLU B 1 20 ? -63.981 -9.868 -36.403 1.00 15.78 105 GLU B N 1
ATOM 2542 C CA . GLU B 1 20 ? -64.027 -8.643 -37.186 1.00 15.72 105 GLU B CA 1
ATOM 2543 C C . GLU B 1 20 ? -63.024 -7.614 -36.630 1.00 16.00 105 GLU B C 1
ATOM 2544 O O . GLU B 1 20 ? -62.296 -6.967 -37.377 1.00 16.96 105 GLU B O 1
ATOM 2550 N N . LEU B 1 21 ? -62.960 -7.503 -35.313 1.00 16.66 106 LEU B N 1
ATOM 2551 C CA . LEU B 1 21 ? -62.012 -6.579 -34.682 1.00 17.30 106 LEU B CA 1
ATOM 2552 C C . LEU B 1 21 ? -60.566 -7.024 -34.950 1.00 15.78 106 LEU B C 1
ATOM 2553 O O . LEU B 1 21 ? -59.674 -6.204 -35.142 1.00 16.38 106 LEU B O 1
ATOM 2558 N N . ALA B 1 22 ? -60.331 -8.329 -34.957 1.00 16.08 107 ALA B N 1
ATOM 2559 C CA . ALA B 1 22 ? -58.993 -8.828 -35.217 1.00 18.86 107 ALA B CA 1
ATOM 2560 C C . ALA B 1 22 ? -58.429 -8.408 -36.572 1.00 17.27 107 ALA B C 1
ATOM 2561 O O . ALA B 1 22 ? -57.210 -8.256 -36.706 1.00 18.14 107 ALA B O 1
ATOM 2563 N N . LEU B 1 23 ? -59.291 -8.160 -37.553 1.00 14.23 108 LEU B N 1
ATOM 2564 C CA . LEU B 1 23 ? -58.816 -7.748 -38.862 1.00 18.11 108 LEU B CA 1
ATOM 2565 C C . LEU B 1 23 ? -58.117 -6.401 -38.850 1.00 25.01 108 LEU B C 1
ATOM 2566 O O . LEU B 1 23 ? -57.324 -6.099 -39.745 1.00 22.69 108 LEU B O 1
ATOM 2571 N N . TYR B 1 24 ? -58.410 -5.591 -37.839 1.00 21.82 109 TYR B N 1
ATOM 2572 C CA . TYR B 1 24 ? -57.785 -4.277 -37.722 1.00 23.74 109 TYR B CA 1
ATOM 2573 C C . TYR B 1 24 ? -56.340 -4.350 -37.250 1.00 23.93 109 TYR B C 1
ATOM 2574 O O . TYR B 1 24 ? -55.677 -3.321 -37.108 1.00 31.05 109 TYR B O 1
ATOM 2583 N N . LEU B 1 25 ? -55.864 -5.553 -36.969 1.00 22.50 110 LEU B N 1
ATOM 2584 C CA . LEU B 1 25 ? -54.457 -5.761 -36.666 1.00 21.55 110 LEU B CA 1
ATOM 2585 C C . LEU B 1 25 ? -53.674 -6.113 -37.942 1.00 32.91 110 LEU B C 1
ATOM 2586 O O . LEU B 1 25 ? -52.446 -6.189 -37.917 1.00 36.89 110 LEU B O 1
ATOM 2591 N N . LYS B 1 26 ? -54.386 -6.325 -39.047 1.00 32.83 111 LYS B N 1
ATOM 2592 C CA . LYS B 1 26 ? -53.769 -6.721 -40.321 1.00 30.32 111 LYS B CA 1
ATOM 2593 C C . LYS B 1 26 ? -53.523 -5.507 -41.208 1.00 35.91 111 LYS B C 1
ATOM 2594 O O . LYS B 1 26 ? -54.108 -4.446 -40.980 1.00 37.51 111 LYS B O 1
ATOM 2600 N N . PRO B 1 27 ? -52.641 -5.649 -42.223 1.00 41.53 112 PRO B N 1
ATOM 2601 C CA . PRO B 1 27 ? -52.402 -4.506 -43.118 1.00 40.05 112 PRO B CA 1
ATOM 2602 C C . PRO B 1 27 ? -53.388 -4.439 -44.289 1.00 43.94 112 PRO B C 1
ATOM 2603 O O . PRO B 1 27 ? -53.010 -4.650 -45.445 1.00 48.56 112 PRO B O 1
ATOM 2607 N N . LEU B 1 28 ? -54.644 -4.133 -44.004 1.00 41.25 113 LEU B N 1
ATOM 2608 C CA . LEU B 1 28 ? -55.658 -4.138 -45.057 1.00 43.56 113 LEU B CA 1
ATOM 2609 C C . LEU B 1 28 ? -56.012 -2.715 -45.493 1.00 49.35 113 LEU B C 1
ATOM 2610 O O . LEU B 1 28 ? -56.233 -1.834 -44.657 1.00 54.62 113 LEU B O 1
ATOM 2615 N N . VAL B 1 43 ? -52.746 3.702 -39.625 1.00 50.00 128 VAL B N 1
ATOM 2616 C CA . VAL B 1 43 ? -53.416 2.594 -38.964 1.00 43.95 128 VAL B CA 1
ATOM 2617 C C . VAL B 1 43 ? -53.844 3.055 -37.579 1.00 40.86 128 VAL B C 1
ATOM 2618 O O . VAL B 1 43 ? -53.665 4.216 -37.233 1.00 47.83 128 VAL B O 1
ATOM 2622 N N . LEU B 1 44 ? -54.421 2.149 -36.799 1.00 34.42 129 LEU B N 1
ATOM 2623 C CA . LEU B 1 44 ? -54.740 2.420 -35.402 1.00 26.24 129 LEU B CA 1
ATOM 2624 C C . LEU B 1 44 ? -53.498 2.736 -34.581 1.00 26.58 129 LEU B C 1
ATOM 2625 O O . LEU B 1 44 ? -52.425 2.191 -34.825 1.00 21.01 129 LEU B O 1
ATOM 2630 N N . SER B 1 45 ? -53.672 3.572 -33.567 1.00 21.12 130 SER B N 1
ATOM 2631 C CA . SER B 1 45 ? -52.591 3.940 -32.657 1.00 23.88 130 SER B CA 1
ATOM 2632 C C . SER B 1 45 ? -52.055 2.740 -31.883 1.00 22.57 130 SER B C 1
ATOM 2633 O O . SER B 1 45 ? -52.707 1.689 -31.795 1.00 19.13 130 SER B O 1
ATOM 2636 N N . ARG B 1 46 ? -50.848 2.888 -31.331 1.00 18.35 131 ARG B N 1
ATOM 2637 C CA . ARG B 1 46 ? -50.274 1.847 -30.481 1.00 18.63 131 ARG B CA 1
ATOM 2638 C C . ARG B 1 46 ? -51.170 1.416 -29.293 1.00 18.79 131 ARG B C 1
ATOM 2639 O O . ARG B 1 46 ? -51.326 0.231 -29.048 1.00 18.37 131 ARG B O 1
ATOM 2647 N N . PRO B 1 47 ? -51.753 2.371 -28.545 1.00 20.48 132 PRO B N 1
ATOM 2648 C CA . PRO B 1 47 ? -52.665 1.922 -27.478 1.00 19.12 132 PRO B CA 1
ATOM 2649 C C . PRO B 1 47 ? -53.884 1.135 -27.999 1.00 17.78 132 PRO B C 1
ATOM 2650 O O . PRO B 1 47 ? -54.302 0.160 -27.371 1.00 17.04 132 PRO B O 1
ATOM 2662 N N . GLN B 1 49 ? -54.048 -0.719 -30.682 1.00 16.05 134 GLN B N 1
ATOM 2663 C CA . GLN B 1 49 ? -53.569 -2.046 -31.048 1.00 14.94 134 GLN B CA 1
ATOM 2664 C C . GLN B 1 49 ? -53.357 -2.953 -29.852 1.00 14.42 134 GLN B C 1
ATOM 2665 O O . GLN B 1 49 ? -53.745 -4.120 -29.876 1.00 16.59 134 GLN B O 1
ATOM 2671 N N . ARG B 1 50 ? -52.719 -2.447 -28.801 1.00 15.68 135 ARG B N 1
ATOM 2672 C CA . ARG B 1 50 ? -52.557 -3.246 -27.579 1.00 16.80 135 ARG B CA 1
ATOM 2673 C C . ARG B 1 50 ? -53.892 -3.713 -27.005 1.00 15.65 135 ARG B C 1
ATOM 2674 O O . ARG B 1 50 ? -54.046 -4.860 -26.601 1.00 13.78 135 ARG B O 1
ATOM 2682 N N . LYS B 1 51 ? -54.841 -2.800 -26.929 1.00 16.09 136 LYS B N 1
ATOM 2683 C CA . LYS B 1 51 ? -56.151 -3.132 -26.381 1.00 14.93 136 LYS B CA 1
ATOM 2684 C C . LYS B 1 51 ? -56.923 -4.115 -27.247 1.00 13.99 136 LYS B C 1
ATOM 2685 O O . LYS B 1 51 ? -57.669 -4.944 -26.733 1.00 15.39 136 LYS B O 1
ATOM 2691 N N . LEU B 1 52 ? -56.763 -4.009 -28.561 1.00 15.61 137 LEU B N 1
ATOM 2692 C CA . LEU B 1 52 ? -57.355 -5.001 -29.476 1.00 17.53 137 LEU B CA 1
ATOM 2693 C C . LEU B 1 52 ? -56.780 -6.395 -29.282 1.00 14.60 137 LEU B C 1
ATOM 2694 O O . LEU B 1 52 ? -57.512 -7.385 -29.244 1.00 15.61 137 LEU B O 1
ATOM 2699 N N . VAL B 1 53 ? -55.456 -6.472 -29.151 1.00 17.20 138 VAL B N 1
ATOM 2700 C CA . VAL B 1 53 ? -54.783 -7.743 -28.919 1.00 18.02 138 VAL B CA 1
ATOM 2701 C C . VAL B 1 53 ? -55.283 -8.391 -27.635 1.00 17.22 138 VAL B C 1
ATOM 2702 O O . VAL B 1 53 ? -55.583 -9.584 -27.602 1.00 15.68 138 VAL B O 1
ATOM 2706 N N . THR B 1 54 ? -55.429 -7.585 -26.590 1.00 16.36 139 THR B N 1
ATOM 2707 C CA . THR B 1 54 ? -55.952 -8.068 -25.308 1.00 15.67 139 THR B CA 1
ATOM 2708 C C . THR B 1 54 ? -57.344 -8.666 -25.450 1.00 13.89 139 THR B C 1
ATOM 2709 O O . THR B 1 54 ? -57.599 -9.750 -24.935 1.00 17.20 139 THR B O 1
ATOM 2713 N N . LEU B 1 55 ? -58.237 -7.982 -26.168 1.00 12.89 140 LEU B N 1
ATOM 2714 C CA . LEU B 1 55 ? -59.584 -8.507 -26.366 1.00 14.43 140 LEU B CA 1
ATOM 2715 C C . LEU B 1 55 ? -59.513 -9.802 -27.173 1.00 15.82 140 LEU B C 1
ATOM 2716 O O . LEU B 1 55 ? -60.137 -10.811 -26.818 1.00 16.78 140 LEU B O 1
ATOM 2721 N N . VAL B 1 56 ? -58.762 -9.778 -28.274 1.00 18.81 141 VAL B N 1
ATOM 2722 C CA . VAL B 1 56 ? -58.670 -10.955 -29.154 1.00 19.64 141 VAL B CA 1
ATOM 2723 C C . VAL B 1 56 ? -58.246 -12.236 -28.417 1.00 21.80 141 VAL B C 1
ATOM 2724 O O . VAL B 1 56 ? -58.728 -13.341 -28.721 1.00 21.70 141 VAL B O 1
ATOM 2728 N N . HIS B 1 57 ? -57.408 -12.077 -27.400 1.00 20.18 142 HIS B N 1
ATOM 2729 C CA A HIS B 1 57 ? -56.853 -13.193 -26.632 0.53 20.30 142 HIS B CA 1
ATOM 2730 C CA B HIS B 1 57 ? -56.878 -13.217 -26.675 0.47 20.30 142 HIS B CA 1
ATOM 2731 C C . HIS B 1 57 ? -57.873 -13.815 -25.663 0.91 24.50 142 HIS B C 1
ATOM 2732 O O . HIS B 1 57 ? -57.671 -14.909 -25.175 0.87 20.84 142 HIS B O 1
ATOM 2745 N N . CYS B 1 58 ? -58.977 -13.122 -25.375 1.00 19.38 143 CYS B N 1
ATOM 2746 C CA . CYS B 1 58 ? -59.972 -13.674 -24.430 1.00 16.45 143 CYS B CA 1
ATOM 2747 C C . CYS B 1 58 ? -60.717 -14.922 -24.944 1.00 20.15 143 CYS B C 1
ATOM 2748 O O . CYS B 1 58 ? -61.227 -14.935 -26.058 1.00 21.77 143 CYS B O 1
ATOM 2751 N N . GLN B 1 59 ? -60.763 -15.970 -24.122 1.00 21.26 144 GLN B N 1
ATOM 2752 C CA . GLN B 1 59 ? -61.467 -17.210 -24.475 1.00 19.04 144 GLN B CA 1
ATOM 2753 C C . GLN B 1 59 ? -62.928 -17.144 -24.083 1.00 15.51 144 GLN B C 1
ATOM 2754 O O . GLN B 1 59 ? -63.268 -17.333 -22.920 1.00 20.07 144 GLN B O 1
ATOM 2760 N N . LEU B 1 60 ? -63.813 -16.921 -25.043 1.00 14.54 145 LEU B N 1
ATOM 2761 C CA . LEU B 1 60 ? -65.199 -16.689 -24.656 1.00 16.10 145 LEU B CA 1
ATOM 2762 C C . LEU B 1 60 ? -65.956 -17.961 -24.224 1.00 15.46 145 LEU B C 1
ATOM 2763 O O . LEU B 1 60 ? -67.108 -17.888 -23.792 1.00 18.54 145 LEU B O 1
ATOM 2768 N N . VAL B 1 61 ? -65.311 -19.117 -24.372 1.00 16.84 146 VAL B N 1
ATOM 2769 C CA . VAL B 1 61 ? -65.977 -20.390 -24.072 1.00 17.23 146 VAL B CA 1
ATOM 2770 C C . VAL B 1 61 ? -65.960 -20.729 -22.582 1.00 22.66 146 VAL B C 1
ATOM 2771 O O . VAL B 1 61 ? -66.524 -21.746 -22.152 1.00 25.32 146 VAL B O 1
ATOM 2775 N N . GLU B 1 62 ? -65.325 -19.883 -21.775 1.00 22.75 147 GLU B N 1
ATOM 2776 C CA . GLU B 1 62 ? -65.381 -20.083 -20.330 1.00 23.31 147 GLU B CA 1
ATOM 2777 C C . GLU B 1 62 ? -65.536 -18.762 -19.602 1.00 27.63 147 GLU B C 1
ATOM 2778 O O . GLU B 1 62 ? -65.184 -17.696 -20.127 1.00 17.19 147 GLU B O 1
ATOM 2784 N N . GLU B 1 63 ? -66.061 -18.856 -18.384 1.00 22.84 148 GLU B N 1
ATOM 2785 C CA . GLU B 1 63 ? -66.492 -17.686 -17.641 1.00 26.61 148 GLU B CA 1
ATOM 2786 C C . GLU B 1 63 ? -65.365 -16.690 -17.439 1.00 23.53 148 GLU B C 1
ATOM 2787 O O . GLU B 1 63 ? -65.566 -15.499 -17.578 1.00 22.52 148 GLU B O 1
ATOM 2793 N N . GLU B 1 64 ? -64.187 -17.190 -17.099 1.00 18.61 149 GLU B N 1
ATOM 2794 C CA . GLU B 1 64 ? -63.057 -16.327 -16.793 1.00 27.65 149 GLU B CA 1
ATOM 2795 C C . GLU B 1 64 ? -62.641 -15.485 -18.000 1.00 28.71 149 GLU B C 1
ATOM 2796 O O . GLU B 1 64 ? -62.242 -14.326 -17.849 1.00 24.57 149 GLU B O 1
ATOM 2802 N N . GLY B 1 65 ? -62.742 -16.070 -19.192 1.00 23.59 150 GLY B N 1
ATOM 2803 C CA . GLY B 1 65 ? -62.474 -15.357 -20.434 1.00 15.73 150 GLY B CA 1
ATOM 2804 C C . GLY B 1 65 ? -63.560 -14.349 -20.772 1.00 16.53 150 GLY B C 1
ATOM 2805 O O . GLY B 1 65 ? -63.268 -13.304 -21.352 1.00 18.37 150 GLY B O 1
ATOM 2806 N N . ARG B 1 66 ? -64.813 -14.658 -20.445 1.00 18.32 151 ARG B N 1
ATOM 2807 C CA . ARG B 1 66 ? -65.924 -13.753 -20.709 1.00 17.84 151 ARG B CA 1
ATOM 2808 C C . ARG B 1 66 ? -65.823 -12.503 -19.796 1.00 17.66 151 ARG B C 1
ATOM 2809 O O . ARG B 1 66 ? -66.102 -11.376 -20.220 1.00 18.29 151 ARG B O 1
ATOM 2817 N N . ILE B 1 67 ? -65.410 -12.736 -18.559 1.00 18.23 152 ILE B N 1
ATOM 2818 C CA . ILE B 1 67 ? -65.122 -11.675 -17.587 1.00 18.00 152 ILE B CA 1
ATOM 2819 C C . ILE B 1 67 ? -64.006 -10.778 -18.119 1.00 21.02 152 ILE B C 1
ATOM 2820 O O . ILE B 1 67 ? -64.159 -9.549 -18.194 1.00 18.26 152 ILE B O 1
ATOM 2825 N N . ARG B 1 68 ? -62.907 -11.399 -18.544 1.00 15.95 153 ARG B N 1
ATOM 2826 C CA . ARG B 1 68 ? -61.792 -10.675 -19.145 1.00 15.75 153 ARG B CA 1
ATOM 2827 C C . ARG B 1 68 ? -62.179 -9.906 -20.404 1.00 16.74 153 ARG B C 1
ATOM 2828 O O . ARG B 1 68 ? -61.731 -8.761 -20.620 1.00 17.69 153 ARG B O 1
ATOM 2836 N N . ALA B 1 69 ? -63.039 -10.504 -21.225 1.00 14.43 154 ALA B N 1
ATOM 2837 C CA . ALA B 1 69 ? -63.490 -9.832 -22.439 1.00 15.77 154 ALA B CA 1
ATOM 2838 C C . ALA B 1 69 ? -64.308 -8.560 -22.191 1.00 16.00 154 ALA B C 1
ATOM 2839 O O . ALA B 1 69 ? -64.176 -7.589 -22.937 1.00 14.22 154 ALA B O 1
ATOM 2849 N N . ARG B 1 71 ? -64.009 -6.549 -19.601 1.00 18.11 156 ARG B N 1
ATOM 2850 C CA . ARG B 1 71 ? -63.049 -5.517 -19.174 1.00 18.84 156 ARG B CA 1
ATOM 2851 C C . ARG B 1 71 ? -62.254 -4.982 -20.350 1.00 19.10 156 ARG B C 1
ATOM 2852 O O . ARG B 1 71 ? -61.960 -3.772 -20.444 1.00 15.43 156 ARG B O 1
ATOM 2860 N N . ALA B 1 72 ? -61.874 -5.887 -21.247 1.00 14.98 157 ALA B N 1
ATOM 2861 C CA . ALA B 1 72 ? -61.107 -5.508 -22.425 1.00 12.07 157 ALA B CA 1
ATOM 2862 C C . ALA B 1 72 ? -61.964 -4.686 -23.383 1.00 13.68 157 ALA B C 1
ATOM 2863 O O . ALA B 1 72 ? -61.448 -3.747 -23.979 1.00 12.98 157 ALA B O 1
ATOM 2865 N N . ALA B 1 73 ? -63.256 -5.013 -23.514 1.00 10.42 158 ALA B N 1
ATOM 2866 C CA . ALA B 1 73 ? -64.148 -4.228 -24.362 1.00 10.68 158 ALA B CA 1
ATOM 2867 C C . ALA B 1 73 ? -64.294 -2.825 -23.797 1.00 13.36 158 ALA B C 1
ATOM 2868 O O . ALA B 1 73 ? -64.349 -1.841 -24.550 1.00 12.45 158 ALA B O 1
ATOM 2870 N N . ARG B 1 74 ? -64.448 -2.736 -22.474 1.00 13.53 159 ARG B N 1
ATOM 2871 C CA . ARG B 1 74 ? -64.566 -1.383 -21.842 1.00 11.93 159 ARG B CA 1
ATOM 2872 C C . ARG B 1 74 ? -63.306 -0.580 -22.067 1.00 13.43 159 ARG B C 1
ATOM 2873 O O . ARG B 1 74 ? -63.365 0.596 -22.364 1.00 13.98 159 ARG B O 1
ATOM 2881 N N . SER B 1 75 ? -62.157 -1.225 -21.964 1.00 14.02 160 SER B N 1
ATOM 2882 C CA . SER B 1 75 ? -60.902 -0.507 -22.073 1.00 14.74 160 SER B CA 1
ATOM 2883 C C . SER B 1 75 ? -60.687 -0.030 -23.512 1.00 16.43 160 SER B C 1
ATOM 2884 O O . SER B 1 75 ? -60.225 1.091 -23.765 1.00 12.54 160 SER B O 1
ATOM 2887 N N . LEU B 1 76 ? -61.059 -0.877 -24.467 1.00 11.69 161 LEU B N 1
ATOM 2888 C CA . LEU B 1 76 ? -60.978 -0.537 -25.867 1.00 11.36 161 LEU B CA 1
ATOM 2889 C C . LEU B 1 76 ? -61.976 0.572 -26.197 1.00 15.67 161 LEU B C 1
ATOM 2890 O O . LEU B 1 76 ? -61.671 1.496 -26.943 1.00 15.39 161 LEU B O 1
ATOM 2895 N N . GLY B 1 77 ? -63.177 0.501 -25.627 1.00 10.76 162 GLY B N 1
ATOM 2896 C CA . GLY B 1 77 ? -64.131 1.567 -25.850 1.00 9.64 162 GLY B CA 1
ATOM 2897 C C . GLY B 1 77 ? -63.662 2.907 -25.298 1.00 10.01 162 GLY B C 1
ATOM 2898 O O . GLY B 1 77 ? -63.871 3.930 -25.920 1.00 9.32 162 GLY B O 1
ATOM 2899 N N . GLU B 1 78 ? -63.040 2.893 -24.127 1.00 12.03 163 GLU B N 1
ATOM 2900 C CA . GLU B 1 78 ? -62.608 4.160 -23.515 1.00 12.81 163 GLU B CA 1
ATOM 2901 C C . GLU B 1 78 ? -61.549 4.840 -24.364 1.00 14.57 163 GLU B C 1
ATOM 2902 O O . GLU B 1 78 ? -61.601 6.061 -24.601 1.00 12.01 163 GLU B O 1
ATOM 2908 N N . ARG B 1 79 ? -60.591 4.048 -24.836 1.00 12.07 164 ARG B N 1
ATOM 2909 C CA . ARG B 1 79 ? -59.532 4.571 -25.683 1.00 13.40 164 ARG B CA 1
ATOM 2910 C C . ARG B 1 79 ? -60.110 5.060 -26.995 1.00 14.22 164 ARG B C 1
ATOM 2911 O O . ARG B 1 79 ? -59.638 6.068 -27.542 1.00 12.02 164 ARG B O 1
ATOM 2919 N N . THR B 1 80 ? -61.128 4.363 -27.513 1.00 11.34 165 THR B N 1
ATOM 2920 C CA . THR B 1 80 ? -61.749 4.805 -28.758 1.00 9.58 165 THR B CA 1
ATOM 2921 C C . THR B 1 80 ? -62.287 6.243 -28.675 1.00 11.96 165 THR B C 1
ATOM 2922 O O . THR B 1 80 ? -62.152 7.019 -29.625 1.00 11.16 165 THR B O 1
ATOM 2926 N N . VAL B 1 81 ? -62.872 6.615 -27.533 1.00 11.95 166 VAL B N 1
ATOM 2927 C CA . VAL B 1 81 ? -63.328 7.993 -27.367 1.00 13.26 166 VAL B CA 1
ATOM 2928 C C . VAL B 1 81 ? -62.166 8.967 -27.535 1.00 8.28 166 VAL B C 1
ATOM 2929 O O . VAL B 1 81 ? -62.291 9.956 -28.219 1.00 11.27 166 VAL B O 1
ATOM 2933 N N . THR B 1 82 ? -61.054 8.670 -26.894 1.00 10.29 167 THR B N 1
ATOM 2934 C CA . THR B 1 82 ? -59.883 9.546 -26.970 1.00 16.11 167 THR B CA 1
ATOM 2935 C C . THR B 1 82 ? -59.410 9.681 -28.411 1.00 17.49 167 THR B C 1
ATOM 2936 O O . THR B 1 82 ? -59.058 10.766 -28.853 1.00 12.67 167 THR B O 1
ATOM 2940 N N . GLU B 1 83 ? -59.389 8.564 -29.147 1.00 12.72 168 GLU B N 1
ATOM 2941 C CA . GLU B 1 83 ? -58.933 8.599 -30.550 1.00 15.30 168 GLU B CA 1
ATOM 2942 C C . GLU B 1 83 ? -59.865 9.394 -31.425 1.00 13.67 168 GLU B C 1
ATOM 2943 O O . GLU B 1 83 ? -59.423 10.092 -32.338 1.00 14.32 168 GLU B O 1
ATOM 2949 N N . LEU B 1 84 ? -61.167 9.289 -31.162 1.00 9.36 169 LEU B N 1
ATOM 2950 C CA . LEU B 1 84 ? -62.148 10.046 -31.913 1.00 11.87 169 LEU B CA 1
ATOM 2951 C C . LEU B 1 84 ? -61.975 11.542 -31.665 1.00 16.37 169 LEU B C 1
ATOM 2952 O O . LEU B 1 84 ? -62.040 12.348 -32.591 1.00 14.07 169 LEU B O 1
ATOM 2957 N N . ILE B 1 85 ? -61.766 11.925 -30.411 1.00 13.02 170 ILE B N 1
ATOM 2958 C CA . ILE B 1 85 ? -61.528 13.357 -30.146 1.00 10.76 170 ILE B CA 1
ATOM 2959 C C . ILE B 1 85 ? -60.230 13.807 -30.844 1.00 13.05 170 ILE B C 1
ATOM 2960 O O . ILE B 1 85 ? -60.219 14.810 -31.553 1.00 16.21 170 ILE B O 1
ATOM 2965 N N . LEU B 1 86 ? -59.153 13.042 -30.674 1.00 12.51 171 LEU B N 1
ATOM 2966 C CA . LEU B 1 86 ? -57.862 13.395 -31.287 1.00 18.21 171 LEU B CA 1
ATOM 2967 C C . LEU B 1 86 ? -57.928 13.550 -32.803 1.00 18.99 171 LEU B C 1
ATOM 2968 O O . LEU B 1 86 ? -57.312 14.446 -33.383 1.00 19.67 171 LEU B O 1
ATOM 2973 N N . GLN B 1 87 ? -58.711 12.707 -33.449 1.00 17.92 172 GLN B N 1
ATOM 2974 C CA . GLN B 1 87 ? -58.753 12.690 -34.901 1.00 20.45 172 GLN B CA 1
ATOM 2975 C C . GLN B 1 87 ? -59.515 13.903 -35.421 1.00 24.12 172 GLN B C 1
ATOM 2976 O O . GLN B 1 87 ? -59.155 14.484 -36.437 1.00 22.17 172 GLN B O 1
ATOM 2982 N N . HIS B 1 88 ? -60.550 14.293 -34.687 1.00 18.66 173 HIS B N 1
ATOM 2983 C CA . HIS B 1 88 ? -61.377 15.447 -35.006 1.00 22.15 173 HIS B CA 1
ATOM 2984 C C . HIS B 1 88 ? -60.723 16.780 -34.618 1.00 21.58 173 HIS B C 1
ATOM 2985 O O . HIS B 1 88 ? -61.022 17.816 -35.202 1.00 20.35 173 HIS B O 1
ATOM 2992 N N . GLN B 1 89 ? -59.843 16.743 -33.624 1.00 20.69 174 GLN B N 1
ATOM 2993 C CA . GLN B 1 89 ? -59.268 17.953 -33.050 1.00 16.80 174 GLN B CA 1
ATOM 2994 C C . GLN B 1 89 ? -58.357 18.704 -34.033 1.00 25.37 174 GLN B C 1
ATOM 2995 O O . GLN B 1 89 ? -57.511 18.110 -34.697 1.00 22.28 174 GLN B O 1
ATOM 3001 N N . ASN B 1 90 ? -58.565 20.012 -34.120 1.00 20.97 175 ASN B N 1
ATOM 3002 C CA . ASN B 1 90 ? -57.806 20.880 -35.016 1.00 20.69 175 ASN B CA 1
ATOM 3003 C C . ASN B 1 90 ? -56.636 21.439 -34.225 1.00 24.14 175 ASN B C 1
ATOM 3004 O O . ASN B 1 90 ? -56.835 22.321 -33.398 1.00 18.32 175 ASN B O 1
ATOM 3009 N N . PRO B 1 91 ? -55.419 20.908 -34.443 1.00 22.15 176 PRO B N 1
ATOM 3010 C CA . PRO B 1 91 ? -54.225 21.390 -33.741 1.00 24.25 176 PRO B CA 1
ATOM 3011 C C . PRO B 1 91 ? -53.926 22.880 -33.867 1.00 22.42 176 PRO B C 1
ATOM 3012 O O . PRO B 1 91 ? -53.293 23.406 -32.946 1.00 23.18 176 PRO B O 1
ATOM 3016 N N . GLN B 1 92 ? -54.333 23.540 -34.954 1.00 22.30 177 GLN B N 1
ATOM 3017 C CA . GLN B 1 92 ? -54.051 24.977 -35.103 1.00 30.93 177 GLN B CA 1
ATOM 3018 C C . GLN B 1 92 ? -54.940 25.851 -34.216 1.00 28.89 177 GLN B C 1
ATOM 3019 O O . GLN B 1 92 ? -54.591 26.990 -33.908 1.00 30.87 177 GLN B O 1
ATOM 3025 N N . GLN B 1 93 ? -56.093 25.311 -33.834 1.00 23.20 178 GLN B N 1
ATOM 3026 C CA . GLN B 1 93 ? -57.038 26.020 -32.995 1.00 21.56 178 GLN B CA 1
ATOM 3027 C C . GLN B 1 93 ? -56.957 25.609 -31.515 1.00 21.71 178 GLN B C 1
ATOM 3028 O O . GLN B 1 93 ? -57.668 26.159 -30.684 1.00 18.58 178 GLN B O 1
ATOM 3034 N N . LEU B 1 94 ? -56.094 24.655 -31.194 1.00 23.63 179 LEU B N 1
ATOM 3035 C CA . LEU B 1 94 ? -56.058 24.085 -29.851 1.00 21.76 179 LEU B CA 1
ATOM 3036 C C . LEU B 1 94 ? -55.831 25.092 -28.718 1.00 20.29 179 LEU B C 1
ATOM 3037 O O . LEU B 1 94 ? -56.650 25.172 -27.785 1.00 17.76 179 LEU B O 1
ATOM 3042 N N . SER B 1 95 ? -54.750 25.868 -28.782 1.00 14.88 180 SER B N 1
ATOM 3043 C CA . SER B 1 95 ? -54.479 26.800 -27.696 1.00 20.29 180 SER B CA 1
ATOM 3044 C C . SER B 1 95 ? -55.595 27.832 -27.635 1.00 19.75 180 SER B C 1
ATOM 3045 O O . SER B 1 95 ? -56.038 28.240 -26.552 1.00 17.83 180 SER B O 1
ATOM 3048 N N . SER B 1 96 ? -56.079 28.243 -28.800 1.00 20.13 181 SER B N 1
ATOM 3049 C CA . SER B 1 96 ? -57.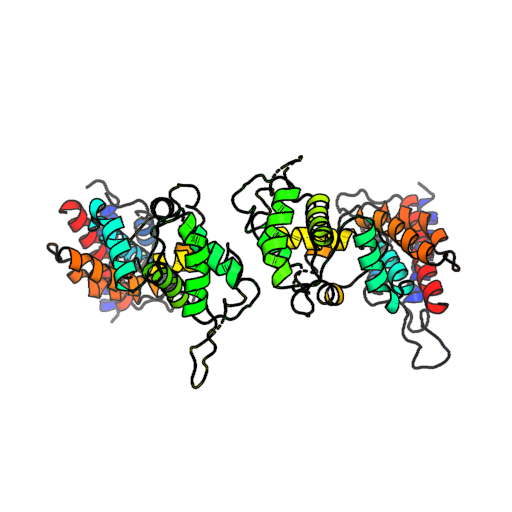182 29.187 -28.840 1.00 21.45 181 SER B CA 1
ATOM 3050 C C . SER B 1 96 ? -58.468 28.654 -28.193 1.00 15.53 181 SER B C 1
ATOM 3051 O O . SER B 1 96 ? -59.130 29.375 -27.456 1.00 16.33 181 SER B O 1
ATOM 3054 N N . ASN B 1 97 ? -58.832 27.407 -28.481 1.00 14.01 182 ASN B N 1
ATOM 3055 C CA . ASN B 1 97 ? -59.981 26.780 -27.827 1.00 17.08 182 ASN B CA 1
ATOM 3056 C C . ASN B 1 97 ? -59.772 26.626 -26.309 1.00 11.41 182 ASN B C 1
ATOM 3057 O O . ASN B 1 97 ? -60.711 26.817 -25.523 1.00 12.23 182 ASN B O 1
ATOM 3062 N N . LEU B 1 98 ? -58.553 26.298 -25.910 1.00 12.25 183 LEU B N 1
ATOM 3063 C CA . LEU B 1 98 ? -58.240 26.126 -24.481 1.00 11.25 183 LEU B CA 1
ATOM 3064 C C . LEU B 1 98 ? -58.457 27.435 -23.767 1.00 11.74 183 LEU B C 1
ATOM 3065 O O . LEU B 1 98 ? -59.209 27.497 -22.796 1.00 11.18 183 LEU B O 1
ATOM 3070 N N . TRP B 1 99 ? -57.795 28.491 -24.233 1.00 13.81 184 TRP B N 1
ATOM 3071 C CA . TRP B 1 99 ? -57.884 29.746 -23.511 1.00 15.81 184 TRP B CA 1
ATOM 3072 C C . TRP B 1 99 ? -59.266 30.349 -23.576 1.00 10.68 184 TRP B C 1
ATOM 3073 O O . TRP B 1 99 ? -59.710 30.979 -22.614 1.00 11.90 184 TRP B O 1
ATOM 3084 N N . ALA B 1 100 ? -59.990 30.127 -24.676 1.00 13.15 185 ALA B N 1
ATOM 3085 C CA . ALA B 1 100 ? -61.384 30.559 -24.717 1.00 11.92 185 ALA B CA 1
ATOM 3086 C C . ALA B 1 100 ? -62.240 29.853 -23.656 1.00 11.00 185 ALA B C 1
ATOM 3087 O O . ALA B 1 100 ? -63.125 30.465 -23.056 1.00 10.41 185 ALA B O 1
ATOM 3089 N N . ALA B 1 101 ? -61.983 28.573 -23.412 1.00 11.50 186 ALA B N 1
ATOM 3090 C CA . ALA B 1 101 ? -62.739 27.840 -22.400 1.00 12.42 186 ALA B CA 1
ATOM 3091 C C . ALA B 1 101 ? -62.437 28.373 -20.989 1.00 11.72 186 ALA B C 1
ATOM 3092 O O . ALA B 1 101 ? -63.318 28.497 -20.146 1.00 9.17 186 ALA B O 1
ATOM 3094 N N . VAL B 1 102 ? -61.170 28.668 -20.735 1.00 10.77 187 VAL B N 1
ATOM 3095 C CA . VAL B 1 102 ? -60.766 29.245 -19.451 1.00 10.82 187 VAL B CA 1
ATOM 3096 C C . VAL B 1 102 ? -61.419 30.609 -19.235 1.00 9.11 187 VAL B C 1
ATOM 3097 O O . VAL B 1 102 ? -62.030 30.846 -18.204 1.00 10.37 187 VAL B O 1
ATOM 3101 N N . ARG B 1 103 ? -61.310 31.486 -20.217 1.00 8.32 188 ARG B N 1
ATOM 3102 C CA . ARG B 1 103 ? -61.846 32.843 -20.083 1.00 12.58 188 ARG B CA 1
ATOM 3103 C C . ARG B 1 103 ? -63.373 32.847 -19.953 1.00 15.35 188 ARG B C 1
ATOM 3104 O O . ARG B 1 103 ? -63.924 33.683 -19.219 1.00 12.84 188 ARG B O 1
ATOM 3112 N N . ALA B 1 104 ? -64.058 31.926 -20.662 1.00 12.17 189 ALA B N 1
ATOM 3113 C CA . ALA B 1 104 ? -65.533 31.849 -20.579 1.00 13.03 189 ALA B CA 1
ATOM 3114 C C . ALA B 1 104 ? -66.019 31.564 -19.153 1.00 17.45 189 ALA B C 1
ATOM 3115 O O . ALA B 1 104 ? -67.140 31.931 -18.755 1.00 15.79 189 ALA B O 1
ATOM 3117 N N . ARG B 1 105 ? -65.159 30.941 -18.363 1.00 14.49 190 ARG B N 1
ATOM 3118 C CA . ARG B 1 105 ? -65.466 30.698 -16.957 1.00 16.49 190 ARG B CA 1
ATOM 3119 C C . ARG B 1 105 ? -65.058 31.829 -15.980 1.00 17.91 190 ARG B C 1
ATOM 3120 O O . ARG B 1 105 ? -65.112 31.652 -14.751 1.00 22.09 190 ARG B O 1
ATOM 3128 N N . GLY B 1 106 ? -64.669 32.973 -16.512 1.00 15.97 191 GLY B N 1
ATOM 3129 C CA . GLY B 1 106 ? -64.241 34.095 -15.687 1.00 18.31 191 GLY B CA 1
ATOM 3130 C C . GLY B 1 106 ? -62.875 33.848 -15.037 1.00 24.01 191 GLY B C 1
ATOM 3131 O O . GLY B 1 106 ? -62.525 34.477 -14.021 1.00 17.24 191 GLY B O 1
ATOM 3132 N N . CYS B 1 107 ? -62.102 32.949 -15.653 1.00 15.77 192 CYS B N 1
ATOM 3133 C CA . CYS B 1 107 ? -60.733 32.591 -15.231 1.00 13.44 192 CYS B CA 1
ATOM 3134 C C . CYS B 1 107 ? -59.737 33.100 -16.258 1.00 13.64 192 CYS B C 1
ATOM 3135 O O . CYS B 1 107 ? -60.131 33.573 -17.292 1.00 13.74 192 CYS B O 1
ATOM 3138 N N . GLN B 1 108 ? -58.434 33.038 -15.965 1.00 15.78 193 GLN B N 1
ATOM 3139 C CA . GLN B 1 108 ? -57.468 33.510 -16.938 1.00 11.51 193 GLN B CA 1
ATOM 3140 C C . GLN B 1 108 ? -56.114 32.947 -16.599 1.00 11.89 193 GLN B C 1
ATOM 3141 O O . GLN B 1 108 ? -55.776 32.771 -15.421 1.00 11.40 193 GLN B O 1
ATOM 3147 N N . PHE B 1 109 ? -55.379 32.605 -17.641 1.00 12.56 194 PHE B N 1
ATOM 3148 C CA . PHE B 1 109 ? -53.973 32.207 -17.501 1.00 10.99 194 PHE B CA 1
ATOM 3149 C C . PHE B 1 109 ? -53.125 33.259 -18.203 1.00 15.34 194 PHE B C 1
ATOM 3150 O O . PHE B 1 109 ? -53.242 33.469 -19.416 1.00 14.37 194 PHE B O 1
ATOM 3158 N N . LEU B 1 110 ? -52.301 33.950 -17.425 1.00 11.57 195 LEU B N 1
ATOM 3159 C CA . LEU B 1 110 ? -51.646 35.164 -17.897 1.00 15.34 195 LEU B CA 1
ATOM 3160 C C . LEU B 1 110 ? -50.336 34.897 -18.636 1.00 16.83 195 LEU B C 1
ATOM 3161 O O . LEU B 1 110 ? -49.599 35.840 -18.963 1.00 19.44 195 LEU B O 1
ATOM 3166 N N . GLY B 1 111 ? -50.039 33.632 -18.878 1.00 17.89 196 GLY B N 1
ATOM 3167 C CA . GLY B 1 111 ? -48.785 33.255 -19.513 1.00 16.08 196 GLY B CA 1
ATOM 3168 C C . GLY B 1 111 ? -47.876 32.661 -18.454 1.00 13.35 196 GLY B C 1
ATOM 3169 O O . GLY B 1 111 ? -48.030 32.959 -17.254 1.00 13.68 196 GLY B O 1
ATOM 3170 N N . PRO B 1 112 ? -46.914 31.824 -18.871 1.00 14.34 197 PRO B N 1
ATOM 3171 C CA . PRO B 1 112 ? -46.113 31.083 -17.896 1.00 12.21 197 PRO B CA 1
ATOM 3172 C C . PRO B 1 112 ? -45.391 31.984 -16.877 1.00 16.76 197 PRO B C 1
ATOM 3173 O O . PRO B 1 112 ? -45.509 31.747 -15.673 1.00 14.28 197 PRO B O 1
ATOM 3177 N N . ALA B 1 113 ? -44.696 33.020 -17.325 1.00 17.53 198 ALA B N 1
ATOM 3178 C CA . ALA B 1 113 ? -43.930 33.840 -16.372 1.00 14.64 198 ALA B CA 1
ATOM 3179 C C . ALA B 1 113 ? -44.849 34.634 -15.467 1.00 13.46 198 ALA B C 1
ATOM 3180 O O . ALA B 1 113 ? -44.648 34.668 -14.244 1.00 13.17 198 ALA B O 1
ATOM 3190 N N . GLN B 1 115 ? -48.107 34.219 -14.778 1.00 9.42 200 GLN B N 1
ATOM 3191 C CA . GLN B 1 115 ? -48.937 33.390 -13.885 1.00 10.86 200 GLN B CA 1
ATOM 3192 C C . GLN B 1 115 ? -48.130 32.892 -12.699 1.00 11.68 200 GLN B C 1
ATOM 3193 O O . GLN B 1 115 ? -48.617 32.873 -11.564 1.00 9.30 200 GLN B O 1
ATOM 3199 N N . GLU B 1 116 ? -46.901 32.456 -12.953 1.00 9.35 201 GLU B N 1
ATOM 3200 C CA . GLU B 1 116 ? -46.065 32.003 -11.859 1.00 11.18 201 GLU B CA 1
ATOM 3201 C C . GLU B 1 116 ? -45.852 33.123 -10.822 1.00 10.36 201 GLU B C 1
ATOM 3202 O O . GLU B 1 116 ? -45.946 32.899 -9.600 1.00 12.01 201 GLU B O 1
ATOM 3208 N N . GLU B 1 117 ? -45.567 34.326 -11.287 1.00 11.12 202 GLU B N 1
ATOM 3209 C CA . GLU B 1 117 ? -45.309 35.410 -10.349 1.00 13.34 202 GLU B CA 1
ATOM 3210 C C . GLU B 1 117 ? -46.591 35.809 -9.599 1.00 11.09 202 GLU B C 1
ATOM 3211 O O . GLU B 1 117 ? -46.523 36.157 -8.433 1.00 9.58 202 GLU B O 1
ATOM 3217 N N . ALA B 1 118 ? -47.741 35.787 -10.287 1.00 10.24 203 ALA B N 1
ATOM 3218 C CA . ALA B 1 118 ? -49.039 36.070 -9.652 1.00 9.50 203 ALA B CA 1
ATOM 3219 C C . ALA B 1 118 ? -49.337 35.059 -8.538 1.00 9.73 203 ALA B C 1
ATOM 3220 O O . ALA B 1 118 ? -49.769 35.435 -7.441 1.00 10.33 203 ALA B O 1
ATOM 3222 N N . LEU B 1 119 ? -49.097 33.783 -8.804 1.00 7.40 204 LEU B N 1
ATOM 3223 C CA . LEU B 1 119 ? -49.343 32.744 -7.813 1.00 8.96 204 LEU B CA 1
ATOM 3224 C C . LEU B 1 119 ? -48.386 32.875 -6.625 1.00 9.16 204 LEU B C 1
ATOM 3225 O O . LEU B 1 119 ? -48.768 32.655 -5.473 1.00 7.60 204 LEU B O 1
ATOM 3230 N N . LYS B 1 120 ? -47.128 33.220 -6.895 1.00 8.28 205 LYS B N 1
ATOM 3231 C CA . LYS B 1 120 ? -46.203 33.481 -5.781 1.00 9.50 205 LYS B CA 1
ATOM 3232 C C . LYS B 1 120 ? -46.621 34.649 -4.871 1.00 8.38 205 LYS B C 1
ATOM 3233 O O . LYS B 1 120 ? -46.412 34.611 -3.655 1.00 8.79 205 LYS B O 1
ATOM 3239 N N . LEU B 1 121 ? -47.196 35.686 -5.459 1.00 7.35 206 LEU B N 1
ATOM 3240 C CA . LEU B 1 121 ? -47.756 36.784 -4.696 1.00 7.07 206 LEU B CA 1
ATOM 3241 C C . LEU B 1 121 ? -49.021 36.420 -3.901 1.00 9.33 206 LEU B C 1
ATOM 3242 O O . LEU B 1 121 ? -49.262 36.939 -2.806 1.00 8.44 206 LEU B O 1
ATOM 3247 N N . VAL B 1 122 ? -49.870 35.576 -4.476 1.00 8.52 207 VAL B N 1
ATOM 3248 C CA . VAL B 1 122 ? -50.983 35.015 -3.692 1.00 9.76 207 VAL B CA 1
ATOM 3249 C C . VAL B 1 122 ? -50.439 34.294 -2.464 1.00 11.05 207 VAL B C 1
ATOM 3250 O O . VAL B 1 122 ? -50.966 34.461 -1.358 1.00 9.30 207 VAL B O 1
ATOM 3254 N N . LEU B 1 123 ? -49.376 33.511 -2.651 1.00 7.74 208 LEU B N 1
ATOM 3255 C CA . LEU B 1 123 ? -48.716 32.842 -1.517 1.00 8.98 208 LEU B CA 1
ATOM 3256 C C . LEU B 1 123 ? -48.052 33.816 -0.547 1.00 9.12 208 LEU B C 1
ATOM 3257 O O . LEU B 1 123 ? -48.149 33.648 0.681 1.00 10.34 208 LEU B O 1
ATOM 3262 N N . LEU B 1 124 ? -47.398 34.841 -1.073 1.00 8.08 209 LEU B N 1
ATOM 3263 C CA . LEU B 1 124 ? -46.817 35.852 -0.188 1.00 11.53 209 LEU B CA 1
ATOM 3264 C C . LEU B 1 124 ? -47.900 36.396 0.759 1.00 12.28 209 LEU B C 1
ATOM 3265 O O . LEU B 1 124 ? -47.667 36.553 1.986 1.00 11.16 209 LEU B O 1
ATOM 3270 N N . ALA B 1 125 ? -49.085 36.661 0.195 1.00 8.70 210 ALA B N 1
ATOM 3271 C CA . ALA B 1 125 ? -50.220 37.137 0.994 1.00 10.25 210 ALA B CA 1
ATOM 3272 C C . ALA B 1 125 ? -50.774 36.086 1.966 1.00 13.88 210 ALA B C 1
ATOM 3273 O O . ALA B 1 125 ? -51.008 36.388 3.121 1.00 12.87 210 ALA B O 1
ATOM 3275 N N . LEU B 1 126 ? -50.952 34.845 1.517 1.00 9.00 211 LEU B N 1
ATOM 3276 C CA . LEU B 1 126 ? -51.823 33.906 2.252 1.00 8.91 211 LEU B CA 1
ATOM 3277 C C . LEU B 1 126 ? -51.162 32.644 2.789 1.00 9.58 211 LEU B C 1
ATOM 3278 O O . LEU B 1 126 ? -51.818 31.821 3.447 1.00 11.19 211 LEU B O 1
ATOM 3283 N N . GLU B 1 127 ? -49.893 32.431 2.474 1.00 9.64 212 GLU B N 1
ATOM 3284 C CA . GLU B 1 127 ? -49.259 31.160 2.809 1.00 11.63 212 GLU B CA 1
ATOM 3285 C C . GLU B 1 127 ? -49.124 30.973 4.314 1.00 13.05 212 GLU B C 1
ATOM 3286 O O . GLU B 1 127 ? -48.894 29.873 4.747 1.00 12.38 212 GLU B O 1
ATOM 3292 N N . ASP B 1 128 ? -49.249 32.053 5.093 1.00 12.65 213 ASP B N 1
ATOM 3293 C CA . ASP B 1 128 ? -49.139 31.961 6.538 1.00 15.53 213 ASP B CA 1
ATOM 3294 C C . ASP B 1 128 ? -50.508 31.887 7.243 1.00 15.09 213 ASP B C 1
ATOM 3295 O O . ASP B 1 128 ? -50.576 31.999 8.465 1.00 13.71 213 ASP B O 1
ATOM 3300 N N . GLY B 1 129 ? -51.587 31.721 6.476 1.00 12.36 214 GLY B N 1
ATOM 3301 C CA . GLY B 1 129 ? -52.897 31.529 7.062 1.00 12.58 214 GLY B CA 1
ATOM 3302 C C . GLY B 1 129 ? -53.652 32.828 7.229 1.00 13.29 214 GLY B C 1
ATOM 3303 O O . GLY B 1 129 ? -54.739 32.836 7.789 1.00 13.62 214 GLY B O 1
ATOM 3304 N N . SER B 1 130 ? -53.063 33.928 6.753 1.00 13.97 215 SER B N 1
ATOM 3305 C CA . SER B 1 130 ? -53.751 35.213 6.704 1.00 13.20 215 SER B CA 1
ATOM 3306 C C . SER B 1 130 ? -55.097 35.100 5.971 1.00 16.57 215 SER B C 1
ATOM 3307 O O . SER B 1 130 ? -55.266 34.308 5.024 1.00 13.26 215 SER B O 1
ATOM 3310 N N . ALA B 1 131 ? -56.051 35.897 6.421 1.00 10.43 216 ALA B N 1
ATOM 3311 C CA . ALA B 1 131 ? -57.382 35.920 5.815 1.00 16.64 216 ALA B CA 1
ATOM 3312 C C . ALA B 1 131 ? -57.664 37.314 5.251 1.00 17.44 216 ALA B C 1
ATOM 3313 O O . ALA B 1 131 ? -57.657 38.306 5.978 1.00 17.25 216 ALA B O 1
ATOM 3315 N N . LEU B 1 132 ? -57.891 37.401 3.948 1.00 11.23 217 LEU B N 1
ATOM 3316 C CA . LEU B 1 132 ? -58.113 38.682 3.291 1.00 10.40 217 LEU B CA 1
ATOM 3317 C C . LEU B 1 132 ? -59.405 38.617 2.483 1.00 14.55 217 LEU B C 1
ATOM 3318 O O . LEU B 1 132 ? -59.782 37.541 1.993 1.00 14.91 217 LEU B O 1
ATOM 3323 N N . SER B 1 133 ? -60.070 39.750 2.304 1.00 17.48 218 SER B N 1
ATOM 3324 C CA . SER B 1 133 ? -61.186 39.773 1.356 1.00 17.01 218 SER B CA 1
ATOM 3325 C C . SER B 1 133 ? -60.641 39.584 -0.059 1.00 16.78 218 SER B C 1
ATOM 3326 O O . SER B 1 133 ? -59.472 39.852 -0.320 1.00 14.51 218 SER B O 1
ATOM 3329 N N . ARG B 1 134 ? -61.496 39.146 -0.973 1.00 12.05 219 ARG B N 1
ATOM 3330 C CA . ARG B 1 134 ? -61.114 39.089 -2.366 1.00 15.63 219 ARG B CA 1
ATOM 3331 C C . ARG B 1 134 ? -60.545 40.400 -2.907 1.00 16.50 219 ARG B C 1
ATOM 3332 O O . ARG B 1 134 ? -59.509 40.418 -3.583 1.00 15.85 219 ARG B O 1
ATOM 3340 N N . LYS B 1 135 ? -61.205 41.512 -2.612 1.00 15.73 220 LYS B N 1
ATOM 3341 C CA . LYS B 1 135 ? -60.755 42.800 -3.105 1.00 16.48 220 LYS B CA 1
ATOM 3342 C C . LYS B 1 135 ? -59.343 43.166 -2.595 1.00 14.13 220 LYS B C 1
ATOM 3343 O O . LYS B 1 135 ? -58.505 43.733 -3.341 1.00 14.42 220 LYS B O 1
ATOM 3349 N N . VAL B 1 136 ? -59.088 42.861 -1.332 1.00 15.26 221 VAL B N 1
ATOM 3350 C CA . VAL B 1 136 ? -57.800 43.196 -0.725 1.00 13.56 221 VAL B CA 1
ATOM 3351 C C . VAL B 1 136 ? -56.697 42.274 -1.249 1.00 15.36 221 VAL B C 1
ATOM 3352 O O . VAL B 1 136 ? -55.570 42.720 -1.525 1.00 13.78 221 VAL B O 1
ATOM 3356 N N . LEU B 1 137 ? -57.020 40.989 -1.379 1.00 16.35 222 LEU B N 1
ATOM 3357 C CA . LEU B 1 137 ? -56.078 40.028 -1.975 1.00 14.36 222 LEU B CA 1
ATOM 3358 C C . LEU B 1 137 ? -55.646 40.461 -3.384 1.00 11.29 222 LEU B C 1
ATOM 3359 O O . LEU B 1 137 ? -54.446 40.441 -3.731 1.00 11.53 222 LEU B O 1
ATOM 3364 N N . VAL B 1 138 ? -56.622 40.843 -4.195 1.00 10.26 223 VAL B N 1
ATOM 3365 C CA . VAL B 1 138 ? -56.373 41.269 -5.569 1.00 12.08 223 VAL B CA 1
ATOM 3366 C C . VAL B 1 138 ? -55.491 42.501 -5.579 1.00 17.62 223 VAL B C 1
ATOM 3367 O O . VAL B 1 138 ? -54.536 42.616 -6.359 1.00 12.00 223 VAL B O 1
ATOM 3371 N N . LEU B 1 139 ? -55.796 43.420 -4.674 1.00 12.34 224 LEU B N 1
ATOM 3372 C CA . LEU B 1 139 ? -55.027 44.650 -4.622 1.00 14.07 224 LEU B CA 1
ATOM 3373 C C . LEU B 1 139 ? -53.583 44.353 -4.224 1.00 13.73 224 LEU B C 1
ATOM 3374 O O . LEU B 1 139 ? -52.661 44.911 -4.818 1.00 15.65 224 LEU B O 1
ATOM 3379 N N . PHE B 1 140 ? -53.397 43.477 -3.229 1.00 11.77 225 PHE B N 1
ATOM 3380 C CA . PHE B 1 140 ? -52.070 43.102 -2.752 1.00 12.90 225 PHE B CA 1
ATOM 3381 C C . PHE B 1 140 ? -51.242 42.613 -3.945 1.00 12.41 225 PHE B C 1
ATOM 3382 O O . PHE B 1 140 ? -50.064 42.975 -4.132 1.00 12.07 225 PHE 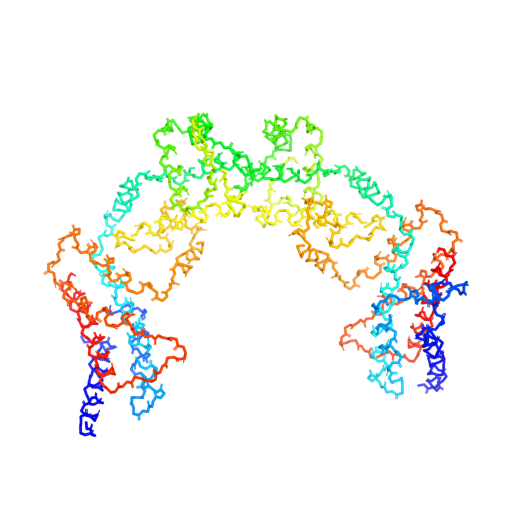B O 1
ATOM 3390 N N . VAL B 1 141 ? -51.843 41.739 -4.732 1.00 10.16 226 VAL B N 1
ATOM 3391 C CA . VAL B 1 141 ? -51.139 41.152 -5.871 1.00 10.49 226 VAL B CA 1
ATOM 3392 C C . VAL B 1 141 ? -50.854 42.165 -6.992 1.00 11.97 226 VAL B C 1
ATOM 3393 O O . VAL B 1 141 ? -49.714 42.277 -7.446 1.00 13.24 226 VAL B O 1
ATOM 3397 N N . VAL B 1 142 ? -51.865 42.903 -7.435 1.00 12.60 227 VAL B N 1
ATOM 3398 C CA . VAL B 1 142 ? -51.674 43.866 -8.526 1.00 12.51 227 VAL B CA 1
ATOM 3399 C C . VAL B 1 142 ? -50.559 44.867 -8.209 1.00 12.91 227 VAL B C 1
ATOM 3400 O O . VAL B 1 142 ? -49.714 45.136 -9.063 1.00 14.80 227 VAL B O 1
ATOM 3404 N N . GLN B 1 143 ? -50.565 45.392 -6.980 1.00 13.26 228 GLN B N 1
ATOM 3405 C CA . GLN B 1 143 ? -49.600 46.408 -6.557 1.00 14.72 228 GLN B CA 1
ATOM 3406 C C . GLN B 1 143 ? -48.184 45.866 -6.669 1.00 15.90 228 GLN B C 1
ATOM 3407 O O . GLN B 1 143 ? -47.250 46.597 -6.995 1.00 17.25 228 GLN B O 1
ATOM 3413 N N . ARG B 1 144 ? -48.015 44.579 -6.396 1.00 15.33 229 ARG B N 1
ATOM 3414 C CA . ARG B 1 144 ? -46.674 44.007 -6.435 1.00 15.92 229 ARG B CA 1
ATOM 3415 C C . ARG B 1 144 ? -46.311 43.497 -7.807 1.00 21.54 229 ARG B C 1
ATOM 3416 O O . ARG B 1 144 ? -45.129 43.383 -8.149 1.00 21.56 229 ARG B O 1
ATOM 3424 N N . LEU B 1 145 ? -47.319 43.171 -8.606 1.00 15.30 230 LEU B N 1
ATOM 3425 C CA . LEU B 1 145 ? -47.020 42.585 -9.902 1.00 15.96 230 LEU B CA 1
ATOM 3426 C C . LEU B 1 145 ? -46.862 43.618 -11.033 1.00 20.32 230 LEU B C 1
ATOM 3427 O O . LEU B 1 145 ? -46.148 43.396 -12.031 1.00 18.79 230 LEU B O 1
ATOM 3432 N N . GLU B 1 146 ? -47.583 44.722 -10.897 1.00 20.30 231 GLU B N 1
ATOM 3433 C CA . GLU B 1 146 ? -47.610 45.767 -11.918 1.00 25.02 231 GLU B CA 1
ATOM 3434 C C . GLU B 1 146 ? -46.243 46.338 -12.334 1.00 24.78 231 GLU B C 1
ATOM 3435 O O . GLU B 1 146 ? -46.023 46.557 -13.529 1.00 26.62 231 GLU B O 1
ATOM 3441 N N . PRO B 1 147 ? -45.337 46.591 -11.372 1.00 27.82 232 PRO B N 1
ATOM 3442 C CA . PRO B 1 147 ? -44.033 47.126 -11.797 1.00 30.18 232 PRO B CA 1
ATOM 3443 C C . PRO B 1 147 ? -43.308 46.236 -12.805 1.00 29.47 232 PRO B C 1
ATOM 3444 O O . PRO B 1 147 ? -42.633 46.753 -13.690 1.00 34.26 232 PRO B O 1
ATOM 3448 N N . ARG B 1 148 ? -43.450 44.921 -12.681 1.00 23.77 233 ARG B N 1
ATOM 3449 C CA . ARG B 1 148 ? -42.791 43.992 -13.589 1.00 23.90 233 ARG B CA 1
ATOM 3450 C C . ARG B 1 148 ? -43.663 43.576 -14.786 1.00 32.28 233 ARG B C 1
ATOM 3451 O O . ARG B 1 148 ? -43.140 43.321 -15.879 1.00 26.58 233 ARG B O 1
ATOM 3459 N N . PHE B 1 149 ? -44.984 43.536 -14.588 1.00 25.44 234 PHE B N 1
ATOM 3460 C CA . PHE B 1 149 ? -45.925 43.183 -15.651 1.00 25.99 234 PHE B CA 1
ATOM 3461 C C . PHE B 1 149 ? -47.016 44.235 -15.747 1.00 28.51 234 PHE B C 1
ATOM 3462 O O . PHE B 1 149 ? -48.023 44.172 -15.034 1.00 26.54 234 PHE B O 1
ATOM 3470 N N . PRO B 1 150 ? -46.813 45.226 -16.623 1.00 36.75 235 PRO B N 1
ATOM 3471 C CA . PRO B 1 150 ? -47.703 46.392 -16.704 1.00 33.82 235 PRO B CA 1
ATOM 3472 C C . PRO B 1 150 ? -49.152 46.021 -17.011 1.00 32.06 235 PRO B C 1
ATOM 3473 O O . PRO B 1 150 ? -50.072 46.749 -16.631 1.00 42.29 235 PRO B O 1
ATOM 3477 N N . GLN B 1 151 ? -49.361 44.894 -17.678 1.00 37.15 236 GLN B N 1
ATOM 3478 C CA . GLN B 1 151 ? -50.717 44.479 -18.018 1.00 35.22 236 GLN B CA 1
ATOM 3479 C C . GLN B 1 151 ? -51.552 44.043 -16.799 1.00 33.05 236 GLN B C 1
ATOM 3480 O O . GLN B 1 151 ? -52.755 43.824 -16.912 1.00 34.47 236 GLN B O 1
ATOM 3486 N N . ALA B 1 152 ? -50.904 43.946 -15.640 1.00 31.49 237 ALA B N 1
ATOM 3487 C CA . ALA B 1 152 ? -51.528 43.506 -14.396 1.00 23.11 237 ALA B CA 1
ATOM 3488 C C . ALA B 1 152 ? -52.618 44.456 -13.945 1.00 25.09 237 ALA B C 1
ATOM 3489 O O . ALA B 1 152 ? -52.370 45.637 -13.731 1.00 27.27 237 ALA B O 1
ATOM 3491 N N . SER B 1 153 ? -53.842 43.961 -13.825 1.00 24.79 238 SER B N 1
ATOM 3492 C CA . SER B 1 153 ? -54.924 44.842 -13.396 1.00 23.08 238 SER B CA 1
ATOM 3493 C C . SER B 1 153 ? -55.833 44.116 -12.451 1.00 19.44 238 SER B C 1
ATOM 3494 O O . SER B 1 153 ? -55.748 42.888 -12.287 1.00 15.61 238 SER B O 1
ATOM 3497 N N . LYS B 1 154 ? -56.735 44.872 -11.850 1.00 16.94 239 LYS B N 1
ATOM 3498 C CA . LYS B 1 154 ? -57.699 44.280 -10.946 1.00 19.65 239 LYS B CA 1
ATOM 3499 C C . LYS B 1 154 ? -58.561 43.263 -11.694 1.00 16.71 239 LYS B C 1
ATOM 3500 O O . LYS B 1 154 ? -58.880 42.229 -11.151 1.00 19.72 239 LYS B O 1
ATOM 3506 N N . THR B 1 155 ? -58.895 43.563 -12.941 1.00 20.62 240 THR B N 1
ATOM 3507 C CA . THR B 1 155 ? -59.640 42.634 -13.788 1.00 19.78 240 THR B CA 1
ATOM 3508 C C . THR B 1 155 ? -58.886 41.317 -14.017 1.00 16.70 240 THR B C 1
ATOM 3509 O O . THR B 1 155 ? -59.418 40.237 -13.747 1.00 19.76 240 THR B O 1
ATOM 3513 N N . SER B 1 156 ? -57.647 41.424 -14.486 1.00 18.26 241 SER B N 1
ATOM 3514 C CA . SER B 1 156 ? -56.906 40.227 -14.859 1.00 18.89 241 SER B CA 1
ATOM 3515 C C . SER B 1 156 ? -56.487 39.393 -13.656 1.00 16.33 241 SER B C 1
ATOM 3516 O O . SER B 1 156 ? -56.521 38.163 -13.713 1.00 13.66 241 SER B O 1
ATOM 3519 N N . ILE B 1 157 ? -56.095 40.042 -12.564 1.00 15.10 242 ILE B N 1
ATOM 3520 C CA . ILE B 1 157 ? -55.728 39.297 -11.361 1.00 14.74 242 ILE B CA 1
ATOM 3521 C C . ILE B 1 157 ? -56.973 38.741 -10.703 1.00 12.77 242 ILE B C 1
ATOM 3522 O O . ILE B 1 157 ? -56.934 37.688 -10.055 1.00 11.57 242 ILE B O 1
ATOM 3527 N N . GLY B 1 158 ? -58.094 39.447 -10.869 1.00 13.96 243 GLY B N 1
ATOM 3528 C CA . GLY B 1 158 ? -59.358 38.920 -10.388 1.00 16.87 243 GLY B CA 1
ATOM 3529 C C . GLY B 1 158 ? -59.639 37.553 -11.016 1.00 13.69 243 GLY B C 1
ATOM 3530 O O . GLY B 1 158 ? -60.113 36.638 -10.340 1.00 12.81 243 GLY B O 1
ATOM 3531 N N . HIS B 1 159 ? -59.317 37.423 -12.300 1.00 13.82 244 HIS B N 1
ATOM 3532 C CA . HIS B 1 159 ? -59.558 36.155 -13.011 1.00 15.97 244 HIS B CA 1
ATOM 3533 C C . HIS B 1 159 ? -58.634 35.024 -12.526 1.00 15.66 244 HIS B C 1
ATOM 3534 O O . HIS B 1 159 ? -59.023 33.857 -12.510 1.00 14.46 244 HIS B O 1
ATOM 3541 N N . VAL B 1 160 ? -57.411 35.379 -12.114 1.00 9.07 245 VAL B N 1
ATOM 3542 C CA . VAL B 1 160 ? -56.496 34.372 -11.578 1.00 12.34 245 VAL B CA 1
ATOM 3543 C C . VAL B 1 160 ? -57.010 33.910 -10.229 1.00 10.62 245 VAL B C 1
ATOM 3544 O O . VAL B 1 160 ? -57.023 32.718 -9.929 1.00 9.20 245 VAL B O 1
ATOM 3548 N N . VAL B 1 161 ? -57.454 34.860 -9.405 1.00 11.03 246 VAL B N 1
ATOM 3549 C CA . VAL B 1 161 ? -58.033 34.500 -8.119 1.00 11.36 246 VAL B CA 1
ATOM 3550 C C . VAL B 1 161 ? -59.291 33.624 -8.326 1.00 12.74 246 VAL B C 1
ATOM 3551 O O . VAL B 1 161 ? -59.513 32.645 -7.616 1.00 12.35 246 VAL B O 1
ATOM 3555 N N . GLN B 1 162 ? -60.085 33.960 -9.324 1.00 14.82 247 GLN B N 1
ATOM 3556 C CA . GLN B 1 162 ? -61.297 33.164 -9.579 1.00 13.94 247 GLN B CA 1
ATOM 3557 C C . GLN B 1 162 ? -60.952 31.731 -9.994 1.00 12.38 247 GLN B C 1
ATOM 3558 O O . GLN B 1 162 ? -61.622 30.775 -9.609 1.00 13.07 247 GLN B O 1
ATOM 3564 N N . LEU B 1 163 ? -59.864 31.572 -10.755 1.00 12.68 248 LEU B N 1
ATOM 3565 C CA . LEU B 1 163 ? -59.368 30.248 -11.088 1.00 11.39 248 LEU B CA 1
ATOM 3566 C C . LEU B 1 163 ? -58.999 29.411 -9.850 1.00 16.86 248 LEU B C 1
ATOM 3567 O O . LEU B 1 163 ? -59.400 28.256 -9.731 1.00 9.96 248 LEU B O 1
ATOM 3572 N N . LEU B 1 164 ? -58.268 30.002 -8.900 1.00 10.38 249 LEU B N 1
ATOM 3573 C CA . LEU B 1 164 ? -57.951 29.294 -7.666 1.00 10.36 249 LEU B CA 1
ATOM 3574 C C . LEU B 1 164 ? -59.226 29.039 -6.862 1.00 10.74 249 LEU B C 1
ATOM 3575 O O . LEU B 1 164 ? -59.350 28.025 -6.187 1.00 14.08 249 LEU B O 1
ATOM 3580 N N . TYR B 1 165 ? -60.156 29.972 -6.919 1.00 12.18 250 TYR B N 1
ATOM 3581 C CA . TYR B 1 165 ? -61.437 29.764 -6.221 1.00 15.39 250 TYR B CA 1
ATOM 3582 C C . TYR B 1 165 ? -62.201 28.537 -6.779 1.00 16.34 250 TYR B C 1
ATOM 3583 O O . TYR B 1 165 ? -62.698 27.688 -6.045 1.00 16.09 250 TYR B O 1
ATOM 3592 N N . ARG B 1 166 ? -62.278 28.473 -8.096 1.00 15.01 251 ARG B N 1
ATOM 3593 C CA . ARG B 1 166 ? -62.957 27.392 -8.771 1.00 17.16 251 ARG B CA 1
ATOM 3594 C C . ARG B 1 166 ? -62.209 26.104 -8.544 1.00 22.41 251 ARG B C 1
ATOM 3595 O O . ARG B 1 166 ? -62.807 25.021 -8.550 1.00 22.67 251 ARG B O 1
ATOM 3603 N N . ALA B 1 167 ? -60.901 26.208 -8.272 1.00 14.76 252 ALA B N 1
ATOM 3604 C CA . ALA B 1 167 ? -60.102 25.049 -7.973 1.00 13.45 252 ALA B CA 1
ATOM 3605 C C . ALA B 1 167 ? -60.245 24.584 -6.524 1.00 18.36 252 ALA B C 1
ATOM 3606 O O . ALA B 1 167 ? -59.570 23.644 -6.132 1.00 18.52 252 ALA B O 1
ATOM 3608 N N . SER B 1 168 ? -61.108 25.251 -5.758 1.00 18.33 253 SER B N 1
ATOM 3609 C CA A SER B 1 168 ? -61.359 24.923 -4.351 0.58 17.15 253 SER B CA 1
ATOM 3610 C CA B SER B 1 168 ? -61.356 24.871 -4.356 0.42 17.17 253 SER B CA 1
ATOM 3611 C C . SER B 1 168 ? -60.119 25.067 -3.472 1.00 16.49 253 SER B C 1
ATOM 3612 O O . SER B 1 168 ? -59.909 24.325 -2.521 1.00 14.30 253 SER B O 1
ATOM 3617 N N . CYS B 1 169 ? -59.300 26.071 -3.783 1.00 12.07 254 CYS B N 1
ATOM 3618 C CA . CYS B 1 169 ? -58.097 26.306 -2.987 1.00 12.42 254 CYS B CA 1
ATOM 3619 C C . CYS B 1 169 ? -58.324 27.159 -1.713 1.00 14.12 254 CYS B C 1
ATOM 3620 O O . CYS B 1 169 ? -57.454 27.199 -0.830 1.00 13.44 254 CYS B O 1
ATOM 3623 N N . PHE B 1 170 ? -59.464 27.832 -1.631 1.00 13.38 255 PHE B N 1
ATOM 3624 C CA . PHE B 1 170 ? -59.708 28.751 -0.509 1.00 14.42 255 PHE B CA 1
ATOM 3625 C C . PHE B 1 170 ? -60.652 28.200 0.539 1.00 21.08 255 PHE B C 1
ATOM 3626 O O . PHE B 1 170 ? -61.569 27.430 0.232 1.00 15.60 255 PHE B O 1
ATOM 3634 N N . LYS B 1 171 ? -60.396 28.578 1.792 1.00 13.84 256 LYS B N 1
ATOM 3635 C CA . LYS B 1 171 ? -61.360 28.400 2.857 1.00 15.78 256 LYS B CA 1
ATOM 3636 C C . LYS B 1 171 ? -62.017 29.761 3.049 1.00 20.68 256 LYS B C 1
ATOM 3637 O O . LYS B 1 171 ? -61.337 30.773 3.283 1.00 15.65 256 LYS B O 1
ATOM 3643 N N . VAL B 1 172 ? -63.333 29.807 2.901 1.00 16.04 257 VAL B N 1
ATOM 3644 C CA . VAL B 1 172 ? -64.040 31.086 2.878 1.00 18.04 257 VAL B CA 1
ATOM 3645 C C . VAL B 1 172 ? -64.788 31.254 4.188 1.00 26.35 257 VAL B C 1
ATOM 3646 O O . VAL B 1 172 ? -65.424 30.318 4.675 1.00 24.91 257 VAL B O 1
ATOM 3650 N N . THR B 1 173 ? -64.697 32.449 4.758 1.00 21.12 258 THR B N 1
ATOM 3651 C CA . THR B 1 173 ? -65.379 32.759 6.003 1.00 21.19 258 THR B CA 1
ATOM 3652 C C . THR B 1 173 ? -66.355 33.880 5.712 1.00 21.72 258 THR B C 1
ATOM 3653 O O . THR B 1 173 ? -65.965 35.008 5.411 1.00 19.32 258 THR B O 1
ATOM 3657 N N . LYS B 1 174 ? -67.649 33.568 5.730 1.00 23.44 259 LYS B N 1
ATOM 3658 C CA . LYS B 1 174 ? -68.632 34.606 5.417 1.00 28.65 259 LYS B CA 1
ATOM 3659 C C . LYS B 1 174 ? -68.754 35.589 6.576 1.00 28.08 259 LYS B C 1
ATOM 3660 O O . LYS B 1 174 ? -68.468 35.246 7.729 1.00 29.29 259 LYS B O 1
ATOM 3666 N N . ARG B 1 175 ? -69.139 36.822 6.267 1.00 26.37 260 ARG B N 1
ATOM 3667 C CA . ARG B 1 175 ? -69.387 37.811 7.311 1.00 34.42 260 ARG B CA 1
ATOM 3668 C C . ARG B 1 175 ? -70.704 38.537 7.049 1.00 36.90 260 ARG B C 1
ATOM 3669 O O . ARG B 1 175 ? -71.024 38.847 5.907 1.00 38.74 260 ARG B O 1
ATOM 3677 N N . ASP B 1 176 ? -71.478 38.783 8.104 1.00 45.48 261 ASP B N 1
ATOM 3678 C CA . ASP B 1 176 ? -72.678 39.603 7.973 1.00 48.23 261 ASP B CA 1
ATOM 3679 C C . ASP B 1 176 ? -72.281 41.065 7.838 1.00 39.52 261 ASP B C 1
ATOM 3680 O O . ASP B 1 176 ? -71.443 41.554 8.600 1.00 49.38 261 ASP B O 1
ATOM 3685 N N . GLU B 1 177 ? -72.874 41.750 6.866 1.00 46.03 262 GLU B N 1
ATOM 3686 C CA . GLU B 1 177 ? -72.600 43.170 6.624 1.00 45.97 262 GLU B CA 1
ATOM 3687 C C . GLU B 1 177 ? -71.146 43.466 6.260 1.00 42.53 262 GLU B C 1
ATOM 3688 O O . GLU B 1 177 ? -70.628 44.527 6.594 1.00 37.38 262 GLU B O 1
ATOM 3694 N N . ASP B 1 178 ? -70.482 42.527 5.591 1.00 40.25 263 ASP B N 1
ATOM 3695 C CA . ASP B 1 178 ? -69.138 42.781 5.077 1.00 30.14 263 ASP B CA 1
ATOM 3696 C C . ASP B 1 178 ? -68.777 41.688 4.063 1.00 29.42 263 ASP B C 1
ATOM 3697 O O . ASP B 1 178 ? -69.460 40.673 3.963 1.00 28.08 263 ASP B O 1
ATOM 3702 N N . SER B 1 179 ? -67.711 41.913 3.310 1.00 25.05 264 SER B N 1
ATOM 3703 C CA . SER B 1 179 ? -67.219 40.923 2.334 1.00 21.86 264 SER B CA 1
ATOM 3704 C C . SER B 1 179 ? -66.758 39.668 3.033 1.00 21.73 264 SER B C 1
ATOM 3705 O O . SER B 1 179 ? -66.470 39.687 4.226 1.00 23.07 264 SER B O 1
ATOM 3708 N N . SER B 1 180 ? -66.649 38.568 2.299 1.00 15.80 265 SER B N 1
ATOM 3709 C CA . SER B 1 180 ? -66.170 37.358 2.900 1.00 15.97 265 SER B CA 1
ATOM 3710 C C . SER B 1 180 ? -64.642 37.419 2.973 1.00 16.97 265 SER B C 1
ATOM 3711 O O . SER B 1 180 ? -64.011 38.108 2.166 1.00 17.48 265 SER B O 1
ATOM 3714 N N . LEU B 1 181 ? -64.067 36.706 3.932 1.00 19.47 266 LEU B N 1
ATOM 3715 C CA . LEU B 1 181 ? -62.608 36.586 4.018 1.00 17.70 266 LEU B CA 1
ATOM 3716 C C . LEU B 1 181 ? -62.181 35.271 3.373 1.00 19.88 266 LEU B C 1
ATOM 3717 O O . LEU B 1 181 ? -62.868 34.253 3.505 1.00 17.66 266 LEU B O 1
ATOM 3730 N N . GLN B 1 183 ? -58.932 32.481 3.112 1.00 10.78 268 GLN B N 1
ATOM 3731 C CA . GLN B 1 183 ? -57.645 31.924 3.423 1.00 8.51 268 GLN B CA 1
ATOM 3732 C C . GLN B 1 183 ? -57.356 30.839 2.405 1.00 14.93 268 GLN B C 1
ATOM 3733 O O . GLN B 1 183 ? -58.293 30.218 1.880 1.00 12.86 268 GLN B O 1
ATOM 3739 N N . LEU B 1 184 ? -56.081 30.592 2.140 1.00 12.33 269 LEU B N 1
ATOM 3740 C CA . LEU B 1 184 ? -55.707 29.336 1.468 1.00 10.53 269 LEU B CA 1
ATOM 3741 C C . LEU B 1 184 ? -55.973 28.176 2.414 1.00 12.61 269 LEU B C 1
ATOM 3742 O O . LEU B 1 184 ? -55.627 28.235 3.612 1.00 12.17 269 LEU B O 1
ATOM 3747 N N . LYS B 1 185 ? -56.596 27.103 1.906 1.00 12.94 270 LYS B N 1
ATOM 3748 C CA . LYS B 1 185 ? -56.686 25.889 2.716 1.00 17.81 270 LYS B CA 1
ATOM 3749 C C . LYS B 1 185 ? -55.295 25.484 3.194 1.00 17.30 270 LYS B C 1
ATOM 3750 O O . LYS B 1 185 ? -54.300 25.690 2.487 1.00 13.72 270 LYS B O 1
ATOM 3756 N N . GLU B 1 186 ? -55.201 24.923 4.396 1.00 14.32 271 GLU B N 1
ATOM 3757 C CA . GLU B 1 186 ? -53.895 24.555 4.951 1.00 20.05 271 GLU B CA 1
ATOM 3758 C C . GLU B 1 186 ? -53.045 23.701 4.005 1.00 23.32 271 GLU B C 1
ATOM 3759 O O . GLU B 1 186 ? -51.820 23.885 3.912 1.00 18.69 271 GLU B O 1
ATOM 3765 N N . GLU B 1 187 ? -53.699 22.809 3.255 1.00 18.74 272 GLU B N 1
ATOM 3766 C CA . GLU B 1 187 ? -52.983 21.909 2.338 1.00 19.37 272 GLU B CA 1
ATOM 3767 C C . GLU B 1 187 ? -52.445 22.589 1.086 1.00 17.43 272 GLU B C 1
ATOM 3768 O O . GLU B 1 187 ? -51.730 21.956 0.318 1.00 15.22 272 GLU B O 1
ATOM 3774 N N . PHE B 1 188 ? -52.791 23.861 0.856 1.00 13.65 273 PHE B N 1
ATOM 3775 C CA . PHE B 1 188 ? -52.336 24.552 -0.376 1.00 14.23 273 PHE B CA 1
ATOM 3776 C C . PHE B 1 188 ? -51.512 25.801 -0.068 1.00 12.93 273 PHE B C 1
ATOM 3777 O O . PHE B 1 188 ? -51.569 26.765 -0.816 1.00 12.37 273 PHE B O 1
ATOM 3785 N N . ARG B 1 189 ? -50.763 25.777 1.020 1.00 11.78 274 ARG B N 1
ATOM 3786 C CA . ARG B 1 189 ? -49.989 26.956 1.415 1.00 11.89 274 ARG B CA 1
ATOM 3787 C C . ARG B 1 189 ? -48.517 26.837 1.034 1.00 13.04 274 ARG B C 1
ATOM 3788 O O . ARG B 1 189 ? -47.653 27.378 1.706 1.00 11.57 274 ARG B O 1
ATOM 3796 N N . THR B 1 190 ? -48.250 26.112 -0.054 1.00 10.18 275 THR B N 1
ATOM 3797 C CA . THR B 1 190 ? -46.933 26.023 -0.627 1.00 11.53 275 THR B CA 1
ATOM 3798 C C . THR B 1 190 ? -47.090 26.195 -2.124 1.00 12.60 275 THR B C 1
ATOM 3799 O O . THR B 1 190 ? -48.143 25.893 -2.662 1.00 11.08 275 THR B O 1
ATOM 3803 N N . TYR B 1 191 ? -46.032 26.649 -2.785 1.00 12.00 276 TYR B N 1
ATOM 3804 C CA . TYR B 1 191 ? -46.058 26.782 -4.233 1.00 11.60 276 TYR B CA 1
ATOM 3805 C C . TYR B 1 191 ? -46.333 25.455 -4.927 1.00 12.61 276 TYR B C 1
ATOM 3806 O O . TYR B 1 191 ? -47.149 25.389 -5.856 1.00 13.28 276 TYR B O 1
ATOM 3815 N N . GLU B 1 192 ? -45.679 24.397 -4.471 1.00 11.97 277 GLU B N 1
ATOM 3816 C CA A GLU B 1 192 ? -45.832 23.068 -5.063 0.66 13.82 277 GLU B CA 1
ATOM 3817 C CA B GLU B 1 192 ? -45.845 23.091 -5.109 0.34 13.85 277 GLU B CA 1
ATOM 3818 C C . GLU B 1 192 ? -47.303 22.658 -5.061 1.00 13.97 277 GLU B C 1
ATOM 3819 O O . GLU B 1 192 ? -47.874 22.248 -6.077 1.00 14.94 277 GLU B O 1
ATOM 3830 N N . ALA B 1 193 ? -47.920 22.769 -3.890 1.00 13.60 278 ALA B N 1
ATOM 3831 C CA . ALA B 1 193 ? -49.293 22.334 -3.725 1.00 13.59 278 ALA B CA 1
ATOM 3832 C C . ALA B 1 193 ? -50.302 23.255 -4.433 1.00 11.79 278 ALA B C 1
ATOM 3833 O O . ALA B 1 193 ? -51.260 22.776 -5.069 1.00 11.81 278 ALA B O 1
ATOM 3835 N N . LEU B 1 194 ? -50.093 24.569 -4.350 1.00 10.94 279 LEU B N 1
ATOM 3836 C CA . LEU B 1 194 ? -51.008 25.503 -4.997 1.00 11.41 279 LEU B CA 1
ATOM 3837 C C . LEU B 1 194 ? -50.915 25.355 -6.518 1.00 9.98 279 LEU B C 1
ATOM 3838 O O . LEU B 1 194 ? -51.937 25.324 -7.200 1.00 10.82 279 LEU B O 1
ATOM 3843 N N . ARG B 1 195 ? -49.698 25.255 -7.036 1.00 9.14 280 ARG B N 1
ATOM 3844 C CA . ARG B 1 195 ? -49.485 25.203 -8.493 1.00 12.01 280 ARG B CA 1
ATOM 3845 C C . ARG B 1 195 ? -50.102 23.930 -9.079 1.00 9.15 280 ARG B C 1
ATOM 3846 O O . ARG B 1 195 ? -50.648 23.960 -10.198 1.00 10.15 280 ARG B O 1
ATOM 3854 N N . ARG B 1 196 ? -50.037 22.831 -8.335 1.00 11.46 281 ARG B N 1
ATOM 3855 C CA . ARG B 1 196 ? -50.631 21.559 -8.789 1.00 17.23 281 ARG B CA 1
ATOM 3856 C C . ARG B 1 196 ? -52.149 21.677 -8.885 1.00 11.76 281 ARG B C 1
ATOM 3857 O O . ARG B 1 196 ? -52.755 21.244 -9.867 1.00 14.07 281 ARG B O 1
ATOM 3865 N N . GLU B 1 197 ? -52.760 22.276 -7.877 1.00 10.84 282 GLU B N 1
ATOM 3866 C CA . GLU B 1 197 ? -54.209 22.454 -7.864 1.00 14.71 282 GLU B CA 1
ATOM 3867 C C . GLU B 1 197 ? -54.682 23.382 -9.003 1.00 12.49 282 GLU B C 1
ATOM 3868 O O . GLU B 1 197 ? -55.697 23.115 -9.663 1.00 12.86 282 GLU B O 1
ATOM 3874 N N . HIS B 1 198 ? -53.929 24.456 -9.223 1.00 7.54 283 HIS B N 1
ATOM 3875 C CA . HIS B 1 198 ? -54.120 25.389 -10.315 1.00 8.38 283 HIS B CA 1
ATOM 3876 C C . HIS B 1 198 ? -54.033 24.693 -11.679 1.00 9.69 283 HIS B C 1
ATOM 3877 O O . HIS B 1 198 ? -54.914 24.840 -12.544 1.00 7.77 283 HIS B O 1
ATOM 3884 N N . ASP B 1 199 ? -52.968 23.936 -11.881 1.00 10.63 284 ASP B N 1
ATOM 3885 C CA . ASP B 1 199 ? -52.749 23.304 -13.187 1.00 11.19 284 ASP B CA 1
ATOM 3886 C C . ASP B 1 199 ? -53.847 22.273 -13.423 1.00 9.57 284 ASP B C 1
ATOM 3887 O O . ASP B 1 199 ? -54.380 22.156 -14.526 1.00 9.35 284 ASP B O 1
ATOM 3892 N N . SER B 1 200 ? -54.151 21.510 -12.381 1.00 9.50 285 SER B N 1
ATOM 3893 C CA . SER B 1 200 ? -55.224 20.519 -12.436 1.00 13.05 285 SER B CA 1
ATOM 3894 C C . SER B 1 200 ? -56.567 21.102 -12.858 1.00 13.45 285 SER B C 1
ATOM 3895 O O . SER B 1 200 ? -57.304 20.507 -13.667 1.00 8.22 285 SER B O 1
ATOM 3898 N N . GLN B 1 201 ? -56.897 22.269 -12.316 1.00 11.91 286 GLN B N 1
ATOM 3899 C CA . GLN B 1 201 ? -58.136 22.950 -12.702 1.00 10.81 286 GLN B CA 1
ATOM 3900 C C . GLN B 1 201 ? -58.140 23.337 -14.177 1.00 9.70 286 GLN B C 1
ATOM 3901 O O . GLN B 1 201 ? -59.165 23.190 -14.858 1.00 8.41 286 GLN B O 1
ATOM 3907 N N . ILE B 1 202 ? -57.011 23.831 -14.695 1.00 8.04 287 ILE B N 1
ATOM 3908 C CA . ILE B 1 202 ? -56.973 24.129 -16.129 1.00 6.14 287 ILE B CA 1
ATOM 3909 C C . ILE B 1 202 ? -57.140 22.858 -17.004 1.00 7.37 287 ILE B C 1
ATOM 3910 O O . ILE B 1 202 ? -57.847 22.858 -18.018 1.00 8.34 287 ILE B O 1
ATOM 3915 N N . VAL B 1 203 ? -56.474 21.789 -16.618 1.00 9.26 288 VAL B N 1
ATOM 3916 C CA . VAL B 1 203 ? -56.707 20.503 -17.284 1.00 10.28 288 VAL B CA 1
ATOM 3917 C C . VAL B 1 203 ? -58.198 20.077 -17.271 1.00 10.42 288 VAL B C 1
ATOM 3918 O O . VAL B 1 203 ? -58.758 19.645 -18.290 1.00 10.04 288 VAL B O 1
ATOM 3922 N N . GLN B 1 204 ? -58.868 20.222 -16.145 1.00 11.03 289 GLN B N 1
ATOM 3923 C CA . GLN B 1 204 ? -60.305 19.884 -16.094 1.00 10.65 289 GLN B CA 1
ATOM 3924 C C . GLN B 1 204 ? -61.162 20.740 -17.003 1.00 10.10 289 GLN B C 1
ATOM 3925 O O . GLN B 1 204 ? -62.063 20.230 -17.676 1.00 9.47 289 GLN B O 1
ATOM 3931 N N . ILE B 1 205 ? -60.894 22.039 -17.032 1.00 10.59 290 ILE B N 1
ATOM 3932 C CA . ILE B 1 205 ? -61.587 22.931 -17.967 1.00 9.85 290 ILE B CA 1
ATOM 3933 C C . ILE B 1 205 ? -61.385 22.481 -19.420 1.00 10.70 290 ILE B C 1
ATOM 3934 O O . ILE B 1 205 ? -62.318 22.500 -20.233 1.00 9.68 290 ILE B O 1
ATOM 3939 N N . ALA B 1 206 ? -60.157 22.094 -19.752 1.00 9.97 291 ALA B N 1
ATOM 3940 C CA . ALA B 1 206 ? -59.837 21.723 -21.134 1.00 10.43 291 ALA B CA 1
ATOM 3941 C C . ALA B 1 206 ? -60.604 20.438 -21.474 1.00 10.72 291 ALA B C 1
ATOM 3942 O O . ALA B 1 206 ? -61.169 20.313 -22.559 1.00 11.30 291 ALA B O 1
ATOM 3952 N N . GLU B 1 208 ? -63.373 19.300 -20.147 1.00 9.35 293 GLU B N 1
ATOM 3953 C CA . GLU B 1 208 ? -64.791 19.617 -20.283 1.00 10.68 293 GLU B CA 1
ATOM 3954 C C . GLU B 1 208 ? -65.152 20.360 -21.574 1.00 13.31 293 GLU B C 1
ATOM 3955 O O . GLU B 1 208 ? -66.287 20.256 -22.039 1.00 13.15 293 GLU B O 1
ATOM 3961 N N . ALA B 1 209 ? -64.185 21.080 -22.149 1.00 9.75 294 ALA B N 1
ATOM 3962 C CA . ALA B 1 209 ? -64.322 21.700 -23.458 1.00 13.58 294 ALA B CA 1
ATOM 3963 C C . ALA B 1 209 ? -64.070 20.688 -24.605 1.00 12.55 294 ALA B C 1
ATOM 3964 O O . ALA B 1 209 ? -64.007 21.063 -25.773 1.00 14.74 294 ALA B O 1
ATOM 3966 N N . GLY B 1 210 ? -63.927 19.419 -24.253 1.00 11.07 295 GLY B N 1
ATOM 3967 C CA . GLY B 1 210 ? -63.680 18.360 -25.219 1.00 11.70 295 GLY B CA 1
ATOM 3968 C C . GLY B 1 210 ? -62.290 18.384 -25.835 1.00 12.83 295 GLY B C 1
ATOM 3969 O O . GLY B 1 210 ? -62.111 17.921 -26.960 1.00 16.08 295 GLY B O 1
ATOM 3970 N N . LEU B 1 211 ? -61.295 18.927 -25.117 1.00 12.22 296 LEU B N 1
ATOM 3971 C CA . LEU B 1 211 ? -59.931 18.990 -25.643 1.00 12.74 296 LEU B CA 1
ATOM 3972 C C . LEU B 1 211 ? -59.085 17.868 -25.053 1.00 14.52 296 LEU B C 1
ATOM 3973 O O . LEU B 1 211 ? -59.251 17.472 -23.898 1.00 14.39 296 LEU B O 1
ATOM 3978 N N . ARG B 1 212 ? -58.167 17.351 -25.852 1.00 12.93 297 ARG B N 1
ATOM 3979 C CA . ARG B 1 212 ? -57.265 16.326 -25.386 1.00 13.74 297 ARG B CA 1
ATOM 3980 C C . ARG B 1 212 ? -55.849 16.756 -25.691 1.00 16.97 297 ARG B C 1
ATOM 3981 O O . ARG B 1 212 ? -55.436 16.747 -26.848 1.00 17.42 297 ARG B O 1
ATOM 3989 N N . ILE B 1 213 ? -55.116 17.097 -24.635 1.00 12.88 298 ILE B N 1
ATOM 3990 C CA . ILE B 1 213 ? -53.777 17.664 -24.730 1.00 14.10 298 ILE B CA 1
ATOM 3991 C C . ILE B 1 213 ? -52.795 16.754 -23.975 1.00 13.86 298 ILE B C 1
ATOM 3992 O O . ILE B 1 213 ? -53.043 16.340 -22.839 1.00 16.03 298 ILE B O 1
ATOM 3997 N N . ALA B 1 214 ? -51.689 16.412 -24.635 1.00 14.18 299 ALA B N 1
ATOM 3998 C CA . ALA B 1 214 ? -50.677 15.525 -24.062 1.00 17.82 299 ALA B CA 1
ATOM 3999 C C . ALA B 1 214 ? -49.762 16.297 -23.123 1.00 15.18 299 ALA B C 1
ATOM 4000 O O . ALA B 1 214 ? -49.611 17.493 -23.293 1.00 16.17 299 ALA B O 1
ATOM 4002 N N . PRO B 1 215 ? -49.141 15.599 -22.149 1.00 18.00 300 PRO B N 1
ATOM 4003 C CA . PRO B 1 215 ? -48.283 16.220 -21.132 1.00 19.95 300 PRO B CA 1
ATOM 4004 C C . PRO B 1 215 ? -47.201 17.111 -21.718 1.00 22.27 300 PRO B C 1
ATOM 4005 O O . PRO B 1 215 ? -46.889 18.149 -21.120 1.00 18.11 300 PRO B O 1
ATOM 4009 N N . ASP B 1 216 ? -46.660 16.757 -22.886 1.00 21.92 301 ASP B N 1
ATOM 4010 C CA . ASP B 1 216 ? -45.640 17.614 -23.494 1.00 21.80 301 ASP B CA 1
ATOM 4011 C C . ASP B 1 216 ? -46.164 18.986 -23.939 1.00 21.91 301 ASP B C 1
ATOM 4012 O O . ASP B 1 216 ? -45.550 20.032 -23.674 1.00 20.51 301 ASP B O 1
ATOM 4017 N N . GLN B 1 217 ? -47.315 18.999 -24.590 1.00 16.85 302 GLN B N 1
ATOM 4018 C CA . GLN B 1 217 ? -47.919 20.254 -24.958 1.00 19.94 302 GLN B CA 1
ATOM 4019 C C . GLN B 1 217 ? -48.430 21.024 -23.719 1.00 12.42 302 GLN B C 1
ATOM 4020 O O . GLN B 1 217 ? -48.380 22.255 -23.706 1.00 16.07 302 GLN B O 1
ATOM 4026 N N . TRP B 1 218 ? -48.914 20.310 -22.703 1.00 17.66 303 TRP B N 1
ATOM 4027 C CA . TRP B 1 218 ? -49.289 20.991 -21.446 1.00 13.55 303 TRP B CA 1
ATOM 4028 C C . TRP B 1 218 ? -48.093 21.677 -20.813 1.00 16.54 303 TRP B C 1
ATOM 4029 O O . TRP B 1 218 ? -48.214 22.761 -20.233 1.00 13.42 303 TRP B O 1
ATOM 4040 N N . SER B 1 219 ? -46.935 21.026 -20.878 1.00 16.96 304 SER B N 1
ATOM 4041 C CA . SER B 1 219 ? -45.708 21.674 -20.395 1.00 19.19 304 SER B CA 1
ATOM 4042 C C . SER B 1 219 ? -45.459 22.969 -21.147 1.00 16.27 304 SER B C 1
ATOM 4043 O O . SER B 1 219 ? -45.208 24.016 -20.540 1.00 17.60 304 SER B O 1
ATOM 4046 N N . SER B 1 220 ? -45.541 22.931 -22.476 1.00 15.16 305 SER B N 1
ATOM 4047 C CA A SER B 1 220 ? -45.372 24.130 -23.275 0.55 18.18 305 SER B CA 1
ATOM 4048 C CA B SER B 1 220 ? -45.358 24.140 -23.258 0.45 18.19 305 SER B CA 1
ATOM 4049 C C . SER B 1 220 ? -46.395 25.195 -22.896 1.00 17.56 305 SER B C 1
ATOM 4050 O O . SER B 1 220 ? -46.063 26.371 -22.709 1.00 17.20 305 SER B O 1
ATOM 4055 N N . LEU B 1 221 ? -47.650 24.778 -22.779 1.00 13.52 306 LEU B N 1
ATOM 4056 C CA . LEU B 1 221 ? -48.732 25.725 -22.524 1.00 14.00 306 LEU B CA 1
ATOM 4057 C C . LEU B 1 221 ? -48.621 26.414 -21.165 1.00 9.76 306 LEU B C 1
ATOM 4058 O O . LEU B 1 221 ? -48.823 27.631 -21.045 1.00 16.03 306 LEU B O 1
ATOM 4063 N N . LEU B 1 222 ? -48.322 25.651 -20.134 1.00 12.76 307 LEU B N 1
ATOM 4064 C CA . LEU B 1 222 ? -48.404 26.201 -18.782 1.00 13.17 307 LEU B CA 1
ATOM 4065 C C . LEU B 1 222 ? -47.066 26.688 -18.241 1.00 15.30 307 LEU B C 1
ATOM 4066 O O . LEU B 1 222 ? -47.036 27.495 -17.315 1.00 13.12 307 LEU B O 1
ATOM 4071 N N . TYR B 1 223 ? -45.973 26.202 -18.826 1.00 14.52 308 TYR B N 1
ATOM 4072 C CA . TYR B 1 223 ? -44.615 26.513 -18.309 1.00 14.52 308 TYR B CA 1
ATOM 4073 C C . TYR B 1 223 ? -43.681 27.142 -19.348 1.00 20.62 308 TYR B C 1
ATOM 4074 O O . TYR B 1 223 ? -42.671 27.755 -18.986 1.00 19.50 308 TYR B O 1
ATOM 4083 N N . GLY B 1 224 ? -44.041 27.039 -20.625 1.00 19.45 309 GLY B N 1
ATOM 4084 C CA . GLY B 1 224 ? -43.237 27.613 -21.687 1.00 23.65 309 GLY B CA 1
ATOM 4085 C C . GLY B 1 224 ? -41.940 26.839 -21.894 1.00 27.03 309 GLY B C 1
ATOM 4086 O O . GLY B 1 224 ? -40.982 27.355 -22.477 1.00 32.79 309 GLY B O 1
ATOM 4087 N N . ASP B 1 225 ? -41.912 25.614 -21.385 1.00 20.70 310 ASP B N 1
ATOM 4088 C CA . ASP B 1 225 ? -40.778 24.717 -21.539 1.00 28.50 310 ASP B CA 1
ATOM 4089 C C . ASP B 1 225 ? -41.213 23.258 -21.626 1.00 30.81 310 ASP B C 1
ATOM 4090 O O . ASP B 1 225 ? -42.402 22.932 -21.581 1.00 28.73 310 ASP B O 1
ATOM 4095 N N . GLN B 1 226 ? -40.230 22.374 -21.696 1.00 31.11 311 GLN B N 1
ATOM 4096 C CA . GLN B 1 226 ? -40.498 20.959 -21.809 1.00 27.67 311 GLN B CA 1
ATOM 4097 C C . GLN B 1 226 ? -40.014 20.205 -20.584 1.00 31.13 311 GLN B C 1
ATOM 4098 O O . GLN B 1 226 ? -39.802 19.002 -20.646 1.00 38.27 311 GLN B O 1
ATOM 4104 N N . SER B 1 227 ? -39.845 20.899 -19.463 1.00 27.21 312 SER B N 1
ATOM 4105 C CA . SER B 1 227 ? -39.355 20.231 -18.251 1.00 28.33 312 SER B CA 1
ATOM 4106 C C . SER B 1 227 ? -40.429 19.955 -17.210 1.00 32.34 312 SER B C 1
ATOM 4107 O O . SER B 1 227 ? -40.120 19.655 -16.062 1.00 28.26 312 SER B O 1
ATOM 4110 N N . HIS B 1 228 ? -41.694 20.050 -17.602 1.00 22.94 313 HIS B N 1
ATOM 4111 C CA . HIS B 1 228 ? -42.768 19.730 -16.679 1.00 20.94 313 HIS B CA 1
ATOM 4112 C C . HIS B 1 228 ? -43.709 18.670 -17.223 1.00 20.68 313 HIS B C 1
ATOM 4113 O O . HIS B 1 228 ? -44.836 18.581 -16.768 1.00 19.19 313 HIS B O 1
ATOM 4120 N N . LYS B 1 229 ? -43.242 17.834 -18.158 1.00 21.54 314 LYS B N 1
ATOM 4121 C CA . LYS B 1 229 ? -44.073 16.724 -18.644 1.00 17.50 314 LYS B CA 1
ATOM 4122 C C . LYS B 1 229 ? -44.496 15.743 -17.568 1.00 20.16 314 LYS B C 1
ATOM 4123 O O . LYS B 1 229 ? -45.670 15.340 -17.504 1.00 18.23 314 LYS B O 1
ATOM 4129 N N . SER B 1 230 ? -43.554 15.321 -16.712 1.00 18.52 315 SER B N 1
ATOM 4130 C CA . SER B 1 230 ? -43.887 14.334 -15.696 1.00 18.08 315 SER B CA 1
ATOM 4131 C C . SER B 1 230 ? -44.932 14.871 -14.711 1.00 18.61 315 SER B C 1
ATOM 4132 O O . SER B 1 230 ? -45.765 14.135 -14.203 1.00 17.96 315 SER B O 1
ATOM 4135 N N . HIS B 1 231 ? -44.815 16.153 -14.407 1.00 16.04 316 HIS B N 1
ATOM 4136 C CA . HIS B 1 231 ? -45.749 16.839 -13.516 1.00 17.93 316 HIS B CA 1
ATOM 4137 C C . HIS B 1 231 ? -47.164 16.816 -14.125 1.00 13.72 316 HIS B C 1
ATOM 4138 O O . HIS B 1 231 ? -48.130 16.469 -13.453 1.00 17.82 316 HIS B O 1
ATOM 4153 N N . GLN B 1 233 ? -48.281 14.875 -16.588 1.00 15.09 318 GLN B N 1
ATOM 4154 C CA . GLN B 1 233 ? -48.658 13.460 -16.604 1.00 14.19 318 GLN B CA 1
ATOM 4155 C C . GLN B 1 233 ? -49.230 12.999 -15.253 1.00 17.97 318 GLN B C 1
ATOM 4156 O O . GLN B 1 233 ? -50.234 12.312 -15.201 1.00 18.64 318 GLN B O 1
ATOM 4162 N N . SER B 1 234 ? -48.590 13.388 -14.151 1.00 17.99 319 SER B N 1
ATOM 4163 C CA . SER B 1 234 ? -49.132 13.102 -12.818 1.00 20.15 319 SER B CA 1
ATOM 4164 C C . SER B 1 234 ? -50.537 13.658 -12.637 1.00 16.42 319 SER B C 1
ATOM 4165 O O . SER B 1 234 ? -51.423 13.006 -12.113 1.00 15.62 319 SER B O 1
ATOM 4168 N N . ILE B 1 235 ? -50.727 14.896 -13.047 1.00 15.45 320 ILE B N 1
ATOM 4169 C CA . ILE B 1 235 ? -52.017 15.547 -12.826 1.00 14.27 320 ILE B CA 1
ATOM 4170 C C . ILE B 1 235 ? -53.146 14.876 -13.637 1.00 14.81 320 ILE B C 1
ATOM 4171 O O . ILE B 1 235 ? -54.257 14.657 -13.148 1.00 16.44 320 ILE B O 1
ATOM 4176 N N . ILE B 1 236 ? -52.835 14.535 -14.875 1.00 14.25 321 ILE B N 1
ATOM 4177 C CA . ILE B 1 236 ? -53.805 13.902 -15.760 1.00 16.82 321 ILE B CA 1
ATOM 4178 C C . ILE B 1 236 ? -54.184 12.546 -15.217 1.00 18.47 321 ILE B C 1
ATOM 4179 O O . ILE B 1 236 ? -55.366 12.234 -15.117 1.00 20.18 321 ILE B O 1
ATOM 4184 N N . ASP B 1 237 ? -53.187 11.769 -14.787 1.00 21.98 322 ASP B N 1
ATOM 4185 C CA . ASP B 1 237 ? -53.449 10.414 -14.297 1.00 22.17 322 ASP B CA 1
ATOM 4186 C C . ASP B 1 237 ? -54.274 10.426 -13.020 1.00 25.18 322 ASP B C 1
ATOM 4187 O O . ASP B 1 237 ? -55.142 9.564 -12.821 1.00 25.54 322 ASP B O 1
ATOM 4192 N N . LYS B 1 238 ? -54.047 11.433 -12.166 1.00 22.27 323 LYS B N 1
ATOM 4193 C CA . LYS B 1 238 ? -54.856 11.594 -10.965 1.00 19.72 323 LYS B CA 1
ATOM 4194 C C . LYS B 1 238 ? -56.306 11.953 -11.257 1.00 24.29 323 LYS B C 1
ATOM 4195 O O . LYS B 1 238 ? -57.169 11.728 -10.422 1.00 24.79 323 LYS B O 1
ATOM 4201 N N . LEU B 1 239 ? -56.586 12.492 -12.442 1.00 22.44 324 LEU B N 1
ATOM 4202 C CA . LEU B 1 239 ? -57.963 12.808 -12.815 1.00 21.52 324 LEU B CA 1
ATOM 4203 C C . LEU B 1 239 ? -58.765 11.595 -13.325 1.00 27.70 324 LEU B C 1
ATOM 4204 O O . LEU B 1 239 ? -59.986 11.649 -13.420 1.00 31.82 324 LEU B O 1
ATOM 4209 N N . GLN B 1 240 ? -58.074 10.507 -13.639 1.00 26.06 325 GLN B N 1
ATOM 4210 C CA . GLN B 1 240 ? -58.704 9.303 -14.209 1.00 31.43 325 GLN B CA 1
ATOM 4211 C C . GLN B 1 240 ? -59.431 8.465 -13.166 1.00 33.21 325 GLN B C 1
ATOM 4212 O O . GLN B 1 240 ? -58.803 7.975 -12.235 1.00 33.21 325 GLN B O 1
ATOM 4218 N N . THR B 1 241 ? -60.756 8.329 -13.341 1.00 36.16 326 THR B N 1
ATOM 4219 C CA . THR B 1 241 ? -61.660 7.557 -12.463 1.00 35.27 326 THR B CA 1
ATOM 4220 C C . THR B 1 241 ? -62.585 6.636 -13.304 1.00 34.99 326 THR B C 1
ATOM 4221 O O . THR B 1 241 ? -62.625 6.754 -14.531 1.00 26.08 326 THR B O 1
ATOM 4225 N N . PRO B 1 242 ? -63.315 5.711 -12.644 1.00 36.71 327 PRO B N 1
ATOM 4226 C CA . PRO B 1 242 ? -64.353 4.914 -13.319 1.00 31.61 327 PRO B CA 1
ATOM 4227 C C . PRO B 1 242 ? -65.413 5.765 -14.033 1.00 30.18 327 PRO B C 1
ATOM 4228 O O . PRO B 1 242 ? -65.978 5.330 -15.047 1.00 31.79 327 PRO B O 1
ATOM 4232 N N . ALA B 1 243 ? -65.675 6.965 -13.513 1.00 29.39 328 ALA B N 1
ATOM 4233 C CA . ALA B 1 243 ? -66.575 7.921 -14.164 1.00 27.61 328 ALA B CA 1
ATOM 4234 C C . ALA B 1 243 ? -65.996 8.555 -15.437 1.00 21.74 328 ALA B C 1
ATOM 4235 O O . ALA B 1 243 ? -66.737 9.175 -16.220 1.00 24.25 328 ALA B O 1
ATOM 4237 N N . SER B 1 244 ? -64.682 8.450 -15.615 1.00 19.77 329 SER B N 1
ATOM 4238 C CA . SER B 1 244 ? -64.008 9.177 -16.693 1.00 24.71 329 SER B CA 1
ATOM 4239 C C . SER B 1 244 ? -64.531 8.811 -18.071 1.00 22.94 329 SER B C 1
ATOM 4240 O O . SER B 1 244 ? -64.736 9.687 -18.896 1.00 16.45 329 SER B O 1
ATOM 4243 N N . PHE B 1 245 ? -64.736 7.521 -18.314 1.00 17.76 330 PHE B N 1
ATOM 4244 C CA . PHE B 1 245 ? -65.187 7.069 -19.633 1.00 16.33 330 PHE B CA 1
ATOM 4245 C C . PHE B 1 245 ? -66.517 7.776 -19.943 1.00 11.82 330 PHE B C 1
ATOM 4246 O O . PHE B 1 245 ? -66.636 8.457 -20.958 1.00 12.99 330 PHE B O 1
ATOM 4254 N N . ALA B 1 246 ? -67.511 7.641 -19.071 1.00 15.23 331 ALA B N 1
ATOM 4255 C CA . ALA B 1 246 ? -68.829 8.228 -19.323 1.00 14.02 331 ALA B CA 1
ATOM 4256 C C . ALA B 1 246 ? -68.757 9.726 -19.592 1.00 17.26 331 ALA B C 1
ATOM 4257 O O . ALA B 1 246 ? -69.406 10.232 -20.501 1.00 13.26 331 ALA B O 1
ATOM 4259 N N . GLN B 1 247 ? -67.957 10.443 -18.815 1.00 16.93 332 GLN B N 1
ATOM 4260 C CA . GLN B 1 247 ? -67.868 11.880 -19.050 1.00 16.59 332 GLN B CA 1
ATOM 4261 C C . GLN B 1 247 ? -67.132 12.160 -20.360 1.00 13.97 332 GLN B C 1
ATOM 4262 O O . GLN B 1 247 ? -67.485 13.093 -21.055 1.00 12.84 332 GLN B O 1
ATOM 4268 N N . SER B 1 248 ? -66.125 11.354 -20.716 1.00 10.89 333 SER B N 1
ATOM 4269 C CA . SER B 1 248 ? -65.432 11.610 -21.979 1.00 14.78 333 SER B CA 1
ATOM 4270 C C . SER B 1 248 ? -66.381 11.486 -23.152 1.00 11.92 333 SER B C 1
ATOM 4271 O O . SER B 1 248 ? -66.240 12.174 -24.168 1.00 12.64 333 SER B O 1
ATOM 4274 N N . VAL B 1 249 ? -67.381 10.622 -23.028 1.00 14.99 334 VAL B N 1
ATOM 4275 C CA . VAL B 1 249 ? -68.353 10.530 -24.091 1.00 14.19 334 VAL B CA 1
ATOM 4276 C C . VAL B 1 249 ? -69.097 11.857 -24.256 1.00 15.40 334 VAL B C 1
ATOM 4277 O O . VAL B 1 249 ? -69.361 12.324 -25.374 1.00 11.92 334 VAL B O 1
ATOM 4281 N N . GLN B 1 250 ? -69.448 12.486 -23.134 1.00 13.90 335 GLN B N 1
ATOM 4282 C CA . GLN B 1 250 ? -70.127 13.776 -23.233 1.00 15.76 335 GLN B CA 1
ATOM 4283 C C . GLN B 1 250 ? -69.153 14.861 -23.749 1.00 11.13 335 GLN B C 1
ATOM 4284 O O . GLN B 1 250 ? -69.544 15.823 -24.424 1.00 13.90 335 GLN B O 1
ATOM 4290 N N . GLU B 1 251 ? -67.875 14.721 -23.428 1.00 13.27 336 GLU B N 1
ATOM 4291 C CA . GLU B 1 251 ? -66.880 15.663 -23.927 1.00 10.02 336 GLU B CA 1
ATOM 4292 C C . GLU B 1 251 ? -66.664 15.548 -25.442 1.00 11.28 336 GLU B C 1
ATOM 4293 O O . GLU B 1 251 ? -66.465 16.556 -26.115 1.00 13.04 336 GLU B O 1
ATOM 4299 N N . LEU B 1 252 ? -66.712 14.329 -25.976 1.00 13.06 337 LEU B N 1
ATOM 4300 C CA . LEU B 1 252 ? -66.712 14.163 -27.433 1.00 14.20 337 LEU B CA 1
ATOM 4301 C C . LEU B 1 252 ? -67.812 15.002 -28.093 1.00 11.12 337 LEU B C 1
ATOM 4302 O O . LEU B 1 252 ? -67.600 15.674 -29.092 1.00 13.44 337 LEU B O 1
ATOM 4307 N N . THR B 1 253 ? -69.003 14.958 -27.522 1.00 12.29 338 THR B N 1
ATOM 4308 C CA . THR B 1 253 ? -70.125 15.724 -28.041 1.00 13.53 338 THR B CA 1
ATOM 4309 C C . THR B 1 253 ? -69.831 17.215 -28.126 1.00 17.77 338 THR B C 1
ATOM 4310 O O . THR B 1 253 ? -70.107 17.848 -29.153 1.00 16.72 338 THR B O 1
ATOM 4314 N N . ILE B 1 254 ? -69.212 17.775 -27.084 1.00 13.47 339 ILE B N 1
ATOM 4315 C CA . ILE B 1 254 ? -68.740 19.168 -27.165 1.00 16.88 339 ILE B CA 1
ATOM 4316 C C . ILE B 1 254 ? -67.769 19.426 -28.308 1.00 19.54 339 ILE B C 1
ATOM 4317 O O . ILE B 1 254 ? -67.906 20.398 -29.053 1.00 20.42 339 ILE B O 1
ATOM 4322 N N . ALA B 1 255 ? -66.757 18.583 -28.424 1.00 15.57 340 ALA B N 1
ATOM 4323 C CA . ALA B 1 255 ? -65.782 18.768 -29.473 1.00 18.81 340 ALA B CA 1
ATOM 4324 C C . ALA B 1 255 ? -66.457 18.774 -30.850 1.00 24.63 340 ALA B C 1
ATOM 4325 O O . ALA B 1 255 ? -66.174 19.650 -31.684 1.00 25.23 340 ALA B O 1
ATOM 4327 N N . LEU B 1 256 ? -67.401 17.848 -31.057 1.00 19.35 341 LEU B N 1
ATOM 4328 C CA . LEU B 1 256 ? -68.064 17.723 -32.352 1.00 21.32 341 LEU B CA 1
ATOM 4329 C C . LEU B 1 256 ? -68.909 18.957 -32.721 1.00 29.73 341 LEU B C 1
ATOM 4330 O O . LEU B 1 256 ? -69.119 19.252 -33.895 1.00 30.85 341 LEU B O 1
ATOM 4335 N N . GLN B 1 257 ? -69.360 19.701 -31.719 1.00 28.38 342 GLN B N 1
ATOM 4336 C CA . GLN B 1 257 ? -70.074 20.956 -31.954 1.00 32.12 342 GLN B CA 1
ATOM 4337 C C . GLN B 1 257 ? -69.252 22.021 -32.654 1.00 43.22 342 GLN B C 1
ATOM 4338 O O . GLN B 1 257 ? -69.767 22.756 -33.497 1.00 50.88 342 GLN B O 1
ATOM 4344 N N . ARG B 1 258 ? -67.979 22.127 -32.293 1.00 40.01 343 ARG B N 1
ATOM 4345 C CA . ARG B 1 258 ? -67.156 23.231 -32.769 1.00 41.60 343 ARG B CA 1
ATOM 4346 C C . ARG B 1 258 ? -67.058 23.251 -34.295 1.00 46.26 343 ARG B C 1
ATOM 4347 O O . ARG B 1 258 ? -66.791 24.286 -34.910 1.00 52.74 343 ARG B O 1
ATOM 4355 N N . THR B 1 259 ? -67.299 22.104 -34.907 1.00 43.99 344 THR B N 1
ATOM 4356 C CA . THR B 1 259 ? -67.128 21.981 -36.339 1.00 42.81 344 THR B CA 1
ATOM 4357 C C . THR B 1 259 ? -68.406 21.492 -36.971 1.00 43.13 344 THR B C 1
ATOM 4358 O O . THR B 1 259 ? -68.531 21.431 -38.192 1.00 45.75 344 THR B O 1
ATOM 4362 N N . GLY B 1 260 ? -69.370 21.144 -36.134 1.00 36.81 345 GLY B N 1
ATOM 4363 C CA . GLY B 1 260 ? -70.466 20.340 -36.611 1.00 32.10 345 GLY B CA 1
ATOM 4364 C C . GLY B 1 260 ? -69.904 18.938 -36.789 1.00 38.03 345 GLY B C 1
ATOM 4365 O O . GLY B 1 260 ? -68.701 18.691 -36.659 1.00 39.32 345 GLY B O 1
ATOM 4366 N N . ASP B 1 261 ? -70.771 18.003 -37.114 1.00 34.02 346 ASP B N 1
ATOM 4367 C CA . ASP B 1 261 ? -70.396 16.607 -37.040 1.00 32.06 346 ASP B CA 1
ATOM 4368 C C . ASP B 1 261 ? -70.725 15.976 -38.382 1.00 30.85 346 ASP B C 1
ATOM 4369 O O . ASP B 1 261 ? -71.658 15.194 -38.480 1.00 29.93 346 ASP B O 1
ATOM 4374 N N . PRO B 1 262 ? -69.942 16.320 -39.423 1.00 35.90 347 PRO B N 1
ATOM 4375 C CA . PRO B 1 262 ? -70.174 15.875 -40.806 1.00 33.56 347 PRO B CA 1
ATOM 4376 C C . PRO B 1 262 ? -70.170 14.360 -40.918 1.00 29.78 347 PRO B C 1
ATOM 4377 O O . PRO B 1 262 ? -70.959 13.808 -41.675 1.00 32.79 347 PRO B O 1
ATOM 4381 N N . ALA B 1 263 ? -69.298 13.692 -40.167 1.00 32.16 348 ALA B N 1
ATOM 4382 C CA . ALA B 1 263 ? -69.209 12.226 -40.227 1.00 28.19 348 ALA B CA 1
ATOM 4383 C C . ALA B 1 263 ? -70.229 11.513 -39.335 1.00 28.48 348 ALA B C 1
ATOM 4384 O O . ALA B 1 263 ? -70.249 10.280 -39.273 1.00 25.64 348 ALA B O 1
ATOM 4386 N N . ASN B 1 264 ? -71.063 12.299 -38.649 1.00 25.92 349 ASN B N 1
ATOM 4387 C CA . ASN B 1 264 ? -72.116 11.770 -37.785 1.00 25.16 349 ASN B CA 1
ATOM 4388 C C . ASN B 1 264 ? -71.561 10.830 -36.702 1.00 21.24 349 ASN B C 1
ATOM 4389 O O . ASN B 1 264 ? -72.107 9.768 -36.442 1.00 19.83 349 ASN B O 1
ATOM 4394 N N . LEU B 1 265 ? -70.466 11.228 -36.072 1.00 18.52 350 LEU B N 1
ATOM 4395 C CA . LEU B 1 265 ? -69.852 10.395 -35.026 1.00 18.09 350 LEU B CA 1
ATOM 4396 C C . LEU B 1 265 ? -70.742 10.291 -33.795 1.00 19.70 350 LEU B C 1
ATOM 4397 O O . LEU B 1 265 ? -70.626 9.341 -33.007 1.00 17.59 350 LEU B O 1
ATOM 4402 N N . ASN B 1 266 ? -71.651 11.254 -33.637 1.00 21.34 351 ASN B N 1
ATOM 4403 C CA . ASN B 1 266 ? -72.573 11.250 -32.493 1.00 19.04 351 ASN B CA 1
ATOM 4404 C C . ASN B 1 266 ? -73.504 10.038 -32.511 1.00 20.04 351 ASN B C 1
ATOM 4405 O O . ASN B 1 266 ? -74.131 9.704 -31.498 1.00 20.08 351 ASN B O 1
ATOM 4410 N N . ARG B 1 267 ? -73.602 9.397 -33.677 1.00 19.75 352 ARG B N 1
ATOM 4411 C CA . ARG B 1 267 ? -74.310 8.137 -33.813 1.00 20.60 352 ARG B CA 1
ATOM 4412 C C . ARG B 1 267 ? -73.722 7.038 -32.911 1.00 20.79 352 ARG B C 1
ATOM 4413 O O . ARG B 1 267 ? -74.408 6.071 -32.571 1.00 18.77 352 ARG B O 1
ATOM 4421 N N . LEU B 1 268 ? -72.455 7.178 -32.525 1.00 18.47 353 LEU B N 1
ATOM 4422 C CA . LEU B 1 268 ? -71.782 6.139 -31.736 1.00 18.14 353 LEU B CA 1
ATOM 4423 C C . LEU B 1 268 ? -72.130 6.240 -30.247 1.00 17.67 353 LEU B C 1
ATOM 4424 O O . LEU B 1 268 ? -71.842 5.353 -29.462 1.00 14.75 353 LEU B O 1
ATOM 4429 N N . ARG B 1 269 ? -72.750 7.346 -29.859 1.00 16.62 354 ARG B N 1
ATOM 4430 C CA . ARG B 1 269 ? -72.976 7.645 -28.448 1.00 15.29 354 ARG B CA 1
ATOM 4431 C C . ARG B 1 269 ? -73.609 6.535 -27.585 1.00 13.56 354 ARG B C 1
ATOM 4432 O O . ARG B 1 269 ? -73.077 6.188 -26.532 1.00 13.58 354 ARG B O 1
ATOM 4440 N N . PRO B 1 270 ? -74.716 5.932 -28.043 1.00 17.83 355 PRO B N 1
ATOM 4441 C CA . PRO B 1 270 ? -75.363 4.882 -27.251 1.00 17.74 355 PRO B CA 1
ATOM 4442 C C . PRO B 1 270 ? -74.475 3.658 -27.019 1.00 15.62 355 PRO B C 1
ATOM 4443 O O . PRO B 1 270 ? -74.524 3.042 -25.961 1.00 17.03 355 PRO B O 1
ATOM 4447 N N . HIS B 1 271 ? -73.677 3.304 -28.015 1.00 14.26 356 HIS B N 1
ATOM 4448 C CA . HIS B 1 271 ? -72.773 2.185 -27.878 1.00 15.11 356 HIS B CA 1
ATOM 4449 C C . HIS B 1 271 ? -71.639 2.518 -26.907 1.00 12.97 356 HIS B C 1
ATOM 4450 O O . HIS B 1 271 ? -71.234 1.688 -26.105 1.00 12.43 356 HIS B O 1
ATOM 4457 N N . LEU B 1 272 ? -71.122 3.736 -27.014 1.00 10.85 357 LEU B N 1
ATOM 4458 C CA . LEU B 1 272 ? -70.084 4.173 -26.112 1.00 12.84 357 LEU B CA 1
ATOM 4459 C C . LEU B 1 272 ? -70.606 4.211 -24.667 1.00 14.45 357 LEU B C 1
ATOM 4460 O O . LEU B 1 272 ? -69.886 3.847 -23.717 1.00 12.49 357 LEU B O 1
ATOM 4465 N N . GLU B 1 273 ? -71.847 4.676 -24.492 1.00 14.29 358 GLU B N 1
ATOM 4466 C CA . GLU B 1 273 ? -72.415 4.739 -23.150 1.00 16.63 358 GLU B CA 1
ATOM 4467 C C . GLU B 1 273 ? -72.634 3.372 -22.561 1.00 14.30 358 GLU B C 1
ATOM 4468 O O . GLU B 1 273 ? -72.447 3.188 -21.355 1.00 16.00 358 GLU B O 1
ATOM 4474 N N . LEU B 1 274 ? -72.990 2.409 -23.407 1.00 14.52 359 LEU B N 1
ATOM 4475 C CA . LEU B 1 274 ? -73.171 1.037 -22.931 1.00 14.89 359 LEU B CA 1
ATOM 4476 C C . LEU B 1 274 ? -71.845 0.525 -22.439 1.00 14.84 359 LEU B C 1
ATOM 4477 O O . LEU B 1 274 ? -71.752 -0.105 -21.371 1.00 14.54 359 LEU B O 1
ATOM 4482 N N . LEU B 1 275 ? -70.802 0.759 -23.231 1.00 12.62 360 LEU B N 1
ATOM 4483 C CA . LEU B 1 275 ? -69.483 0.300 -22.823 1.00 12.45 360 LEU B CA 1
ATOM 4484 C C . LEU B 1 275 ? -69.046 0.983 -21.524 1.00 11.66 360 LEU B C 1
ATOM 4485 O O . LEU B 1 275 ? -68.465 0.347 -20.662 1.00 15.39 360 LEU B O 1
ATOM 4490 N N . ALA B 1 276 ? -69.290 2.292 -21.397 1.00 13.40 361 ALA B N 1
ATOM 4491 C CA . ALA B 1 276 ? -68.870 3.000 -20.181 1.00 13.19 361 ALA B CA 1
ATOM 4492 C C . ALA B 1 276 ? -69.594 2.480 -18.943 1.00 16.78 361 ALA B C 1
ATOM 4493 O O . ALA B 1 276 ? -69.099 2.599 -17.833 1.00 21.62 361 ALA B O 1
ATOM 4495 N N . ASN B 1 277 ? -70.765 1.897 -19.145 1.00 18.02 362 ASN B N 1
ATOM 4496 C CA . ASN B 1 277 ? -71.543 1.343 -18.043 1.00 20.29 362 ASN B CA 1
ATOM 4497 C C . ASN B 1 277 ? -71.035 -0.028 -17.598 1.00 28.55 362 ASN B C 1
ATOM 4498 O O . ASN B 1 277 ? -71.493 -0.580 -16.582 1.00 21.83 362 ASN B O 1
ATOM 4503 N N . ILE B 1 278 ? -70.117 -0.607 -18.369 1.00 17.65 363 ILE B N 1
ATOM 4504 C CA . ILE B 1 278 ? -69.549 -1.873 -17.954 1.00 20.39 363 ILE B CA 1
ATOM 4505 C C . ILE B 1 278 ? -68.808 -1.674 -16.643 1.00 24.27 363 ILE B C 1
ATOM 4506 O O . ILE B 1 278 ? -68.073 -0.704 -16.479 1.00 25.10 363 ILE B O 1
ATOM 4511 N N . ASP B 1 279 ? -69.003 -2.597 -15.707 1.00 26.46 364 ASP B N 1
ATOM 4512 C CA . ASP B 1 279 ? -68.286 -2.547 -14.438 1.00 27.16 364 ASP B CA 1
ATOM 4513 C C . ASP B 1 279 ? -67.022 -3.408 -14.514 1.00 35.89 364 ASP B C 1
ATOM 4514 O O . ASP B 1 279 ? -67.099 -4.627 -14.654 1.00 39.28 364 ASP B O 1
ATOM 4519 N N . PRO B 1 280 ? -65.854 -2.762 -14.405 1.00 34.91 365 PRO B N 1
ATOM 4520 C CA . PRO B 1 280 ? -64.511 -3.328 -14.512 1.00 43.77 365 PRO B CA 1
ATOM 4521 C C . PRO B 1 280 ? -63.945 -3.840 -13.178 1.00 46.49 365 PRO B C 1
ATOM 4522 O O . PRO B 1 280 ? -62.873 -4.455 -13.177 1.00 52.93 365 PRO B O 1
ATOM 4526 N N . SER B 1 281 ? -64.655 -3.606 -12.074 1.00 47.61 366 SER B N 1
ATOM 4527 C CA . SER B 1 281 ? -64.183 -4.022 -10.746 1.00 48.96 366 SER B CA 1
ATOM 4528 C C . SER B 1 281 ? -64.015 -5.530 -10.641 1.00 53.30 366 SER B C 1
ATOM 4529 O O . SER B 1 281 ? -64.810 -6.282 -11.207 1.00 49.44 366 SER B O 1
ATOM 4532 N N . PRO B 1 282 ? -62.982 -5.976 -9.906 1.00 59.72 367 PRO B N 1
ATOM 4533 C CA . PRO B 1 282 ? -62.694 -7.407 -9.726 1.00 59.04 367 PRO B CA 1
ATOM 4534 C C . PRO B 1 282 ? -63.890 -8.208 -9.209 1.00 56.46 367 PRO B C 1
ATOM 4535 O O . PRO B 1 282 ? -64.059 -9.361 -9.602 1.00 59.42 367 PRO B O 1
ATOM 4539 N N . ASP B 1 283 ? -64.715 -7.603 -8.359 1.00 56.03 368 ASP B N 1
ATOM 4540 C CA . ASP B 1 283 ? -65.873 -8.303 -7.795 1.00 58.96 368 ASP B CA 1
ATOM 4541 C C . ASP B 1 283 ? -67.131 -8.238 -8.666 1.00 60.32 368 ASP B C 1
ATOM 4542 O O . ASP B 1 283 ? -68.224 -8.602 -8.217 1.00 51.74 368 ASP B O 1
ATOM 4547 N N . ALA B 1 284 ? -66.976 -7.766 -9.903 1.00 62.68 369 ALA B N 1
ATOM 4548 C CA . ALA B 1 284 ? -68.093 -7.690 -10.843 1.00 50.77 369 ALA B CA 1
ATOM 4549 C C . ALA B 1 284 ? -68.536 -9.089 -11.227 1.00 45.37 369 ALA B C 1
ATOM 4550 O O . ALA B 1 284 ? -67.703 -9.929 -11.569 1.00 43.71 369 ALA B O 1
ATOM 4552 N N . PRO B 1 285 ? -69.852 -9.338 -11.183 1.00 47.13 370 PRO B N 1
ATOM 4553 C CA . PRO B 1 285 ? -70.395 -10.623 -11.631 1.00 40.77 370 PRO B CA 1
ATOM 4554 C C . PRO B 1 285 ? -70.023 -10.914 -13.085 1.00 44.72 370 PRO B C 1
ATOM 4555 O O . PRO B 1 285 ? -69.755 -9.979 -13.850 1.00 38.27 370 PRO B O 1
ATOM 4559 N N . PRO B 1 286 ? -69.978 -12.205 -13.455 1.00 39.03 371 PRO B N 1
ATOM 4560 C CA . PRO B 1 286 ? -69.786 -12.636 -14.842 1.00 33.64 371 PRO B CA 1
ATOM 4561 C C . PRO B 1 286 ? -70.909 -12.079 -15.701 1.00 32.81 371 PRO B C 1
ATOM 4562 O O . PRO B 1 286 ? -72.036 -11.959 -15.218 1.00 31.77 371 PRO B O 1
ATOM 4566 N N . PRO B 1 287 ? -70.612 -11.730 -16.959 1.00 25.43 372 PRO B N 1
ATOM 4567 C CA . PRO B 1 287 ? -71.682 -11.237 -17.825 1.00 20.34 372 PRO B CA 1
ATOM 4568 C C . PRO B 1 287 ? -72.691 -12.325 -18.167 1.00 29.14 372 PRO B C 1
ATOM 4569 O O . PRO B 1 287 ? -72.313 -13.494 -18.243 1.00 26.35 372 PRO B O 1
ATOM 4573 N N . THR B 1 288 ? -73.945 -11.941 -18.387 1.00 24.02 373 THR B N 1
ATOM 4574 C CA . THR B 1 288 ? -74.886 -12.837 -19.059 1.00 25.55 373 THR B CA 1
ATOM 4575 C C . THR B 1 288 ? -74.518 -12.929 -20.541 1.00 29.52 373 THR B C 1
ATOM 4576 O O . THR B 1 288 ? -73.748 -12.110 -21.053 1.00 20.32 373 THR B O 1
ATOM 4580 N N . TRP B 1 289 ? -75.058 -13.925 -21.231 1.00 25.41 374 TRP B N 1
ATOM 4581 C CA . TRP B 1 289 ? -74.804 -14.059 -22.664 1.00 21.93 374 TRP B CA 1
ATOM 4582 C C . TRP B 1 289 ? -75.305 -12.878 -23.446 1.00 24.42 374 TRP B C 1
ATOM 4583 O O . TRP B 1 289 ? -74.654 -12.447 -24.395 1.00 20.10 374 TRP B O 1
ATOM 4594 N N . GLU B 1 290 ? -76.462 -12.349 -23.063 1.00 20.65 375 GLU B N 1
ATOM 4595 C CA . GLU B 1 290 ? -76.923 -11.117 -23.680 1.00 23.16 375 GLU B CA 1
ATOM 4596 C C . GLU B 1 290 ? -75.956 -9.945 -23.439 1.00 18.14 375 GLU B C 1
ATOM 4597 O O . GLU B 1 290 ? -75.683 -9.172 -24.365 1.00 24.15 375 GLU B O 1
ATOM 4603 N N . GLN B 1 291 ? -75.443 -9.801 -22.221 1.00 21.96 376 GLN B N 1
ATOM 4604 C CA . GLN B 1 291 ? -74.501 -8.712 -21.924 1.00 25.30 376 GLN B CA 1
ATOM 4605 C C . GLN B 1 291 ? -73.203 -8.849 -22.729 1.00 21.68 376 GLN B C 1
ATOM 4606 O O . GLN B 1 291 ? -72.624 -7.847 -23.182 1.00 18.25 376 GLN B O 1
ATOM 4612 N N . LEU B 1 292 ? -72.725 -10.085 -22.855 1.00 17.51 377 LEU B N 1
ATOM 4613 C CA . LEU B 1 292 ? -71.542 -10.374 -23.664 1.00 16.89 377 LEU B CA 1
ATOM 4614 C C . LEU B 1 292 ? -71.728 -10.012 -25.133 1.00 17.86 377 LEU B C 1
ATOM 4615 O O . LEU B 1 292 ? -70.880 -9.329 -25.720 1.00 18.65 377 LEU B O 1
ATOM 4620 N N . GLU B 1 293 ? -72.809 -10.485 -25.753 1.00 15.69 378 GLU B N 1
ATOM 4621 C CA . GLU B 1 293 ? -73.071 -10.113 -27.140 1.00 15.94 378 GLU B CA 1
ATOM 4622 C C . GLU B 1 293 ? -73.237 -8.596 -27.261 1.00 16.22 378 GLU B C 1
ATOM 4623 O O . GLU B 1 293 ? -72.696 -7.977 -28.174 1.00 15.28 378 GLU B O 1
ATOM 4629 N N . ASN B 1 294 ? -73.967 -7.994 -26.335 1.00 17.15 379 ASN B N 1
ATOM 4630 C CA . ASN B 1 294 ? -74.248 -6.562 -26.456 1.00 16.43 379 ASN B CA 1
ATOM 4631 C C . ASN B 1 294 ? -72.975 -5.739 -26.345 1.00 14.90 379 ASN B C 1
ATOM 4632 O O . ASN B 1 294 ? -72.761 -4.833 -27.144 1.00 14.00 379 ASN B O 1
ATOM 4637 N N . GLY B 1 295 ? -72.118 -6.116 -25.410 1.00 13.15 380 GLY B N 1
ATOM 4638 C CA . GLY B 1 295 ? -70.860 -5.407 -25.198 1.00 16.65 380 GLY B CA 1
ATOM 4639 C C . GLY B 1 295 ? -69.919 -5.551 -26.379 1.00 16.78 380 GLY B C 1
ATOM 4640 O O . GLY B 1 295 ? -69.234 -4.605 -26.784 1.00 10.24 380 GLY B O 1
ATOM 4641 N N . LEU B 1 296 ? -69.831 -6.758 -26.923 1.00 12.10 381 LEU B N 1
ATOM 4642 C CA . LEU B 1 296 ? -68.911 -6.969 -28.036 1.00 13.26 381 LEU B CA 1
ATOM 4643 C C . LEU B 1 296 ? -69.419 -6.347 -29.324 1.00 13.05 381 LEU B C 1
ATOM 4644 O O . LEU B 1 296 ? -68.627 -5.817 -30.111 1.00 15.82 381 LEU B O 1
ATOM 4649 N N . VAL B 1 297 ? -70.729 -6.378 -29.557 1.00 12.91 382 VAL B N 1
ATOM 4650 C CA . VAL B 1 297 ? -71.291 -5.642 -30.683 1.00 13.86 382 VAL B CA 1
ATOM 4651 C C . VAL B 1 297 ? -71.030 -4.133 -30.564 1.00 14.25 382 VAL B C 1
ATOM 4652 O O . VAL B 1 297 ? -70.653 -3.464 -31.536 1.00 14.38 382 VAL B O 1
ATOM 4656 N N . ALA B 1 298 ? -71.232 -3.609 -29.367 1.00 12.39 383 ALA B N 1
ATOM 4657 C CA . ALA B 1 298 ? -70.934 -2.185 -29.107 1.00 13.66 383 ALA B CA 1
ATOM 4658 C C . ALA B 1 298 ? -69.501 -1.826 -29.461 1.00 12.46 383 ALA B C 1
ATOM 4659 O O . ALA B 1 298 ? -69.251 -0.790 -30.089 1.00 13.91 383 ALA B O 1
ATOM 4661 N N . VAL B 1 299 ? -68.545 -2.639 -29.015 1.00 11.95 384 VAL B N 1
ATOM 4662 C CA . VAL B 1 299 ? -67.146 -2.228 -29.203 1.00 11.07 384 VAL B CA 1
ATOM 4663 C C . VAL B 1 299 ? -66.737 -2.434 -30.658 1.00 15.08 384 VAL B C 1
ATOM 4664 O O . VAL B 1 299 ? -66.012 -1.619 -31.226 1.00 11.57 384 VAL B O 1
ATOM 4668 N N . ARG B 1 300 ? -67.273 -3.475 -31.301 1.00 13.33 385 ARG B N 1
ATOM 4669 C CA . ARG B 1 300 ? -67.082 -3.594 -32.740 1.00 15.05 385 ARG B CA 1
ATOM 4670 C C . ARG B 1 300 ? -67.578 -2.351 -33.478 1.00 14.46 385 ARG B C 1
ATOM 4671 O O . ARG B 1 300 ? -66.915 -1.811 -34.375 1.00 14.21 385 ARG B O 1
ATOM 4679 N N . THR B 1 301 ? -68.779 -1.906 -33.131 1.00 13.95 386 THR B N 1
ATOM 4680 C CA . THR B 1 301 ? -69.376 -0.752 -33.790 1.00 15.24 386 THR B CA 1
ATOM 4681 C C . THR B 1 301 ? -68.533 0.538 -33.642 1.00 11.59 386 THR B C 1
ATOM 4682 O O . THR B 1 301 ? -68.329 1.253 -34.604 1.00 13.64 386 THR B O 1
ATOM 4686 N N . VAL B 1 302 ? -68.060 0.820 -32.429 1.00 13.48 387 VAL B N 1
ATOM 4687 C CA . VAL B 1 302 ? -67.316 2.062 -32.198 1.00 14.55 387 VAL B CA 1
ATOM 4688 C C . VAL B 1 302 ? -65.916 2.017 -32.811 1.00 13.39 387 VAL B C 1
ATOM 4689 O O . VAL B 1 302 ? -65.454 3.008 -33.382 1.00 13.58 387 VAL B O 1
ATOM 4693 N N . VAL B 1 303 ? -65.253 0.869 -32.745 1.00 14.43 388 VAL B N 1
ATOM 4694 C CA . VAL B 1 303 ? -63.941 0.764 -33.394 1.00 10.61 388 VAL B CA 1
ATOM 4695 C C . VAL B 1 303 ? -64.074 0.885 -34.918 1.00 15.92 388 VAL B C 1
ATOM 4696 O O . VAL B 1 303 ? -63.283 1.574 -35.602 1.00 12.30 388 VAL B O 1
ATOM 4700 N N . HIS B 1 304 ? -65.089 0.224 -35.457 1.00 14.87 389 HIS B N 1
ATOM 4701 C CA . HIS B 1 304 ? -65.362 0.349 -36.885 1.00 14.35 389 HIS B CA 1
ATOM 4702 C C . HIS B 1 304 ? -65.661 1.813 -37.256 1.00 18.33 389 HIS B C 1
ATOM 4703 O O . HIS B 1 304 ? -65.211 2.302 -38.285 1.00 17.13 389 HIS B O 1
ATOM 4710 N N . GLY B 1 305 ? -66.423 2.521 -36.421 1.00 17.11 390 GLY B N 1
ATOM 4711 C CA . GLY B 1 305 ? -66.650 3.942 -36.648 1.00 16.56 390 GLY B CA 1
ATOM 4712 C C . GLY B 1 305 ? -65.375 4.794 -36.689 1.00 14.71 390 GLY B C 1
ATOM 4713 O O . GLY B 1 305 ? -65.215 5.653 -37.563 1.00 18.56 390 GLY B O 1
ATOM 4714 N N . LEU B 1 306 ? -64.478 4.552 -35.742 1.00 13.27 391 LEU B N 1
ATOM 4715 C CA . LEU B 1 306 ? -63.175 5.199 -35.690 1.00 14.56 391 LEU B CA 1
ATOM 4716 C C . LEU B 1 306 ? -62.348 4.897 -36.956 1.00 18.64 391 LEU B C 1
ATOM 4717 O O . LEU B 1 306 ? -61.763 5.791 -37.553 1.00 16.08 391 LEU B O 1
ATOM 4722 N N . VAL B 1 307 ? -62.296 3.632 -37.354 1.00 14.36 392 VAL B N 1
ATOM 4723 C CA . VAL B 1 307 ? -61.475 3.279 -38.526 1.00 20.36 392 VAL B CA 1
ATOM 4724 C C . VAL B 1 307 ? -61.984 3.966 -39.793 1.00 20.87 392 VAL B C 1
ATOM 4725 O O . VAL B 1 307 ? -61.194 4.522 -40.557 1.00 24.79 392 VAL B O 1
ATOM 4729 N N . ASP B 1 308 ? -63.303 3.961 -39.984 1.00 18.20 393 ASP B N 1
ATOM 4730 C CA . ASP B 1 308 ? -63.937 4.686 -41.077 1.00 22.59 393 ASP B CA 1
ATOM 4731 C C . ASP B 1 308 ? -63.629 6.176 -41.024 1.00 31.07 393 ASP B C 1
ATOM 4732 O O . ASP B 1 308 ? -63.314 6.778 -42.045 1.00 24.17 393 ASP B O 1
ATOM 4737 N N . TYR B 1 309 ? -63.754 6.776 -39.838 1.00 21.76 394 TYR B N 1
ATOM 4738 C CA . TYR B 1 309 ? -63.454 8.199 -39.677 1.00 20.96 394 TYR B CA 1
ATOM 4739 C C . TYR B 1 309 ? -62.006 8.502 -40.078 1.00 24.26 394 TYR B C 1
ATOM 4740 O O . TYR B 1 309 ? -61.750 9.467 -40.817 1.00 29.60 394 TYR B O 1
ATOM 4749 N N . ILE B 1 310 ? -61.069 7.681 -39.609 1.00 21.62 395 ILE B N 1
ATOM 4750 C CA . ILE B 1 310 ? -59.649 7.891 -39.924 1.00 25.47 395 ILE B CA 1
ATOM 4751 C C . ILE B 1 310 ? -59.384 7.778 -41.427 1.00 34.41 395 ILE B C 1
ATOM 4752 O O . ILE B 1 310 ? -58.696 8.612 -42.021 1.00 36.63 395 ILE B O 1
ATOM 4757 N N . GLN B 1 311 ? -59.938 6.744 -42.041 1.00 32.35 396 GLN B N 1
ATOM 4758 C CA . GLN B 1 311 ? -59.814 6.574 -43.489 1.00 33.65 396 GLN B CA 1
ATOM 4759 C C . GLN B 1 311 ? -60.448 7.709 -44.300 1.00 34.89 396 GLN B C 1
ATOM 4760 O O . GLN B 1 311 ? -59.989 8.015 -45.393 1.00 43.82 396 GLN B O 1
ATOM 4766 N N . ASN B 1 312 ? -61.490 8.344 -43.770 1.00 35.85 397 ASN B N 1
ATOM 4767 C CA . ASN B 1 312 ? -62.243 9.344 -44.534 1.00 36.92 397 ASN B CA 1
ATOM 4768 C C . ASN B 1 312 ? -61.981 10.825 -44.176 1.00 49.13 397 ASN B C 1
ATOM 4769 O O . ASN B 1 312 ? -62.071 11.695 -45.044 1.00 51.82 397 ASN B O 1
ATOM 4774 N N . HIS B 1 313 ? -61.659 11.104 -42.911 1.00 45.42 398 HIS B N 1
ATOM 4775 C CA . HIS B 1 313 ? -61.396 12.468 -42.434 1.00 43.47 398 HIS B CA 1
ATOM 4776 C C . HIS B 1 313 ? -60.017 12.960 -42.867 1.00 45.15 398 HIS B C 1
ATOM 4777 O O . HIS B 1 313 ? -58.998 12.327 -42.573 1.00 49.80 398 HIS B O 1
#

Secondary structure (DSSP, 8-state):
--SHHHHHHHHHHHHHHHHHTTSTTTTBS-SSSGGG--BSS----HHHHHHHH--TTSHHHHHH--HHHHHHHHHHHHHHHHH--TTTHHHHHHHHHHHTT--------HHHHHHHHHHHTT-----HHHHHHHHHHHHTTT-TT--HHHHHHHHHHHHHTT-B----B-GGG-SHHHHHHHHHHHHHHH---S----HHHHHHHHHSSSTTS---HHHHHH--TTHHHHHHHHHHHHHHTTT-TT-GGGGHHHHHHHHTS--STTSPPPPHHHHHHHHHHHHHHHHHHHHHHHH-/-HHHHHHHHHHHHHHHHHHHGGGS--------HHHHHHHT--TTSHHHHHH--HHHHHHHHHHHHHHHHH--TTTHHHHHHHHHHHTT--------HHHHHHHHHHHTT-----HHHHHHHHHHHHTTT-TT--HHHHHHHHHHHHHTT-B-----TTS----B-GGG-SHHHHHHHHHHHHHHH---S----HHHHHHHHHSSSS-S---HHHHHH--TTHHHHHHHHHHHHHHTT--TT-GGGGHHHHHHHHTS--STTPPPPPHHHHHHHHHHHHHHHHHHHHHHHH-

Organism: Homo sapiens (NCBI:txid9606)

Sequence (587 aa):
GVEDTKHYEEAKKCVEELALYLKPLSSARGVGLNSTTQSVLSRPQRKLVTLVHHCQLVEEEGRIRARAARSLLGERTVTELILQHQNPQQLSSNLWAAVRARGCQFLGPAQEEALKLVLLLALEDGSALSRKVLVLFVVQRLEPRFPQASKTSIGHVVQLLYRASSCFKSLQLKEEFRTYEALRREHDSQIVQIAEAGLRIAPDQWSSSLLYGDQSHKSHQSIIDKLQTPASFAQSVQELTIALQRTGDPANLNRLRPHLELLANIDPSPDAPPPTWEQLENGLVAVRTVVHGLVDYIQNHSGVEDTKHYEEAKKCVEELALYLKPLVLSRPQRKLVTLVHHCQLVEEEGRIRARAARSLGERTVTELILQHQNPQQLSSNLWAAVRARGCQFLGPAQEEALKLVLLALEDGSALSRKVLVLFVVQRLEPRFPQASKTSIGHVVQLLYRASSCFKVTKRDEDSSLQLKEEFRTYEEALRREHDSQIVQIAEAGLRIAPDQWSSSLLYGDQSHKSHQSIIDKLQTPASFAQSVQELTIALQRTGDPANLNRLRPHLELLANIDPSPDAPPPTWEQLENGLVAVRTVVHGLVDYIQNH